Protein AF-0000000080429665 (afdb_homodimer)

Solvent-accessible surface area (backbone atoms only — not comparable to full-atom values): 31927 Å² total; per-residue (Å²): 138,84,80,77,78,79,75,74,81,70,70,78,70,78,71,73,73,73,75,73,73,72,69,75,68,73,78,74,59,43,24,85,83,66,51,73,67,75,54,53,60,60,46,51,49,44,54,59,45,64,76,49,45,77,46,77,53,44,44,53,34,34,36,44,23,39,48,25,26,65,91,76,70,37,69,64,79,85,70,57,70,30,56,37,56,54,48,75,84,56,44,80,52,40,44,79,39,46,65,46,57,68,68,50,51,51,49,51,50,50,55,52,49,51,45,35,57,56,36,66,39,87,85,46,84,69,84,56,49,45,77,48,78,49,53,34,34,41,33,30,27,82,36,88,98,47,94,53,50,35,36,40,31,24,31,62,92,77,63,44,70,43,91,86,25,33,28,34,70,42,83,72,48,73,45,44,35,45,29,67,85,40,66,31,20,38,34,43,38,35,31,27,51,41,79,54,74,85,77,87,71,71,67,78,46,53,35,40,34,46,33,43,36,37,37,46,87,61,32,29,38,38,43,33,40,36,36,38,42,73,89,80,33,70,60,73,40,30,38,45,37,37,27,56,67,47,45,64,58,49,28,51,23,42,52,31,44,74,68,73,40,92,51,56,35,68,58,52,48,47,29,55,49,28,37,52,51,50,52,25,65,69,43,68,79,77,133,139,87,79,76,78,79,75,77,81,76,68,78,70,78,71,74,74,75,74,76,72,72,70,74,67,71,75,72,58,42,22,86,82,65,48,71,67,74,54,53,61,60,47,50,51,44,53,57,47,64,75,49,46,74,47,78,53,46,43,53,35,34,36,43,22,41,47,26,26,64,90,74,70,37,70,64,79,86,71,59,71,30,56,36,56,54,48,76,85,56,44,81,51,40,44,78,38,45,65,46,56,70,69,52,52,51,50,52,49,50,56,53,48,51,45,34,56,56,35,66,39,87,83,47,84,68,82,56,49,45,77,48,78,48,52,33,33,41,32,30,27,82,37,87,99,45,95,52,49,35,36,40,31,23,31,62,92,78,63,43,69,41,90,86,24,32,28,34,71,43,84,73,49,72,46,44,34,45,30,68,86,39,66,34,23,38,34,42,37,35,31,28,51,41,79,54,76,85,76,88,72,71,66,79,45,52,34,39,36,44,34,43,36,36,35,46,85,60,32,30,39,37,42,33,40,37,34,38,44,74,88,80,33,69,61,74,39,29,39,46,36,39,29,56,65,48,43,65,58,50,29,51,23,42,54,31,44,74,68,72,40,93,51,54,37,67,58,53,47,48,28,54,49,27,39,54,52,50,54,27,66,67,43,67,78,79,133

Organism: Mucor circinelloides f. circinelloides (strain 1006PhL) (NCBI:txid1220926)

Sequence (574 aa):
MESSNNKRKADEIDAPAPKRQHTNVIAREPSIFGVKPVDDVTKYIADFIAEHCQLENVEIEAKLGVLIEKRTNQRINMGALSETIIHSDYMRQYRFESNMPLEQHRHFNKILNDMVNKTQAREYRGERIKYKHTNETDKFYEIPNSRQKLRVTTENATGKIVPNGIIEKVRVADLNIHAPNQALDFRISINRELPRSKPNSSSVFERKKDRISYQHGGIAFDLTQVKGAADRDPDVRHELELEFADSGVLASEKAKYDRKEPSQYTQMVEVFMNNIRLLSRYALKLEMESSNNKRKADEIDAPAPKRQHTNVIAREPSIFGVKPVDDVTKYIADFIAEHCQLENVEIEAKLGVLIEKRTNQRINMGALSETIIHSDYMRQYRFESNMPLEQHRHFNKILNDMVNKTQAREYRGERIKYKHTNETDKFYEIPNSRQKLRVTTENATGKIVPNGIIEKVRVADLNIHAPNQALDFRISINRELPRSKPNSSSVFERKKDRISYQHGGIAFDLTQVKGAADRDPDVRHELELEFADSGVLASEKAKYDRKEPSQYTQMVEVFMNNIRLLSRYALKLE

Nearest PDB structures (foldseek):
  4pn1-assembly3_C  TM=9.321E-01  e=1.355E-26  Schizosaccharomyces pombe
  4pn0-assembly2_D  TM=9.278E-01  e=5.076E-26  Schizosaccharomyces pombe
  4pn0-assembly2_C  TM=9.342E-01  e=2.954E-25  Schizosaccharomyces pombe
  4pn0-assembly1_A  TM=9.264E-01  e=4.110E-25  Schizosaccharomyces pombe
  4pn1-assembly3_A  TM=9.349E-01  e=3.178E-23  Schizosaccharomyces pombe

Structure (mmCIF, N/CA/C/O backbone):
data_AF-0000000080429665-model_v1
#
loop_
_entity.id
_entity.type
_entity.pdbx_description
1 polymer 'mRNA-capping enzyme subunit beta'
#
loop_
_atom_site.group_PDB
_atom_site.id
_atom_site.type_symbol
_atom_site.label_atom_id
_atom_site.label_alt_id
_atom_site.label_comp_id
_atom_site.label_asym_id
_atom_site.label_entity_id
_atom_site.label_seq_id
_atom_site.pdbx_PDB_ins_code
_atom_site.Cartn_x
_atom_site.Cartn_y
_atom_site.Cartn_z
_atom_site.occupancy
_atom_site.B_iso_or_equiv
_atom_site.auth_seq_id
_atom_site.auth_comp_id
_atom_site.auth_asym_id
_atom_site.auth_atom_id
_atom_site.pdbx_PDB_model_num
ATOM 1 N N . MET A 1 1 ? -56.094 25.875 -54.906 1 27.77 1 MET A N 1
ATOM 2 C CA . MET A 1 1 ? -54.688 25.672 -54.5 1 27.77 1 MET A CA 1
ATOM 3 C C . MET A 1 1 ? -54.625 25.125 -53.094 1 27.77 1 MET A C 1
ATOM 5 O O . MET A 1 1 ? -54.938 25.812 -52.125 1 27.77 1 MET A O 1
ATOM 9 N N . GLU A 1 2 ? -54.969 23.766 -52.906 1 27.22 2 GLU A N 1
ATOM 10 C CA . GLU A 1 2 ? -55.344 22.891 -51.812 1 27.22 2 GLU A CA 1
ATOM 11 C C . GLU A 1 2 ? -54.188 22.641 -50.844 1 27.22 2 GLU A C 1
ATOM 13 O O . GLU A 1 2 ? -53.125 22.141 -51.281 1 27.22 2 GLU A O 1
ATOM 18 N N . SER A 1 3 ? -53.938 23.625 -49.938 1 31.19 3 SER A N 1
ATOM 19 C CA . SER A 1 3 ? -52.906 23.703 -48.906 1 31.19 3 SER A CA 1
ATOM 20 C C . SER A 1 3 ? -52.938 22.484 -47.969 1 31.19 3 SER A C 1
ATOM 22 O O . SER A 1 3 ? -53.938 22.266 -47.25 1 31.19 3 SER A O 1
ATOM 24 N N . SER A 1 4 ? -52.531 21.281 -48.531 1 27.62 4 SER A N 1
ATOM 25 C CA . SER A 1 4 ? -52.5 19.984 -47.875 1 27.62 4 SER A CA 1
ATOM 26 C C . SER A 1 4 ? -51.688 20.031 -46.594 1 27.62 4 SER A C 1
ATOM 28 O O . SER A 1 4 ? -50.5 20.453 -46.594 1 27.62 4 SER A O 1
ATOM 30 N N . ASN A 1 5 ? -52.344 20.391 -45.438 1 26.14 5 ASN A N 1
ATOM 31 C CA . ASN A 1 5 ? -51.938 20.453 -44.031 1 26.14 5 ASN A CA 1
ATOM 32 C C . ASN A 1 5 ? -51.312 19.156 -43.594 1 26.14 5 ASN A C 1
ATOM 34 O O . ASN A 1 5 ? -51.938 18.109 -43.531 1 26.14 5 ASN A O 1
ATOM 38 N N . ASN A 1 6 ? -49.969 18.906 -44 1 25.31 6 ASN A N 1
ATOM 39 C CA . ASN A 1 6 ? -49.156 17.734 -43.688 1 25.31 6 ASN A CA 1
ATOM 40 C C . ASN A 1 6 ? -49.062 17.516 -42.188 1 25.31 6 ASN A C 1
ATOM 42 O O . ASN A 1 6 ? -48.469 18.312 -41.469 1 25.31 6 ASN A O 1
ATOM 46 N N . LYS A 1 7 ? -50.156 17.031 -41.531 1 24.2 7 LYS A N 1
ATOM 47 C CA . LYS A 1 7 ? -50.219 16.562 -40.156 1 24.2 7 LYS A CA 1
ATOM 48 C C . LYS A 1 7 ? -49.062 15.633 -39.844 1 24.2 7 LYS A C 1
ATOM 50 O O . LYS A 1 7 ? -48.938 14.555 -40.406 1 24.2 7 LYS A O 1
ATOM 55 N N . ARG A 1 8 ? -47.875 16.188 -39.531 1 25.41 8 ARG A N 1
ATOM 56 C CA . ARG A 1 8 ? -46.719 15.43 -39.062 1 25.41 8 ARG A CA 1
ATOM 57 C C . ARG A 1 8 ? -47.156 14.477 -37.938 1 25.41 8 ARG A C 1
ATOM 59 O O . ARG A 1 8 ? -47.875 14.859 -37.031 1 25.41 8 ARG A O 1
ATOM 66 N N . LYS A 1 9 ? -47.188 13.18 -38.25 1 28.02 9 LYS A N 1
ATOM 67 C CA . LYS A 1 9 ? -47.375 11.969 -37.469 1 28.02 9 LYS A CA 1
ATOM 68 C C . LYS A 1 9 ? -46.562 12 -36.188 1 28.02 9 LYS A C 1
ATOM 70 O O . LYS A 1 9 ? -45.312 11.977 -36.219 1 28.02 9 LYS A O 1
ATOM 75 N N . ALA A 1 10 ? -46.906 12.703 -35.125 1 23.8 10 ALA A N 1
ATOM 76 C CA . ALA A 1 10 ? -46.344 12.852 -33.812 1 23.8 10 ALA A CA 1
ATOM 77 C C . ALA A 1 10 ? -46.094 11.492 -33.156 1 23.8 10 ALA A C 1
ATOM 79 O O . ALA A 1 10 ? -45.5 11.414 -32.062 1 23.8 10 ALA A O 1
ATOM 80 N N . ASP A 1 11 ? -46.781 10.453 -33.562 1 22.88 11 ASP A N 1
ATOM 81 C CA . ASP A 1 11 ? -46.969 9.492 -32.5 1 22.88 11 ASP A CA 1
ATOM 82 C C . ASP A 1 11 ? -45.688 8.766 -32.156 1 22.88 11 ASP A C 1
ATOM 84 O O . ASP A 1 11 ? -45.688 7.637 -31.656 1 22.88 11 ASP A O 1
ATOM 88 N N . GLU A 1 12 ? -44.5 9.25 -32.625 1 24.61 12 GLU A N 1
ATOM 89 C CA . GLU A 1 12 ? -43.469 8.281 -32.312 1 24.61 12 GLU A CA 1
ATOM 90 C C . GLU A 1 12 ? -43.438 7.996 -30.812 1 24.61 12 GLU A C 1
ATOM 92 O O . GLU A 1 12 ? -43.156 8.898 -30.016 1 24.61 12 GLU A O 1
ATOM 97 N N . ILE A 1 13 ? -44.312 7.117 -30.281 1 28.47 13 ILE A N 1
ATOM 98 C CA . ILE A 1 13 ? -44.375 6.559 -28.938 1 28.47 13 ILE A CA 1
ATOM 99 C C . ILE A 1 13 ? -42.938 6.207 -28.484 1 28.47 13 ILE A C 1
ATOM 101 O O . ILE A 1 13 ? -42.156 5.641 -29.25 1 28.47 13 ILE A O 1
ATOM 105 N N . ASP A 1 14 ? -42.5 6.949 -27.469 1 28.98 14 ASP A N 1
ATOM 106 C CA . ASP A 1 14 ? -41.312 6.852 -26.625 1 28.98 14 ASP A CA 1
ATOM 107 C C . ASP A 1 14 ? -41.062 5.41 -26.188 1 28.98 14 ASP A C 1
ATOM 109 O O . ASP A 1 14 ? -41.906 4.809 -25.5 1 28.98 14 ASP A O 1
ATOM 113 N N . ALA A 1 15 ? -40.562 4.461 -27.094 1 32.47 15 ALA A N 1
ATOM 114 C CA . ALA A 1 15 ? -40.219 3.119 -26.641 1 32.47 15 ALA A CA 1
ATOM 115 C C . ALA A 1 15 ? -39.531 3.162 -25.266 1 32.47 15 ALA A C 1
ATOM 117 O O . ALA A 1 15 ? -38.688 4 -25.031 1 32.47 15 ALA A O 1
ATOM 118 N N . PRO A 1 16 ? -40.25 2.658 -24.25 1 29.28 16 PRO A N 1
ATOM 119 C CA . PRO A 1 16 ? -39.625 2.662 -22.938 1 29.28 16 PRO A CA 1
ATOM 120 C C . PRO A 1 16 ? -38.188 2.168 -22.969 1 29.28 16 PRO A C 1
ATOM 122 O O . PRO A 1 16 ? -37.812 1.382 -23.844 1 29.28 16 PRO A O 1
ATOM 125 N N . ALA A 1 17 ? -37.281 2.992 -22.484 1 34.16 17 ALA A N 1
ATOM 126 C CA . ALA A 1 17 ? -35.844 2.641 -22.359 1 34.16 17 ALA A CA 1
ATOM 127 C C . ALA A 1 17 ? -35.688 1.215 -21.844 1 34.16 17 ALA A C 1
ATOM 129 O O . ALA A 1 17 ? -36.406 0.787 -20.938 1 34.16 17 ALA A O 1
ATOM 130 N N . PRO A 1 18 ? -35.094 0.319 -22.641 1 31.25 18 PRO A N 1
ATOM 131 C CA . PRO A 1 18 ? -34.906 -1.042 -22.141 1 31.25 18 PRO A CA 1
ATOM 132 C C . PRO A 1 18 ? -34.5 -1.072 -20.672 1 31.25 18 PRO A C 1
ATOM 134 O O . PRO A 1 18 ? -33.875 -0.125 -20.188 1 31.25 18 PRO A O 1
ATOM 137 N N . LYS A 1 19 ? -35.156 -1.828 -19.828 1 32.12 19 LYS A N 1
ATOM 138 C CA . LYS A 1 19 ? -34.781 -2.168 -18.453 1 32.12 19 LYS A CA 1
ATOM 139 C C . LYS A 1 19 ? -33.281 -2.432 -18.328 1 32.12 19 LYS A C 1
ATOM 141 O O . LYS A 1 19 ? -32.75 -3.236 -19.062 1 32.12 19 LYS A O 1
ATOM 146 N N . ARG A 1 20 ? -32.531 -1.421 -17.953 1 31.09 20 ARG A N 1
ATOM 147 C CA . ARG A 1 20 ? -31.172 -1.724 -17.547 1 31.09 20 ARG A CA 1
ATOM 148 C C . ARG A 1 20 ? -31.094 -3.041 -16.781 1 31.09 20 ARG A C 1
ATOM 150 O O . ARG A 1 20 ? -31.734 -3.189 -15.742 1 31.09 20 ARG A O 1
ATOM 157 N N . GLN A 1 21 ? -31.109 -4.145 -17.469 1 31.41 21 GLN A N 1
ATOM 158 C CA . GLN A 1 21 ? -30.781 -5.352 -16.719 1 31.41 21 GLN A CA 1
ATOM 159 C C . GLN A 1 21 ? -29.75 -5.066 -15.633 1 31.41 21 GLN A C 1
ATOM 161 O O . GLN A 1 21 ? -28.688 -4.527 -15.914 1 31.41 21 GLN A O 1
ATOM 166 N N . HIS A 1 22 ? -30.156 -4.695 -14.453 1 31.77 22 HIS A N 1
ATOM 167 C CA . HIS A 1 22 ? -29.297 -4.781 -13.281 1 31.77 22 HIS A CA 1
ATOM 168 C C . HIS A 1 22 ? -28.406 -6.016 -13.344 1 31.77 22 HIS A C 1
ATOM 170 O O . HIS A 1 22 ? -28.844 -7.121 -13.016 1 31.77 22 HIS A O 1
ATOM 176 N N . THR A 1 23 ? -27.75 -6.215 -14.359 1 34.53 23 THR A N 1
ATOM 177 C CA . THR A 1 23 ? -26.781 -7.293 -14.141 1 34.53 23 THR A CA 1
ATOM 178 C C . THR A 1 23 ? -26.219 -7.238 -12.727 1 34.53 23 THR A C 1
ATOM 180 O O . THR A 1 23 ? -25.672 -6.215 -12.312 1 34.53 23 THR A O 1
ATOM 183 N N . ASN A 1 24 ? -26.859 -7.797 -11.734 1 35.97 24 ASN A N 1
ATOM 184 C CA . ASN A 1 24 ? -26.391 -8.086 -10.383 1 35.97 24 ASN A CA 1
ATOM 185 C C . ASN A 1 24 ? -24.875 -8.289 -10.352 1 35.97 24 ASN A C 1
ATOM 187 O O . ASN A 1 24 ? -24.391 -9.383 -10.648 1 35.97 24 ASN A O 1
ATOM 191 N N . VAL A 1 25 ? -24.188 -7.453 -10.883 1 41.19 25 VAL A N 1
ATOM 192 C CA . VAL A 1 25 ? -22.75 -7.582 -10.641 1 41.19 25 VAL A CA 1
ATOM 193 C C . VAL A 1 25 ? -22.516 -7.957 -9.18 1 41.19 25 VAL A C 1
ATOM 195 O O . VAL A 1 25 ? -22.781 -7.168 -8.273 1 41.19 25 VAL A O 1
ATOM 198 N N . ILE A 1 26 ? -22.844 -9.125 -8.688 1 47 26 ILE A N 1
ATOM 199 C CA . ILE A 1 26 ? -22.438 -9.594 -7.367 1 47 26 ILE A CA 1
ATOM 200 C C . ILE A 1 26 ? -21.109 -8.969 -6.98 1 47 26 ILE A C 1
ATOM 202 O O . ILE A 1 26 ? -20.109 -9.156 -7.676 1 47 26 ILE A O 1
ATOM 206 N N . ALA A 1 27 ? -21.219 -7.965 -6.266 1 58.25 27 ALA A N 1
ATOM 207 C CA . ALA A 1 27 ? -20.047 -7.273 -5.738 1 58.25 27 ALA A CA 1
ATOM 208 C C . ALA A 1 27 ? -19.016 -8.273 -5.188 1 58.25 27 ALA A C 1
ATOM 210 O O . ALA A 1 27 ? -19.344 -9.07 -4.309 1 58.25 27 ALA A O 1
ATOM 211 N N . ARG A 1 28 ? -17.891 -8.602 -5.848 1 78.81 28 ARG A N 1
ATOM 212 C CA . ARG A 1 28 ? -16.844 -9.531 -5.449 1 78.81 28 ARG A CA 1
ATOM 213 C C . ARG A 1 28 ? -16.297 -9.18 -4.066 1 78.81 28 ARG A C 1
ATOM 215 O O . ARG A 1 28 ? -16.094 -8.008 -3.752 1 78.81 28 ARG A O 1
ATOM 222 N N . GLU A 1 29 ? -16.406 -10.125 -3.109 1 92.81 29 GLU A N 1
ATOM 223 C CA . GLU A 1 29 ? -15.812 -9.992 -1.783 1 92.81 29 GLU A CA 1
ATOM 224 C C . GLU A 1 29 ? -14.336 -9.594 -1.877 1 92.81 29 GLU A C 1
ATOM 226 O O . GLU A 1 29 ? -13.641 -10 -2.809 1 92.81 29 GLU A O 1
ATOM 231 N N . PRO A 1 30 ? -13.945 -8.805 -0.996 1 95.56 30 PRO A N 1
ATOM 232 C CA . PRO A 1 30 ? -12.594 -8.258 -1.09 1 95.56 30 PRO A CA 1
ATOM 233 C C . PRO A 1 30 ? -11.516 -9.32 -0.838 1 95.56 30 PRO A C 1
ATOM 235 O O . PRO A 1 30 ? -10.344 -9.094 -1.155 1 95.56 30 PRO A O 1
ATOM 238 N N . SER A 1 31 ? -11.852 -10.406 -0.185 1 97.56 31 SER A N 1
ATOM 239 C CA . SER A 1 31 ? -10.953 -11.523 0.088 1 97.56 31 SER A CA 1
ATOM 240 C C . SER A 1 31 ? -11.727 -12.773 0.486 1 97.56 31 SER A C 1
ATOM 242 O O . SER A 1 31 ? -12.938 -12.719 0.714 1 97.56 31 SER A O 1
ATOM 244 N N . ILE A 1 32 ? -10.992 -13.844 0.585 1 97.62 32 ILE A N 1
ATOM 245 C CA . ILE A 1 32 ? -11.594 -15.109 1.013 1 97.62 32 ILE A CA 1
ATOM 246 C C . ILE A 1 32 ? -12.07 -14.984 2.457 1 97.62 32 ILE A C 1
ATOM 248 O O . ILE A 1 32 ? -12.922 -15.766 2.904 1 97.62 32 ILE A O 1
ATOM 252 N N . PHE A 1 33 ? -11.648 -13.992 3.213 1 96.81 33 PHE A N 1
ATOM 253 C CA . PHE A 1 33 ? -12.008 -13.781 4.613 1 96.81 33 PHE A CA 1
ATOM 254 C C . PHE A 1 33 ? -13.102 -12.727 4.738 1 96.81 33 PHE A C 1
ATOM 256 O O . PHE A 1 33 ? -13.555 -12.43 5.848 1 96.81 33 PHE A O 1
ATOM 263 N N . GLY A 1 34 ? -13.453 -12.07 3.613 1 94.19 34 GLY A N 1
ATOM 264 C CA . GLY A 1 34 ? -14.508 -11.07 3.617 1 94.19 34 GLY A CA 1
ATOM 265 C C . GLY A 1 34 ? -14.039 -9.711 4.094 1 94.19 34 GLY A C 1
ATOM 266 O O . GLY A 1 34 ? -14.852 -8.805 4.316 1 94.19 34 GLY A O 1
ATOM 267 N N . VAL A 1 35 ? -12.773 -9.562 4.297 1 93.75 35 VAL A N 1
ATOM 268 C CA . VAL A 1 35 ? -12.234 -8.305 4.824 1 93.75 35 VAL A CA 1
ATOM 269 C C . VAL A 1 35 ? -11.195 -7.746 3.859 1 93.75 35 VAL A C 1
ATOM 271 O O . VAL A 1 35 ? -10.516 -8.5 3.156 1 93.75 35 VAL A O 1
ATOM 274 N N . LYS A 1 36 ? -11.148 -6.457 3.799 1 94.31 36 LYS A N 1
ATOM 275 C CA . LYS A 1 36 ? -10.109 -5.75 3.061 1 94.31 36 LYS A CA 1
ATOM 276 C C . LYS A 1 36 ? -8.992 -5.293 3.992 1 94.31 36 LYS A C 1
ATOM 278 O O . LYS A 1 36 ? -9.219 -4.484 4.895 1 94.31 36 LYS A O 1
ATOM 283 N N . PRO A 1 37 ? -7.852 -5.793 3.738 1 95.69 37 PRO A N 1
ATOM 284 C CA . PRO A 1 37 ? -6.754 -5.352 4.598 1 95.69 37 PRO A CA 1
ATOM 285 C C . PRO A 1 37 ? -6.281 -3.936 4.277 1 95.69 37 PRO A C 1
ATOM 287 O O . PRO A 1 37 ? -6.363 -3.502 3.125 1 95.69 37 PRO A O 1
ATOM 290 N N . VAL A 1 38 ? -5.82 -3.236 5.289 1 94.62 38 VAL A N 1
ATOM 291 C CA . VAL A 1 38 ? -5.129 -1.966 5.086 1 94.62 38 VAL A CA 1
ATOM 292 C C . VAL A 1 38 ? -3.756 -2.217 4.473 1 94.62 38 VAL A C 1
ATOM 294 O O . VAL A 1 38 ? -3.049 -3.145 4.871 1 94.62 38 VAL A O 1
ATOM 297 N N . ASP A 1 39 ? -3.451 -1.441 3.459 1 94.5 39 ASP A N 1
ATOM 298 C CA . ASP A 1 39 ? -2.127 -1.633 2.875 1 94.5 39 ASP A CA 1
ATOM 299 C C . ASP A 1 39 ? -1.028 -1.308 3.885 1 94.5 39 ASP A C 1
ATOM 301 O O . ASP A 1 39 ? -1.257 -0.56 4.84 1 94.5 39 ASP A O 1
ATOM 305 N N . ASP A 1 40 ? 0.103 -1.8 3.658 1 95.44 40 ASP A N 1
ATOM 306 C CA . ASP A 1 40 ? 1.171 -1.85 4.652 1 95.44 40 ASP A CA 1
ATOM 307 C C . ASP A 1 40 ? 1.683 -0.449 4.98 1 95.44 40 ASP A C 1
ATOM 309 O O . ASP A 1 40 ? 1.967 -0.141 6.141 1 95.44 40 ASP A O 1
ATOM 313 N N . VAL A 1 41 ? 1.846 0.381 3.986 1 96.81 41 VAL A N 1
ATOM 314 C CA . VAL A 1 41 ? 2.316 1.744 4.211 1 96.81 41 VAL A CA 1
ATOM 315 C C . VAL A 1 41 ? 1.315 2.5 5.082 1 96.81 41 VAL A C 1
ATOM 317 O O . VAL A 1 41 ? 1.697 3.141 6.066 1 96.81 41 VAL A O 1
ATOM 320 N N . THR A 1 42 ? 0.082 2.408 4.738 1 97.69 42 THR A N 1
ATOM 321 C CA . THR A 1 42 ? -0.973 3.057 5.508 1 97.69 42 THR A CA 1
ATOM 322 C C . THR A 1 42 ? -1.009 2.52 6.938 1 97.69 42 THR A C 1
ATOM 324 O O . THR A 1 42 ? -1.18 3.285 7.891 1 97.69 42 THR A O 1
ATOM 327 N N . LYS A 1 43 ? -0.88 1.25 7.039 1 96.81 43 LYS A N 1
ATOM 328 C CA . LYS A 1 43 ? -0.872 0.649 8.367 1 96.81 43 LYS A CA 1
ATOM 329 C C . LYS A 1 43 ? 0.284 1.187 9.211 1 96.81 43 LYS A C 1
ATOM 331 O O . LYS A 1 43 ? 0.107 1.505 10.383 1 96.81 43 LYS A O 1
ATOM 336 N N . TYR A 1 44 ? 1.448 1.254 8.625 1 97.06 44 TYR A N 1
ATOM 337 C CA . TYR A 1 44 ? 2.613 1.782 9.328 1 97.06 44 TYR A CA 1
ATOM 338 C C . TYR A 1 44 ? 2.371 3.219 9.781 1 97.06 44 TYR A C 1
ATOM 340 O O . TYR A 1 44 ? 2.676 3.578 10.922 1 97.06 44 TYR A O 1
ATOM 348 N N . ILE A 1 45 ? 1.799 3.961 8.945 1 97.94 45 ILE A N 1
ATOM 349 C CA . ILE A 1 45 ? 1.52 5.363 9.242 1 97.94 45 ILE A CA 1
ATOM 350 C C . ILE A 1 45 ? 0.456 5.461 10.328 1 97.94 45 ILE A C 1
ATOM 352 O O . ILE A 1 45 ? 0.552 6.305 11.227 1 97.94 45 ILE A O 1
ATOM 356 N N . ALA A 1 46 ? -0.527 4.621 10.227 1 98.25 46 ALA A N 1
ATOM 357 C CA . ALA A 1 46 ? -1.55 4.582 11.273 1 98.25 46 ALA A CA 1
ATOM 358 C C . ALA A 1 46 ? -0.931 4.293 12.633 1 98.25 46 ALA A C 1
ATOM 360 O O . ALA A 1 46 ? -1.284 4.93 13.633 1 98.25 46 ALA A O 1
ATOM 361 N N . ASP A 1 47 ? -0.075 3.359 12.688 1 97.44 47 ASP A N 1
ATOM 362 C CA . ASP A 1 47 ? 0.601 3.014 13.938 1 97.44 47 ASP A CA 1
ATOM 363 C C . ASP A 1 47 ? 1.455 4.176 14.438 1 97.44 47 ASP A C 1
ATOM 365 O O . ASP A 1 47 ? 1.492 4.457 15.633 1 97.44 47 ASP A O 1
ATOM 369 N N . PHE A 1 48 ? 2.131 4.805 13.531 1 97.81 48 PHE A N 1
ATOM 370 C CA . PHE A 1 48 ? 2.947 5.973 13.844 1 97.81 48 PHE A CA 1
ATOM 371 C C . PHE A 1 48 ? 2.1 7.078 14.461 1 97.81 48 PHE A C 1
ATOM 373 O O . PHE A 1 48 ? 2.465 7.637 15.5 1 97.81 48 PHE A O 1
ATOM 380 N N . ILE A 1 49 ? 0.989 7.344 13.852 1 98.38 49 ILE A N 1
ATOM 381 C CA . ILE A 1 49 ? 0.072 8.367 14.328 1 98.38 49 ILE A CA 1
ATOM 382 C C . ILE A 1 49 ? -0.481 7.969 15.695 1 98.38 49 ILE A C 1
ATOM 384 O O . ILE A 1 49 ? -0.583 8.805 16.594 1 98.38 49 ILE A O 1
ATOM 388 N N . ALA A 1 50 ? -0.811 6.746 15.852 1 97.94 50 ALA A N 1
ATOM 389 C CA . ALA A 1 50 ? -1.41 6.211 17.078 1 97.94 50 ALA A CA 1
ATOM 390 C C . ALA A 1 50 ? -0.521 6.48 18.281 1 97.94 50 ALA A C 1
ATOM 392 O O . ALA A 1 50 ? -1.018 6.695 19.391 1 97.94 50 ALA A O 1
ATOM 393 N N . GLU A 1 51 ? 0.696 6.512 18.094 1 97.31 51 GLU A N 1
ATOM 394 C CA . GLU A 1 51 ? 1.653 6.695 19.188 1 97.31 51 GLU A CA 1
ATOM 395 C C . GLU A 1 51 ? 1.583 8.109 19.75 1 97.31 51 GLU A C 1
ATOM 397 O O . GLU A 1 51 ? 2.004 8.352 20.875 1 97.31 51 GLU A O 1
ATOM 402 N N . HIS A 1 52 ? 1.022 9.031 18.938 1 97.12 52 HIS A N 1
ATOM 403 C CA . HIS A 1 52 ? 1.192 10.43 19.328 1 97.12 52 HIS A CA 1
ATOM 404 C C . HIS A 1 52 ? -0.14 11.172 19.312 1 97.12 52 HIS A C 1
ATOM 406 O O . HIS A 1 52 ? -0.232 12.297 19.812 1 97.12 52 HIS A O 1
ATOM 412 N N . CYS A 1 53 ? -1.206 10.57 18.812 1 96.38 53 CYS A N 1
ATOM 413 C CA . CYS A 1 53 ? -2.426 11.32 18.516 1 96.38 53 CYS A CA 1
ATOM 414 C C . CYS A 1 53 ? -3.148 11.688 19.812 1 96.38 53 CYS A C 1
ATOM 416 O O . CYS A 1 53 ? -4.059 12.523 19.797 1 96.38 53 CYS A O 1
ATOM 418 N N . GLN A 1 54 ? -2.74 11.203 20.938 1 95.25 54 GLN A N 1
ATOM 419 C CA . GLN A 1 54 ? -3.395 11.5 22.203 1 95.25 54 GLN A CA 1
ATOM 420 C C . GLN A 1 54 ? -2.725 12.68 22.906 1 95.25 54 GLN A C 1
ATOM 422 O O . GLN A 1 54 ? -3.203 13.141 23.938 1 95.25 54 GLN A O 1
ATOM 427 N N . LEU A 1 55 ? -1.665 13.164 22.359 1 96.25 55 LEU A N 1
ATOM 428 C CA . LEU A 1 55 ? -0.999 14.328 22.938 1 96.25 55 LEU A CA 1
ATOM 429 C C . LEU A 1 55 ? -1.908 15.547 22.891 1 96.25 55 LEU A C 1
ATOM 431 O O . LEU A 1 55 ? -2.701 15.703 21.953 1 96.25 55 LEU A O 1
ATOM 435 N N . GLU A 1 56 ? -1.748 16.359 23.859 1 95.12 56 GLU A N 1
ATOM 436 C CA . GLU A 1 56 ? -2.512 17.594 23.875 1 95.12 56 GLU A CA 1
ATOM 437 C C . GLU A 1 56 ? -2.025 18.562 22.797 1 95.12 56 GLU A C 1
ATOM 439 O O . GLU A 1 56 ? -0.822 18.672 22.547 1 95.12 56 GLU A O 1
ATOM 444 N N . ASN A 1 57 ? -2.971 19.266 22.172 1 96 57 ASN A N 1
ATOM 445 C CA . ASN A 1 57 ? -2.676 20.297 21.188 1 96 57 ASN A CA 1
ATOM 446 C C . ASN A 1 57 ? -1.865 19.734 20.016 1 96 57 ASN A C 1
ATOM 448 O O . ASN A 1 57 ? -0.921 20.359 19.547 1 96 57 ASN A O 1
ATOM 452 N N . VAL A 1 58 ? -2.176 18.484 19.641 1 97.62 58 VAL A N 1
ATOM 453 C CA . VAL A 1 58 ? -1.409 17.797 18.594 1 97.62 58 VAL A CA 1
ATOM 454 C C . VAL A 1 58 ? -1.936 18.188 17.219 1 97.62 58 VAL A C 1
ATOM 456 O O . VAL A 1 58 ? -3.139 18.391 17.047 1 97.62 58 VAL A O 1
ATOM 459 N N . GLU A 1 59 ? -1.063 18.375 16.328 1 97.25 59 GLU A N 1
ATOM 460 C CA . GLU A 1 59 ? -1.341 18.578 14.914 1 97.25 59 GLU A CA 1
ATOM 461 C C . GLU A 1 59 ? -0.669 17.5 14.062 1 97.25 59 GLU A C 1
ATOM 463 O O . GLU A 1 59 ? 0.542 17.297 14.164 1 97.25 59 GLU A O 1
ATOM 468 N N . ILE A 1 60 ? -1.445 16.797 13.312 1 98.38 60 ILE A N 1
ATOM 469 C CA . ILE A 1 60 ? -0.953 15.789 12.375 1 98.38 60 ILE A CA 1
ATOM 470 C C . ILE A 1 60 ? -1.155 16.281 10.945 1 98.38 60 ILE A C 1
ATOM 472 O O . ILE A 1 60 ? -2.289 16.484 10.5 1 98.38 60 ILE A O 1
ATOM 476 N N . GLU A 1 61 ? -0.058 16.438 10.258 1 98.56 61 GLU A N 1
ATOM 477 C CA . GLU A 1 61 ? -0.181 17.016 8.922 1 98.56 61 GLU A CA 1
ATOM 478 C C . GLU A 1 61 ? 0.735 16.312 7.926 1 98.56 61 GLU A C 1
ATOM 480 O O . GLU A 1 61 ? 1.691 15.648 8.32 1 98.56 61 GLU A O 1
ATOM 485 N N . ALA A 1 62 ? 0.331 16.375 6.703 1 98.88 62 ALA A N 1
ATOM 486 C CA . ALA A 1 62 ? 1.137 15.898 5.578 1 98.88 62 ALA A CA 1
ATOM 487 C C . ALA A 1 62 ? 1.518 17.047 4.656 1 98.88 62 ALA A C 1
ATOM 489 O O . ALA A 1 62 ? 0.705 17.953 4.398 1 98.88 62 ALA A O 1
ATOM 490 N N . LYS A 1 63 ? 2.734 17.047 4.258 1 98.69 63 LYS A N 1
ATOM 491 C CA . LYS A 1 63 ? 3.205 17.984 3.244 1 98.69 63 LYS A CA 1
ATOM 492 C C . LYS A 1 63 ? 3.635 17.25 1.975 1 98.69 63 LYS A C 1
ATOM 494 O O . LYS A 1 63 ? 4.285 16.203 2.041 1 98.69 63 LYS A O 1
ATOM 499 N N . LEU A 1 64 ? 3.16 17.766 0.901 1 98.62 64 LEU A N 1
ATOM 500 C CA . LEU A 1 64 ? 3.635 17.25 -0.378 1 98.62 64 LEU A CA 1
ATOM 501 C C . LEU A 1 64 ? 4.863 18.031 -0.851 1 98.62 64 LEU A C 1
ATOM 503 O O . LEU A 1 64 ? 4.926 19.25 -0.718 1 98.62 64 LEU A O 1
ATOM 507 N N . GLY A 1 65 ? 5.844 17.297 -1.282 1 98.19 65 GLY A N 1
ATOM 508 C CA . GLY A 1 65 ? 7.113 17.844 -1.738 1 98.19 65 GLY A CA 1
ATOM 509 C C . GLY A 1 65 ? 8.023 16.797 -2.355 1 98.19 65 GLY A C 1
ATOM 510 O O . GLY A 1 65 ? 7.551 15.836 -2.973 1 98.19 65 GLY A O 1
ATOM 511 N N . VAL A 1 66 ? 9.305 17.125 -2.307 1 97.69 66 VAL A N 1
ATOM 512 C CA . VAL A 1 66 ? 10.273 16.203 -2.9 1 97.69 66 VAL A CA 1
ATOM 513 C C . VAL A 1 66 ? 11.406 15.945 -1.915 1 97.69 66 VAL A C 1
ATOM 515 O O . VAL A 1 66 ? 11.852 16.859 -1.21 1 97.69 66 VAL A O 1
ATOM 518 N N . LEU A 1 67 ? 11.797 14.695 -1.879 1 97.62 67 LEU A N 1
ATOM 519 C CA . LEU A 1 67 ? 12.984 14.336 -1.107 1 97.62 67 LEU A CA 1
ATOM 520 C C . LEU A 1 67 ? 14.25 14.516 -1.942 1 97.62 67 LEU A C 1
ATOM 522 O O . LEU A 1 67 ? 14.375 13.922 -3.018 1 97.62 67 LEU A O 1
ATOM 526 N N . ILE A 1 68 ? 15.188 15.281 -1.372 1 97.75 68 ILE A N 1
ATOM 527 C CA . ILE A 1 68 ? 16.391 15.648 -2.102 1 97.75 68 ILE A CA 1
ATOM 528 C C . ILE A 1 68 ? 17.609 15.07 -1.402 1 97.75 68 ILE A C 1
ATOM 530 O O . ILE A 1 68 ? 17.734 15.156 -0.179 1 97.75 68 ILE A O 1
ATOM 534 N N . GLU A 1 69 ? 18.469 14.516 -2.174 1 96.88 69 GLU A N 1
ATOM 535 C CA . GLU A 1 69 ? 19.766 14.102 -1.651 1 96.88 69 GLU A CA 1
ATOM 536 C C . GLU A 1 69 ? 20.688 15.305 -1.482 1 96.88 69 GLU A C 1
ATOM 538 O O . GLU A 1 69 ? 20.969 16.031 -2.443 1 96.88 69 GLU A O 1
ATOM 543 N N . LYS A 1 70 ? 21.25 15.43 -0.33 1 96.38 70 LYS A N 1
ATOM 544 C CA . LYS A 1 70 ? 22.031 16.625 -0 1 96.38 70 LYS A CA 1
ATOM 545 C C . LYS A 1 70 ? 23.297 16.703 -0.854 1 96.38 70 LYS A C 1
ATOM 547 O O . LYS A 1 70 ? 23.703 17.781 -1.285 1 96.38 70 LYS A O 1
ATOM 552 N N . ARG A 1 71 ? 23.922 15.594 -1.123 1 95.5 71 ARG A N 1
ATOM 553 C CA . ARG A 1 71 ? 25.188 15.555 -1.866 1 95.5 71 ARG A CA 1
ATOM 554 C C . ARG A 1 71 ? 24.984 15.977 -3.316 1 95.5 71 ARG A C 1
ATOM 556 O O . ARG A 1 71 ? 25.781 16.734 -3.867 1 95.5 71 ARG A O 1
ATOM 563 N N . THR A 1 72 ? 23.891 15.617 -3.92 1 95.56 72 THR A N 1
ATOM 564 C CA . THR A 1 72 ? 23.688 15.844 -5.348 1 95.56 72 THR A CA 1
ATOM 565 C C . THR A 1 72 ? 22.672 16.969 -5.578 1 95.56 72 THR A C 1
ATOM 567 O O . THR A 1 72 ? 22.562 17.484 -6.691 1 95.56 72 THR A O 1
ATOM 570 N N . ASN A 1 73 ? 21.875 17.25 -4.609 1 96 73 ASN A N 1
ATOM 571 C CA . ASN A 1 73 ? 20.797 18.234 -4.691 1 96 73 ASN A CA 1
ATOM 572 C C . ASN A 1 73 ? 19.75 17.812 -5.719 1 96 73 ASN A C 1
ATOM 574 O O . ASN A 1 73 ? 19.156 18.672 -6.387 1 96 73 ASN A O 1
ATOM 578 N N . GLN A 1 74 ? 19.656 16.516 -5.895 1 95.62 74 GLN A N 1
ATOM 579 C CA . GLN A 1 74 ? 18.656 15.93 -6.777 1 95.62 74 GLN A CA 1
ATOM 580 C C . GLN A 1 74 ? 17.672 15.07 -5.992 1 95.62 74 GLN A C 1
ATOM 582 O O . GLN A 1 74 ? 17.969 14.617 -4.887 1 95.62 74 GLN A O 1
ATOM 587 N N . ARG A 1 75 ? 16.5 14.992 -6.617 1 95.81 75 ARG A N 1
ATOM 588 C CA . ARG A 1 75 ? 15.539 14.094 -5.996 1 95.81 75 ARG A CA 1
ATOM 589 C C . ARG A 1 75 ? 16.141 12.703 -5.773 1 95.81 75 ARG A C 1
ATOM 591 O O . ARG A 1 75 ? 16.859 12.195 -6.633 1 95.81 75 ARG A O 1
ATOM 598 N N . ILE A 1 76 ? 15.828 12.125 -4.738 1 95 76 ILE A N 1
ATOM 599 C CA . ILE A 1 76 ? 16.438 10.859 -4.336 1 95 76 ILE A CA 1
ATOM 600 C C . ILE A 1 76 ? 16.062 9.766 -5.332 1 95 76 ILE A C 1
ATOM 602 O O . ILE A 1 76 ? 14.969 9.805 -5.914 1 95 76 ILE A O 1
ATOM 606 N N . ASN A 1 77 ? 17 8.875 -5.531 1 89.5 77 ASN A N 1
ATOM 607 C CA . ASN A 1 77 ? 16.797 7.617 -6.238 1 89.5 77 ASN A CA 1
ATOM 608 C C . ASN A 1 77 ? 17.453 6.449 -5.496 1 89.5 77 ASN A C 1
ATOM 610 O O . ASN A 1 77 ? 18.641 6.172 -5.688 1 89.5 77 ASN A O 1
ATOM 614 N N . MET A 1 78 ? 16.703 5.805 -4.773 1 85.62 78 MET A N 1
ATOM 615 C CA . MET A 1 78 ? 17.266 4.738 -3.941 1 85.62 78 MET A CA 1
ATOM 616 C C . MET A 1 78 ? 16.938 3.369 -4.527 1 85.62 78 MET A C 1
ATOM 618 O O . MET A 1 78 ? 17.062 2.352 -3.844 1 85.62 78 MET A O 1
ATOM 622 N N . GLY A 1 79 ? 16.438 3.35 -5.773 1 85.44 79 GLY A N 1
ATOM 623 C CA . GLY A 1 79 ? 16.109 2.092 -6.422 1 85.44 79 GLY A CA 1
ATOM 624 C C . GLY A 1 79 ? 14.781 1.514 -5.969 1 85.44 79 GLY A C 1
ATOM 625 O O . GLY A 1 79 ? 14.508 0.326 -6.172 1 85.44 79 GLY A O 1
ATOM 626 N N . ALA A 1 80 ? 14.078 2.361 -5.293 1 87.06 80 ALA A N 1
ATOM 627 C CA . ALA A 1 80 ? 12.75 1.931 -4.848 1 87.06 80 ALA A CA 1
ATOM 628 C C . ALA A 1 80 ? 11.781 1.833 -6.023 1 87.06 80 ALA A C 1
ATOM 630 O O . ALA A 1 80 ? 11.82 2.66 -6.938 1 87.06 80 ALA A O 1
ATOM 631 N N . LEU A 1 81 ? 10.906 0.843 -5.926 1 92.62 81 LEU A N 1
ATOM 632 C CA . LEU A 1 81 ? 9.977 0.622 -7.027 1 92.62 81 LEU A CA 1
ATOM 633 C C . LEU A 1 81 ? 8.562 1.012 -6.629 1 92.62 81 LEU A C 1
ATOM 635 O O . LEU A 1 81 ? 7.676 1.113 -7.484 1 92.62 81 LEU A O 1
ATOM 639 N N . SER A 1 82 ? 8.375 1.254 -5.375 1 94.06 82 SER A N 1
ATOM 640 C CA . SER A 1 82 ? 7.082 1.67 -4.836 1 94.06 82 SER A CA 1
ATOM 641 C C . SER A 1 82 ? 7.258 2.576 -3.621 1 94.06 82 SER A C 1
ATOM 643 O O . SER A 1 82 ? 8.383 2.83 -3.186 1 94.06 82 SER A O 1
ATOM 645 N N . GLU A 1 83 ? 6.152 3.133 -3.139 1 96.19 83 GLU A N 1
ATOM 646 C CA . GLU A 1 83 ? 6.168 3.955 -1.934 1 96.19 83 GLU A CA 1
ATOM 647 C C . GLU A 1 83 ? 7.047 3.334 -0.852 1 96.19 83 GLU A C 1
ATOM 649 O O . GLU A 1 83 ? 6.852 2.176 -0.476 1 96.19 83 GLU A O 1
ATOM 654 N N . THR A 1 84 ? 7.945 4.164 -0.358 1 95.56 84 THR A N 1
ATOM 655 C CA . THR A 1 84 ? 8.93 3.652 0.588 1 95.56 84 THR A CA 1
ATOM 656 C C . THR A 1 84 ? 9.117 4.621 1.751 1 95.56 84 THR A C 1
ATOM 658 O O . THR A 1 84 ? 9.438 5.797 1.543 1 95.56 84 THR A O 1
ATOM 661 N N . ILE A 1 85 ? 8.906 4.098 2.932 1 96.81 85 ILE A N 1
ATOM 662 C CA . ILE A 1 85 ? 9.164 4.887 4.133 1 96.81 85 ILE A CA 1
ATOM 663 C C . ILE A 1 85 ? 10.664 4.945 4.402 1 96.81 85 ILE A C 1
ATOM 665 O O . ILE A 1 85 ? 11.328 3.91 4.504 1 96.81 85 ILE A O 1
ATOM 669 N N . ILE A 1 86 ? 11.133 6.129 4.531 1 94.75 86 ILE A N 1
ATOM 670 C CA . ILE A 1 86 ? 12.57 6.301 4.734 1 94.75 86 ILE A CA 1
ATOM 671 C C . ILE A 1 86 ? 12.891 6.219 6.227 1 94.75 86 ILE A C 1
ATOM 673 O O . ILE A 1 86 ? 12.312 6.938 7.035 1 94.75 86 ILE A O 1
ATOM 677 N N . HIS A 1 87 ? 13.773 5.359 6.512 1 91.06 87 HIS A N 1
ATOM 678 C CA . HIS A 1 87 ? 14.227 5.242 7.895 1 91.06 87 HIS A CA 1
ATOM 679 C C . HIS A 1 87 ? 14.914 6.523 8.359 1 91.06 87 HIS A C 1
ATOM 681 O O . HIS A 1 87 ? 15.656 7.145 7.602 1 91.06 87 HIS A O 1
ATOM 687 N N . SER A 1 88 ? 14.758 6.773 9.617 1 89.56 88 SER A N 1
ATOM 688 C CA . SER A 1 88 ? 15.266 8.016 10.195 1 89.56 88 SER A CA 1
ATOM 689 C C . SER A 1 88 ? 16.781 8.102 10.062 1 89.56 88 SER A C 1
ATOM 691 O O . SER A 1 88 ? 17.344 9.188 9.883 1 89.56 88 SER A O 1
ATOM 693 N N . ASP A 1 89 ? 17.438 6.969 10.023 1 88 89 ASP A N 1
ATOM 694 C CA . ASP A 1 89 ? 18.906 6.914 9.953 1 88 89 ASP A CA 1
ATOM 695 C C . ASP A 1 89 ? 19.406 7.422 8.609 1 88 89 ASP A C 1
ATOM 697 O O . ASP A 1 89 ? 20.531 7.898 8.5 1 88 89 ASP A O 1
ATOM 701 N N . TYR A 1 90 ? 18.562 7.387 7.656 1 88.5 90 TYR A N 1
ATOM 702 C CA . TYR A 1 90 ? 18.984 7.793 6.32 1 88.5 90 TYR A CA 1
ATOM 703 C C . TYR A 1 90 ? 18.688 9.266 6.078 1 88.5 90 TYR A C 1
ATOM 705 O O . TYR A 1 90 ? 19.172 9.859 5.113 1 88.5 90 TYR A O 1
ATOM 713 N N . MET A 1 91 ? 17.984 9.875 6.98 1 91.25 91 MET A N 1
ATOM 714 C CA . MET A 1 91 ? 17.516 11.242 6.734 1 91.25 91 MET A CA 1
ATOM 715 C C . MET A 1 91 ? 18.656 12.242 6.906 1 91.25 91 MET A C 1
ATOM 717 O O . MET A 1 91 ? 18.531 13.398 6.512 1 91.25 91 MET A O 1
ATOM 721 N N . ARG A 1 92 ? 19.734 11.781 7.398 1 92.19 92 ARG A N 1
ATOM 722 C CA . ARG A 1 92 ? 20.891 12.664 7.492 1 92.19 92 ARG A CA 1
ATOM 723 C C . ARG A 1 92 ? 21.406 13.039 6.105 1 92.19 92 ARG A C 1
ATOM 725 O O . ARG A 1 92 ? 21.984 14.109 5.926 1 92.19 92 ARG A O 1
ATOM 732 N N . GLN A 1 93 ? 21.125 12.156 5.18 1 94.31 93 GLN A N 1
ATOM 733 C CA . GLN A 1 93 ? 21.625 12.359 3.826 1 94.31 93 GLN A CA 1
ATOM 734 C C . GLN A 1 93 ? 20.594 13.055 2.955 1 94.31 93 GLN A C 1
ATOM 736 O O . GLN A 1 93 ? 20.891 13.492 1.845 1 94.31 93 GLN A O 1
ATOM 741 N N . TYR A 1 94 ? 19.359 13.172 3.504 1 96.19 94 TYR A N 1
ATOM 742 C CA . TYR A 1 94 ? 18.266 13.688 2.689 1 96.19 94 TYR A CA 1
ATOM 743 C C . TYR A 1 94 ? 17.625 14.906 3.344 1 96.19 94 TYR A C 1
ATOM 745 O O . TYR A 1 94 ? 17.797 15.133 4.543 1 96.19 94 TYR A O 1
ATOM 753 N N . ARG A 1 95 ? 17.047 15.688 2.512 1 96.75 95 ARG A N 1
ATOM 754 C CA . ARG A 1 95 ? 16.203 16.781 2.992 1 96.75 95 ARG A CA 1
ATOM 755 C C . ARG A 1 95 ? 14.867 16.797 2.262 1 96.75 95 ARG A C 1
ATOM 757 O O . ARG A 1 95 ? 14.789 16.438 1.085 1 96.75 95 ARG A O 1
ATOM 764 N N . PHE A 1 96 ? 13.93 17.203 2.975 1 97.69 96 PHE A N 1
ATOM 765 C CA . PHE A 1 96 ? 12.609 17.328 2.387 1 97.69 96 PHE A CA 1
ATOM 766 C C . PHE A 1 96 ? 12.352 18.766 1.953 1 97.69 96 PHE A C 1
ATOM 768 O O . PHE A 1 96 ? 12.547 19.703 2.732 1 97.69 96 PHE A O 1
ATOM 775 N N . GLU A 1 97 ? 11.938 18.906 0.733 1 97.31 97 GLU A N 1
ATOM 776 C CA . GLU A 1 97 ? 11.578 20.219 0.198 1 97.31 97 GLU A CA 1
ATOM 777 C C . GLU A 1 97 ? 10.086 20.312 -0.083 1 97.31 97 GLU A C 1
ATOM 779 O O . GLU A 1 97 ? 9.594 19.719 -1.053 1 97.31 97 GLU A O 1
ATOM 784 N N . SER A 1 98 ? 9.477 21.141 0.714 1 97 98 SER A N 1
ATOM 785 C CA . SER A 1 98 ? 8.023 21.25 0.606 1 97 98 SER A CA 1
ATOM 786 C C . SER A 1 98 ? 7.633 22.328 -0.404 1 97 98 SER A C 1
ATOM 788 O O . SER A 1 98 ? 6.48 22.391 -0.837 1 97 98 SER A O 1
ATOM 790 N N . ASN A 1 99 ? 8.562 23.219 -0.735 1 94.75 99 ASN A N 1
ATOM 791 C CA . ASN A 1 99 ? 8.273 24.266 -1.707 1 94.75 99 ASN A CA 1
ATOM 792 C C . ASN A 1 99 ? 7.984 23.672 -3.088 1 94.75 99 ASN A C 1
ATOM 794 O O . ASN A 1 99 ? 8.672 22.75 -3.533 1 94.75 99 ASN A O 1
ATOM 798 N N . MET A 1 100 ? 6.93 24.203 -3.672 1 96.31 100 MET A N 1
ATOM 799 C CA . MET A 1 100 ? 6.605 23.75 -5.023 1 96.31 100 MET A CA 1
ATOM 800 C C . MET A 1 100 ? 6.547 24.938 -5.984 1 96.31 100 MET A C 1
ATOM 802 O O . MET A 1 100 ? 6.277 26.062 -5.57 1 96.31 100 MET A O 1
ATOM 806 N N . PRO A 1 101 ? 6.844 24.703 -7.27 1 95.38 101 PRO A N 1
ATOM 807 C CA . PRO A 1 101 ? 6.723 25.781 -8.25 1 95.38 101 PRO A CA 1
ATOM 808 C C . PRO A 1 101 ? 5.312 26.359 -8.32 1 95.38 101 PRO A C 1
ATOM 810 O O . PRO A 1 101 ? 4.336 25.641 -8.086 1 95.38 101 PRO A O 1
ATOM 813 N N . LEU A 1 102 ? 5.297 27.609 -8.695 1 96.12 102 LEU A N 1
ATOM 814 C CA . LEU A 1 102 ? 4.027 28.328 -8.797 1 96.12 102 LEU A CA 1
ATOM 815 C C . LEU A 1 102 ? 3.057 27.578 -9.711 1 96.12 102 LEU A C 1
ATOM 817 O O . LEU A 1 102 ? 1.857 27.516 -9.43 1 96.12 102 LEU A O 1
ATOM 821 N N . GLU A 1 103 ? 3.555 27 -10.758 1 97 103 GLU A N 1
ATOM 822 C CA . GLU A 1 103 ? 2.719 26.281 -11.711 1 97 103 GLU A CA 1
ATOM 823 C C . GLU A 1 103 ? 2.023 25.094 -11.047 1 97 103 GLU A C 1
ATOM 825 O O . GLU A 1 103 ? 0.839 24.844 -11.289 1 97 103 GLU A O 1
ATOM 830 N N . GLN A 1 104 ? 2.727 24.391 -10.25 1 97.81 104 GLN A N 1
ATOM 831 C CA . GLN A 1 104 ? 2.172 23.25 -9.516 1 97.81 104 GLN A CA 1
ATOM 832 C C . GLN A 1 104 ? 1.12 23.703 -8.508 1 97.81 104 GLN A C 1
ATOM 834 O O . GLN A 1 104 ? 0.066 23.078 -8.383 1 97.81 104 GLN A O 1
ATOM 839 N N . HIS A 1 105 ? 1.434 24.75 -7.859 1 98.12 105 HIS A N 1
ATOM 840 C CA . HIS A 1 105 ? 0.524 25.328 -6.875 1 98.12 105 HIS A CA 1
ATOM 841 C C . HIS A 1 105 ? -0.788 25.75 -7.52 1 98.12 105 HIS A C 1
ATOM 843 O O . HIS A 1 105 ? -1.867 25.453 -7.004 1 98.12 105 HIS A O 1
ATOM 849 N N . ARG A 1 106 ? -0.695 26.391 -8.617 1 98 106 ARG A N 1
ATOM 850 C CA . ARG A 1 106 ? -1.858 26.828 -9.383 1 98 106 ARG A CA 1
ATOM 851 C C . ARG A 1 106 ? -2.68 25.641 -9.859 1 98 106 ARG A C 1
ATOM 853 O O . ARG A 1 106 ? -3.912 25.688 -9.867 1 98 106 ARG A O 1
ATOM 860 N N . HIS A 1 107 ? -1.968 24.656 -10.266 1 98.44 107 HIS A N 1
ATOM 861 C CA . HIS A 1 107 ? -2.631 23.453 -10.727 1 98.44 107 HIS A CA 1
ATOM 862 C C . HIS A 1 107 ? -3.477 22.828 -9.625 1 98.44 107 HIS A C 1
ATOM 864 O O . HIS A 1 107 ? -4.641 22.484 -9.844 1 98.44 107 HIS A O 1
ATOM 870 N N . PHE A 1 108 ? -2.896 22.703 -8.445 1 98.62 108 PHE A N 1
ATOM 871 C CA . PHE A 1 108 ? -3.643 22.141 -7.316 1 98.62 108 PHE A CA 1
ATOM 872 C C . PHE A 1 108 ? -4.828 23.031 -6.969 1 98.62 108 PHE A C 1
ATOM 874 O O . PHE A 1 108 ? -5.914 22.547 -6.66 1 98.62 108 PHE A O 1
ATOM 881 N N . ASN A 1 109 ? -4.625 24.312 -7 1 98.56 109 ASN A N 1
ATOM 882 C CA . ASN A 1 109 ? -5.707 25.25 -6.746 1 98.56 109 ASN A CA 1
ATOM 883 C C . ASN A 1 109 ? -6.867 25.047 -7.719 1 98.56 109 ASN A C 1
ATOM 885 O O . ASN A 1 109 ? -8.031 25.031 -7.309 1 98.56 109 ASN A O 1
ATOM 889 N N . LYS A 1 110 ? -6.523 24.906 -8.922 1 98.56 110 LYS A N 1
ATOM 890 C CA . LYS A 1 110 ? -7.539 24.703 -9.945 1 98.56 110 LYS A CA 1
ATOM 891 C C . LYS A 1 110 ? -8.328 23.422 -9.688 1 98.56 110 LYS A C 1
ATOM 893 O O . LYS A 1 110 ? -9.562 23.422 -9.711 1 98.56 110 LYS A O 1
ATOM 898 N N . ILE A 1 111 ? -7.629 22.328 -9.422 1 98 111 ILE A N 1
ATOM 899 C CA . ILE A 1 111 ? -8.297 21.031 -9.273 1 98 111 ILE A CA 1
ATOM 900 C C . ILE A 1 111 ? -9.164 21.047 -8.023 1 98 111 ILE A C 1
ATOM 902 O O . ILE A 1 111 ? -10.281 20.516 -8.023 1 98 111 ILE A O 1
ATOM 906 N N . LEU A 1 112 ? -8.719 21.625 -6.992 1 98.56 112 LEU A N 1
ATOM 907 C CA . LEU A 1 112 ? -9.492 21.656 -5.754 1 98.56 112 LEU A CA 1
ATOM 908 C C . LEU A 1 112 ? -10.68 22.609 -5.883 1 98.56 112 LEU A C 1
ATOM 910 O O . LEU A 1 112 ? -11.766 22.312 -5.379 1 98.56 112 LEU A O 1
ATOM 914 N N . ASN A 1 113 ? -10.5 23.719 -6.555 1 98.38 113 ASN A N 1
ATOM 915 C CA . ASN A 1 113 ? -11.617 24.625 -6.816 1 98.38 113 ASN A CA 1
ATOM 916 C C . ASN A 1 113 ? -12.688 23.953 -7.68 1 98.38 113 ASN A C 1
ATOM 918 O O . ASN A 1 113 ? -13.883 24.188 -7.48 1 98.38 113 ASN A O 1
ATOM 922 N N . ASP A 1 114 ? -12.242 23.219 -8.633 1 97.94 114 ASP A N 1
ATOM 923 C CA . ASP A 1 114 ? -13.188 22.469 -9.453 1 97.94 114 ASP A CA 1
ATOM 924 C C . ASP A 1 114 ? -14.039 21.531 -8.586 1 97.94 114 ASP A C 1
ATOM 926 O O . ASP A 1 114 ? -15.234 21.375 -8.828 1 97.94 114 ASP A O 1
ATOM 930 N N . MET A 1 115 ? -13.398 20.922 -7.625 1 97.56 115 MET A N 1
ATOM 931 C CA . MET A 1 115 ? -14.133 20.047 -6.719 1 97.56 115 MET A CA 1
ATOM 932 C C . MET A 1 115 ? -15.109 20.844 -5.863 1 97.56 115 MET A C 1
ATOM 934 O O . MET A 1 115 ? -16.219 20.375 -5.586 1 97.56 115 MET A O 1
ATOM 938 N N . VAL A 1 116 ? -14.711 22.031 -5.422 1 98.06 116 VAL A N 1
ATOM 939 C CA . VAL A 1 116 ? -15.609 22.906 -4.676 1 98.06 116 VAL A CA 1
ATOM 940 C C . VAL A 1 116 ? -16.859 23.188 -5.508 1 98.06 116 VAL A C 1
ATOM 942 O O . VAL A 1 116 ? -17.984 23.031 -5.027 1 98.06 116 VAL A O 1
ATOM 945 N N . ASN A 1 117 ? -16.672 23.562 -6.691 1 97.38 117 ASN A N 1
ATOM 946 C CA . ASN A 1 117 ? -17.781 23.891 -7.582 1 97.38 117 ASN A CA 1
ATOM 947 C C . ASN A 1 117 ? -18.688 22.688 -7.793 1 97.38 117 ASN A C 1
ATOM 949 O O . ASN A 1 117 ? -19.922 22.812 -7.73 1 97.38 117 ASN A O 1
ATOM 953 N N . LYS A 1 118 ? -18.109 21.547 -7.984 1 96.19 118 LYS A N 1
ATOM 954 C CA . LYS A 1 118 ? -18.859 20.312 -8.211 1 96.19 118 LYS A CA 1
ATOM 955 C C . LYS A 1 118 ? -19.734 19.969 -7.004 1 96.19 118 LYS A C 1
ATOM 957 O O . LYS A 1 118 ? -20.906 19.609 -7.156 1 96.19 118 LYS A O 1
ATOM 962 N N . THR A 1 119 ? -19.141 20.094 -5.879 1 96 119 THR A N 1
ATOM 963 C CA . THR A 1 119 ? -19.844 19.641 -4.676 1 96 119 THR A CA 1
ATOM 964 C C . THR A 1 119 ? -20.891 20.672 -4.242 1 96 119 THR A C 1
ATOM 966 O O . THR A 1 119 ? -21.75 20.375 -3.424 1 96 119 THR A O 1
ATOM 969 N N . GLN A 1 120 ? -20.844 21.906 -4.793 1 95.44 120 GLN A N 1
ATOM 970 C CA . GLN A 1 120 ? -21.797 22.953 -4.438 1 95.44 120 GLN A CA 1
ATOM 971 C C . GLN A 1 120 ? -23.062 22.875 -5.285 1 95.44 120 GLN A C 1
ATOM 973 O O . GLN A 1 120 ? -24.062 23.531 -4.992 1 95.44 120 GLN A O 1
ATOM 978 N N . ALA A 1 121 ? -23.062 22.031 -6.215 1 93.81 121 ALA A N 1
ATOM 979 C CA . ALA A 1 121 ? -24.234 21.844 -7.055 1 93.81 121 ALA A CA 1
ATOM 980 C C . ALA A 1 121 ? -25.422 21.328 -6.238 1 93.81 121 ALA A C 1
ATOM 982 O O . ALA A 1 121 ? -25.234 20.547 -5.301 1 93.81 121 ALA A O 1
ATOM 983 N N . ARG A 1 122 ? -26.609 21.625 -6.633 1 92 122 ARG A N 1
ATOM 984 C CA . ARG A 1 122 ? -27.828 21.312 -5.895 1 92 122 ARG A CA 1
ATOM 985 C C . ARG A 1 122 ? -28.062 19.797 -5.855 1 92 122 ARG A C 1
ATOM 987 O O . ARG A 1 122 ? -28.5 19.266 -4.832 1 92 122 ARG A O 1
ATOM 994 N N . GLU A 1 123 ? -27.719 19.156 -6.863 1 92.12 123 GLU A N 1
ATOM 995 C CA . GLU A 1 123 ? -28.031 17.734 -6.992 1 92.12 123 GLU A CA 1
ATOM 996 C C . GLU A 1 123 ? -26.938 16.875 -6.352 1 92.12 123 GLU A C 1
ATOM 998 O O . GLU A 1 123 ? -27.062 15.656 -6.289 1 92.12 123 GLU A O 1
ATOM 1003 N N . TYR A 1 124 ? -25.953 17.594 -5.797 1 91.44 124 TYR A N 1
ATOM 1004 C CA . TYR A 1 124 ? -24.844 16.828 -5.246 1 91.44 124 TYR A CA 1
ATOM 1005 C C . TYR A 1 124 ? -25.266 16.109 -3.967 1 91.44 124 TYR A C 1
ATOM 1007 O O . TYR A 1 124 ? -25.859 16.719 -3.078 1 91.44 124 TYR A O 1
ATOM 1015 N N . ARG A 1 125 ? -24.984 14.805 -3.812 1 88.81 125 ARG A N 1
ATOM 1016 C CA . ARG A 1 125 ? -25.453 13.992 -2.695 1 88.81 125 ARG A CA 1
ATOM 1017 C C . ARG A 1 125 ? -24.328 13.703 -1.708 1 88.81 125 ARG A C 1
ATOM 1019 O O . ARG A 1 125 ? -24.578 13.211 -0.606 1 88.81 125 ARG A O 1
ATOM 1026 N N . GLY A 1 126 ? -23.156 14.164 -1.921 1 92 126 GLY A N 1
ATOM 1027 C CA . GLY A 1 126 ? -22.047 13.938 -1 1 92 126 GLY A CA 1
ATOM 1028 C C . GLY A 1 126 ? -21.766 15.125 -0.101 1 92 126 GLY A C 1
ATOM 1029 O O . GLY A 1 126 ? -22.609 16.031 0.03 1 92 126 GLY A O 1
ATOM 1030 N N . GLU A 1 127 ? -20.719 15.008 0.712 1 94.88 127 GLU A N 1
ATOM 1031 C CA . GLU A 1 127 ? -20.312 16.109 1.579 1 94.88 127 GLU A CA 1
ATOM 1032 C C . GLU A 1 127 ? -19.797 17.297 0.764 1 94.88 127 GLU A C 1
ATOM 1034 O O . GLU A 1 127 ? -18.938 17.141 -0.101 1 94.88 127 GLU A O 1
ATOM 1039 N N . ARG A 1 128 ? -20.359 18.422 1.066 1 96.5 128 ARG A N 1
ATOM 1040 C CA . ARG A 1 128 ? -19.906 19.625 0.383 1 96.5 128 ARG A CA 1
ATOM 1041 C C . ARG A 1 128 ? -18.562 20.094 0.922 1 96.5 128 ARG A C 1
ATOM 1043 O O . ARG A 1 128 ? -18.312 20.031 2.129 1 96.5 128 ARG A O 1
ATOM 1050 N N . ILE A 1 129 ? -17.734 20.516 0.005 1 97.88 129 ILE A N 1
ATOM 1051 C CA . ILE A 1 129 ? -16.406 20.984 0.378 1 97.88 129 ILE A CA 1
ATOM 1052 C C . ILE A 1 129 ? -16.516 22.422 0.886 1 97.88 129 ILE A C 1
ATOM 1054 O O . ILE A 1 129 ? -17.094 23.281 0.223 1 97.88 129 ILE A O 1
ATOM 1058 N N . LYS A 1 130 ? -15.992 22.656 2.055 1 97.94 130 LYS A N 1
ATOM 1059 C CA . LYS A 1 130 ? -15.875 24.016 2.584 1 97.94 130 LYS A CA 1
ATOM 1060 C C . LYS A 1 130 ? -14.648 24.734 2.021 1 97.94 130 LYS A C 1
ATOM 1062 O O . LYS A 1 130 ? -13.586 24.109 1.867 1 97.94 130 LYS A O 1
ATOM 1067 N N . TYR A 1 131 ? -14.859 25.969 1.721 1 97.94 131 TYR A N 1
ATOM 1068 C CA . TYR A 1 131 ? -13.812 26.797 1.145 1 97.94 131 TYR A CA 1
ATOM 1069 C C . TYR A 1 131 ? -13.586 28.047 1.992 1 97.94 131 TYR A C 1
ATOM 1071 O O . TYR A 1 131 ? -14.539 28.656 2.494 1 97.94 131 TYR A O 1
ATOM 1079 N N . LYS A 1 132 ? -12.297 28.406 2.209 1 97.69 132 LYS A N 1
ATOM 1080 C CA . LYS A 1 132 ? -11.945 29.625 2.928 1 97.69 132 LYS A CA 1
ATOM 1081 C C . LYS A 1 132 ? -10.648 30.234 2.396 1 97.69 132 LYS A C 1
ATOM 1083 O O . LYS A 1 132 ? -9.695 29.5 2.109 1 97.69 132 LYS A O 1
ATOM 1088 N N . HIS A 1 133 ? -10.609 31.531 2.186 1 97.94 133 HIS A N 1
ATOM 1089 C CA . HIS A 1 133 ? -9.414 32.25 1.781 1 97.94 133 HIS A CA 1
ATOM 1090 C C . HIS A 1 133 ? -8.977 33.25 2.863 1 97.94 133 HIS A C 1
ATOM 1092 O O . HIS A 1 133 ? -9.742 34.125 3.248 1 97.94 133 HIS A O 1
ATOM 1098 N N . THR A 1 134 ? -7.738 33.094 3.324 1 97.56 134 THR A N 1
ATOM 1099 C CA . THR A 1 134 ? -7.262 33.938 4.414 1 97.56 134 THR A CA 1
ATOM 1100 C C . THR A 1 134 ? -5.93 34.594 4.055 1 97.56 134 THR A C 1
ATOM 1102 O O . THR A 1 134 ? -5.109 34 3.359 1 97.56 134 THR A O 1
ATOM 1105 N N . ASN A 1 135 ? -5.727 35.812 4.473 1 97.94 135 ASN A N 1
ATOM 1106 C CA . ASN A 1 135 ? -4.469 36.562 4.438 1 97.94 135 ASN A CA 1
ATOM 1107 C C . ASN A 1 135 ? -3.994 36.938 5.844 1 97.94 135 ASN A C 1
ATOM 1109 O O . ASN A 1 135 ? -4.641 37.719 6.535 1 97.94 135 ASN A O 1
ATOM 1113 N N . GLU A 1 136 ? -2.844 36.281 6.152 1 97.81 136 GLU A N 1
ATOM 1114 C CA . GLU A 1 136 ? -2.375 36.406 7.527 1 97.81 136 GLU A CA 1
ATOM 1115 C C . GLU A 1 136 ? -0.88 36.719 7.574 1 97.81 136 GLU A C 1
ATOM 1117 O O . GLU A 1 136 ? -0.168 36.5 6.59 1 97.81 136 GLU A O 1
ATOM 1122 N N . THR A 1 137 ? -0.495 37.25 8.68 1 97.12 137 THR A N 1
ATOM 1123 C CA . THR A 1 137 ? 0.917 37.5 8.953 1 97.12 137 THR A CA 1
ATOM 1124 C C . THR A 1 137 ? 1.369 36.75 10.203 1 97.12 137 THR A C 1
ATOM 1126 O O . THR A 1 137 ? 0.726 36.844 11.25 1 97.12 137 THR A O 1
ATOM 1129 N N . ASP A 1 138 ? 2.434 36.031 10.047 1 96.44 138 ASP A N 1
ATOM 1130 C CA . ASP A 1 138 ? 3.094 35.406 11.188 1 96.44 138 ASP A CA 1
ATOM 1131 C C . ASP A 1 138 ? 4.273 36.25 11.672 1 96.44 138 ASP A C 1
ATOM 1133 O O . ASP A 1 138 ? 5.168 36.562 10.891 1 96.44 138 ASP A O 1
ATOM 1137 N N . LYS A 1 139 ? 4.258 36.531 12.922 1 95.88 139 LYS A N 1
ATOM 1138 C CA . LYS A 1 139 ? 5.391 37.156 13.578 1 95.88 139 LYS A CA 1
ATOM 1139 C C . LYS A 1 139 ? 6.039 36.25 14.602 1 95.88 139 LYS A C 1
ATOM 1141 O O . LYS A 1 139 ? 5.344 35.562 15.375 1 95.88 139 LYS A O 1
ATOM 1146 N N . PHE A 1 140 ? 7.328 36.188 14.57 1 95.56 140 PHE A N 1
ATOM 1147 C CA . PHE A 1 140 ? 8.055 35.281 15.43 1 95.56 140 PHE A CA 1
ATOM 1148 C C . PHE A 1 140 ? 8.844 36.031 16.5 1 95.56 140 PHE A C 1
ATOM 1150 O O . PHE A 1 140 ? 9.438 37.062 16.219 1 95.56 140 PHE A O 1
ATOM 1157 N N . TYR A 1 141 ? 8.773 35.5 17.703 1 95.5 141 TYR A N 1
ATOM 1158 C CA . TYR A 1 141 ? 9.422 36.094 18.875 1 95.5 141 TYR A CA 1
ATOM 1159 C C . TYR A 1 141 ? 10.336 35.094 19.547 1 95.5 141 TYR A C 1
ATOM 1161 O O . TYR A 1 141 ? 10.008 33.906 19.656 1 95.5 141 TYR A O 1
ATOM 1169 N N . GLU A 1 142 ? 11.398 35.531 20.031 1 93.06 142 GLU A N 1
ATOM 1170 C CA . GLU A 1 142 ? 12.305 34.656 20.766 1 93.06 142 GLU A CA 1
ATOM 1171 C C . GLU A 1 142 ? 11.766 34.344 22.172 1 93.06 142 GLU A C 1
ATOM 1173 O O . GLU A 1 142 ? 11.164 35.219 22.812 1 93.06 142 GLU A O 1
ATOM 1178 N N . ILE A 1 143 ? 11.961 33.125 22.531 1 88.5 143 ILE A N 1
ATOM 1179 C CA . ILE A 1 143 ? 11.68 32.719 23.906 1 88.5 143 ILE A CA 1
ATOM 1180 C C . ILE A 1 143 ? 12.977 32.688 24.719 1 88.5 143 ILE A C 1
ATOM 1182 O O . ILE A 1 143 ? 13.93 31.984 24.328 1 88.5 143 ILE A O 1
ATOM 1186 N N . PRO A 1 144 ? 12.961 33.375 25.812 1 85.38 144 PRO A N 1
ATOM 1187 C CA . PRO A 1 144 ? 14.203 33.375 26.594 1 85.38 144 PRO A CA 1
ATOM 1188 C C . PRO A 1 144 ? 14.68 31.969 26.953 1 85.38 144 PRO A C 1
ATOM 1190 O O . PRO A 1 144 ? 13.898 31.156 27.453 1 85.38 144 PRO A O 1
ATOM 1193 N N . ASN A 1 145 ? 15.906 31.656 26.719 1 88 145 ASN A N 1
ATOM 1194 C CA . ASN A 1 145 ? 16.578 30.406 27.078 1 88 145 ASN A CA 1
ATOM 1195 C C . ASN A 1 145 ? 15.977 29.219 26.344 1 88 145 ASN A C 1
ATOM 1197 O O . ASN A 1 145 ? 15.867 28.125 26.891 1 88 145 ASN A O 1
ATOM 1201 N N . SER A 1 146 ? 15.336 29.547 25.328 1 87.5 146 SER A N 1
ATOM 1202 C CA . SER A 1 146 ? 14.773 28.484 24.5 1 87.5 146 SER A CA 1
ATOM 1203 C C . SER A 1 146 ? 15.203 28.641 23.047 1 87.5 146 SER A C 1
ATOM 1205 O O . SER A 1 146 ? 15.406 29.75 22.562 1 87.5 146 SER A O 1
ATOM 1207 N N . ARG A 1 147 ? 15.391 27.484 22.391 1 87.75 147 ARG A N 1
ATOM 1208 C CA . ARG A 1 147 ? 15.664 27.5 20.953 1 87.75 147 ARG A CA 1
ATOM 1209 C C . ARG A 1 147 ? 14.375 27.641 20.156 1 87.75 147 ARG A C 1
ATOM 1211 O O . ARG A 1 147 ? 14.414 27.969 18.969 1 87.75 147 ARG A O 1
ATOM 1218 N N . GLN A 1 148 ? 13.328 27.531 20.797 1 89.75 148 GLN A N 1
ATOM 1219 C CA . GLN A 1 148 ? 12.031 27.625 20.141 1 89.75 148 GLN A CA 1
ATOM 1220 C C . GLN A 1 148 ? 11.555 29.078 20.047 1 89.75 148 GLN A C 1
ATOM 1222 O O . GLN A 1 148 ? 12.086 29.953 20.734 1 89.75 148 GLN A O 1
ATOM 1227 N N . LYS A 1 149 ? 10.656 29.25 19.078 1 93.38 149 LYS A N 1
ATOM 1228 C CA . LYS A 1 149 ? 10.102 30.594 18.891 1 93.38 149 LYS A CA 1
ATOM 1229 C C . LYS A 1 149 ? 8.594 30.594 19.109 1 93.38 149 LYS A C 1
ATOM 1231 O O . LYS A 1 149 ? 7.934 29.562 18.969 1 93.38 149 LYS A O 1
ATOM 1236 N N . LEU A 1 150 ? 8.219 31.797 19.516 1 95.94 150 LEU A N 1
ATOM 1237 C CA . LEU A 1 150 ? 6.793 32.062 19.625 1 95.94 150 LEU A CA 1
ATOM 1238 C C . LEU A 1 150 ? 6.238 32.656 18.344 1 95.94 150 LEU A C 1
ATOM 1240 O O . LEU A 1 150 ? 6.863 33.562 17.75 1 95.94 150 LEU A O 1
ATOM 1244 N N . ARG A 1 151 ? 5.105 32.156 17.906 1 97.25 151 ARG A N 1
ATOM 1245 C CA . ARG A 1 151 ? 4.48 32.688 16.703 1 97.25 151 ARG A CA 1
ATOM 1246 C C . ARG A 1 151 ? 3.168 33.375 17.031 1 97.25 151 ARG A C 1
ATOM 1248 O O . ARG A 1 151 ? 2.311 32.812 17.719 1 97.25 151 ARG A O 1
ATOM 1255 N N . VAL A 1 152 ? 3.053 34.562 16.594 1 98 152 VAL A N 1
ATOM 1256 C CA . VAL A 1 152 ? 1.811 35.344 16.688 1 98 152 VAL A CA 1
ATOM 1257 C C . VAL A 1 152 ? 1.245 35.562 15.281 1 98 152 VAL A C 1
ATOM 1259 O O . VAL A 1 152 ? 1.901 36.188 14.438 1 98 152 VAL A O 1
ATOM 1262 N N . THR A 1 153 ? 0.043 35.094 15.062 1 98 153 THR A N 1
ATOM 1263 C CA . THR A 1 153 ? -0.596 35.219 13.758 1 98 153 THR A CA 1
ATOM 1264 C C . THR A 1 153 ? -1.695 36.281 13.797 1 98 153 THR A C 1
ATOM 1266 O O . THR A 1 153 ? -2.572 36.25 14.664 1 98 153 THR A O 1
ATOM 1269 N N . THR A 1 154 ? -1.645 37.219 12.859 1 97.94 154 THR A N 1
ATOM 1270 C CA . THR A 1 154 ? -2.654 38.281 12.773 1 97.94 154 THR A CA 1
ATOM 1271 C C . THR A 1 154 ? -3.332 38.25 11.406 1 97.94 154 THR A C 1
ATOM 1273 O O . THR A 1 154 ? -2.73 37.812 10.414 1 97.94 154 THR A O 1
ATOM 1276 N N . GLU A 1 155 ? -4.562 38.719 11.391 1 97.62 155 GLU A N 1
ATOM 1277 C CA . GLU A 1 155 ? -5.266 38.938 10.133 1 97.62 155 GLU A CA 1
ATOM 1278 C C . GLU A 1 155 ? -4.812 40.25 9.477 1 97.62 155 GLU A C 1
ATOM 1280 O O . GLU A 1 155 ? -4.82 41.312 10.117 1 97.62 155 GLU A O 1
ATOM 1285 N N . ASN A 1 156 ? -4.508 40.188 8.242 1 96.06 156 ASN A N 1
ATOM 1286 C CA . ASN A 1 156 ? -3.934 41.344 7.586 1 96.06 156 ASN A CA 1
ATOM 1287 C C . ASN A 1 156 ? -4.953 42.469 7.457 1 96.06 156 ASN A C 1
ATOM 1289 O O . ASN A 1 156 ? -4.609 43.656 7.602 1 96.06 156 ASN A O 1
ATOM 1293 N N . ALA A 1 157 ? -6.145 42.125 7.199 1 95.56 157 ALA A N 1
ATOM 1294 C CA . ALA A 1 157 ? -7.18 43.125 6.953 1 95.56 157 ALA A CA 1
ATOM 1295 C C . ALA A 1 157 ? -7.48 43.938 8.219 1 95.56 157 ALA A C 1
ATOM 1297 O O . ALA A 1 157 ? -7.703 45.156 8.164 1 95.56 157 ALA A O 1
ATOM 1298 N N . THR A 1 158 ? -7.445 43.312 9.391 1 96.44 158 THR A N 1
ATOM 1299 C CA . THR A 1 158 ? -7.898 43.938 10.617 1 96.44 158 THR A CA 1
ATOM 1300 C C . THR A 1 158 ? -6.727 44.219 11.555 1 96.44 158 THR A C 1
ATOM 1302 O O . THR A 1 158 ? -6.832 45.031 12.477 1 96.44 158 THR A O 1
ATOM 1305 N N . GLY A 1 159 ? -5.676 43.406 11.375 1 95.06 159 GLY A N 1
ATOM 1306 C CA . GLY A 1 159 ? -4.531 43.5 12.273 1 95.06 159 GLY A CA 1
ATOM 1307 C C . GLY A 1 159 ? -4.742 42.781 13.594 1 95.06 159 GLY A C 1
ATOM 1308 O O . GLY A 1 159 ? -3.873 42.812 14.461 1 95.06 159 GLY A O 1
ATOM 1309 N N . LYS A 1 160 ? -5.844 42.156 13.711 1 97.06 160 LYS A N 1
ATOM 1310 C CA . LYS A 1 160 ? -6.172 41.469 14.961 1 97.06 160 LYS A CA 1
ATOM 1311 C C . LYS A 1 160 ? -5.555 40.062 14.992 1 97.06 160 LYS A C 1
ATOM 1313 O O . LYS A 1 160 ? -5.43 39.406 13.953 1 97.06 160 LYS A O 1
ATOM 1318 N N . ILE A 1 161 ? -5.219 39.656 16.219 1 97.56 161 ILE A N 1
ATOM 1319 C CA . ILE A 1 161 ? -4.715 38.312 16.406 1 97.56 161 ILE A CA 1
ATOM 1320 C C . ILE A 1 161 ? -5.828 37.312 16.141 1 97.56 161 ILE A C 1
ATOM 1322 O O . ILE A 1 161 ? -6.938 37.438 16.656 1 97.56 161 ILE A O 1
ATOM 1326 N N . VAL A 1 162 ? -5.527 36.344 15.273 1 96.94 162 VAL A N 1
ATOM 1327 C CA . VAL A 1 162 ? -6.531 35.312 14.953 1 96.94 162 VAL A CA 1
ATOM 1328 C C . VAL A 1 162 ? -6.809 34.469 16.188 1 96.94 162 VAL A C 1
ATOM 1330 O O . VAL A 1 162 ? -5.977 34.375 17.094 1 96.94 162 VAL A O 1
ATOM 1333 N N . PRO A 1 163 ? -8.031 33.781 16.266 1 92.88 163 PRO A N 1
ATOM 1334 C CA . PRO A 1 163 ? -8.305 32.875 17.391 1 92.88 163 PRO A CA 1
ATOM 1335 C C . PRO A 1 163 ? -7.227 31.812 17.562 1 92.88 163 PRO A C 1
ATOM 1337 O O . PRO A 1 163 ? -6.891 31.109 16.609 1 92.88 163 PRO A O 1
ATOM 1340 N N . ASN A 1 164 ? -6.66 31.688 18.719 1 91.81 164 ASN A N 1
ATOM 1341 C CA . ASN A 1 164 ? -5.594 30.734 19.016 1 91.81 164 ASN A CA 1
ATOM 1342 C C . ASN A 1 164 ? -4.34 31.031 18.203 1 91.81 164 ASN A C 1
ATOM 1344 O O . ASN A 1 164 ? -3.643 30.109 17.766 1 91.81 164 ASN A O 1
ATOM 1348 N N . GLY A 1 165 ? -4.125 32.281 17.969 1 97.19 165 GLY A N 1
ATOM 1349 C CA . GLY A 1 165 ? -3.074 32.688 17.062 1 97.19 165 GLY A CA 1
ATOM 1350 C C . GLY A 1 165 ? -1.732 32.875 17.734 1 97.19 165 GLY A C 1
ATOM 1351 O O . GLY A 1 165 ? -0.765 33.312 17.109 1 97.19 165 GLY A O 1
ATOM 1352 N N . ILE A 1 166 ? -1.626 32.688 19.031 1 97.75 166 ILE A N 1
ATOM 1353 C CA . ILE A 1 166 ? -0.355 32.75 19.75 1 97.75 166 ILE A CA 1
ATOM 1354 C C . ILE A 1 166 ? 0.055 31.344 20.203 1 97.75 166 ILE A C 1
ATOM 1356 O O . ILE A 1 166 ? -0.538 30.781 21.141 1 97.75 166 ILE A O 1
ATOM 1360 N N . ILE A 1 167 ? 1.111 30.906 19.516 1 97.19 167 ILE A N 1
ATOM 1361 C CA . ILE A 1 167 ? 1.426 29.5 19.812 1 97.19 167 ILE A CA 1
ATOM 1362 C C . ILE A 1 167 ? 2.939 29.297 19.781 1 97.19 167 ILE A C 1
ATOM 1364 O O . ILE A 1 167 ? 3.664 30.094 19.156 1 97.19 167 ILE A O 1
ATOM 1368 N N . GLU A 1 168 ? 3.354 28.344 20.531 1 96.38 168 GLU A N 1
ATOM 1369 C CA . GLU A 1 168 ? 4.664 27.719 20.406 1 96.38 168 GLU A CA 1
ATOM 1370 C C . GLU A 1 168 ? 4.551 26.344 19.734 1 96.38 168 GLU A C 1
ATOM 1372 O O . GLU A 1 168 ? 3.891 25.438 20.266 1 96.38 168 GLU A O 1
ATOM 1377 N N . LYS A 1 169 ? 5.141 26.234 18.609 1 95.94 169 LYS A N 1
ATOM 1378 C CA . LYS A 1 169 ? 5.078 24.969 17.891 1 95.94 169 LYS A CA 1
ATOM 1379 C C . LYS A 1 169 ? 6.266 24.078 18.234 1 95.94 169 LYS A C 1
ATOM 1381 O O . LYS A 1 169 ? 7.418 24.469 18.094 1 95.94 169 LYS A O 1
ATOM 1386 N N . VAL A 1 170 ? 5.941 22.859 18.688 1 95.94 170 VAL A N 1
ATOM 1387 C CA . VAL A 1 170 ? 6.965 21.891 19.062 1 95.94 170 VAL A CA 1
ATOM 1388 C C . VAL A 1 170 ? 6.887 20.672 18.156 1 95.94 170 VAL A C 1
ATOM 1390 O O . VAL A 1 170 ? 5.844 20.016 18.078 1 95.94 170 VAL A O 1
ATOM 1393 N N . ARG A 1 171 ? 8.023 20.422 17.5 1 96.31 171 ARG A N 1
ATOM 1394 C CA . ARG A 1 171 ? 8.07 19.234 16.656 1 96.31 171 ARG A CA 1
ATOM 1395 C C . ARG A 1 171 ? 8.18 17.969 17.484 1 96.31 171 ARG A C 1
ATOM 1397 O O . ARG A 1 171 ? 9 17.891 18.406 1 96.31 171 ARG A O 1
ATOM 1404 N N . VAL A 1 172 ? 7.379 16.984 17.156 1 97.56 172 VAL A N 1
ATOM 1405 C CA . VAL A 1 172 ? 7.371 15.734 17.906 1 97.56 172 VAL A CA 1
ATOM 1406 C C . VAL A 1 172 ? 8.047 14.641 17.078 1 97.56 172 VAL A C 1
ATOM 1408 O O . VAL A 1 172 ? 8.977 13.984 17.547 1 97.56 172 VAL A O 1
ATOM 1411 N N . ALA A 1 173 ? 7.523 14.383 15.859 1 97.38 173 ALA A N 1
ATOM 1412 C CA . ALA A 1 173 ? 8.047 13.32 15.008 1 97.38 173 ALA A CA 1
ATOM 1413 C C . ALA A 1 173 ? 7.672 13.547 13.547 1 97.38 173 ALA A C 1
ATOM 1415 O O . ALA A 1 173 ? 6.727 14.281 13.25 1 97.38 173 ALA A O 1
ATOM 1416 N N . ASP A 1 174 ? 8.453 12.945 12.672 1 97.25 174 ASP A N 1
ATOM 1417 C CA . ASP A 1 174 ? 8.125 12.992 11.25 1 97.25 174 ASP A CA 1
ATOM 1418 C C . ASP A 1 174 ? 8.43 11.656 10.578 1 97.25 174 ASP A C 1
ATOM 1420 O O . ASP A 1 174 ? 9.242 10.875 11.07 1 97.25 174 ASP A O 1
ATOM 1424 N N . LEU A 1 175 ? 7.715 11.398 9.57 1 97.38 175 LEU A N 1
ATOM 1425 C CA . LEU A 1 175 ? 7.945 10.281 8.656 1 97.38 175 LEU A CA 1
ATOM 1426 C C . LEU A 1 175 ? 8.062 10.781 7.215 1 97.38 175 LEU A C 1
ATOM 1428 O O . LEU A 1 175 ? 7.223 11.555 6.75 1 97.38 175 LEU A O 1
ATOM 1432 N N . ASN A 1 176 ? 9.117 10.367 6.547 1 98 176 ASN A N 1
ATOM 1433 C CA . ASN A 1 176 ? 9.312 10.719 5.148 1 98 176 ASN A CA 1
ATOM 1434 C C . ASN A 1 176 ? 9.055 9.531 4.223 1 98 176 ASN A C 1
ATOM 1436 O O . ASN A 1 176 ? 9.578 8.438 4.449 1 98 176 ASN A O 1
ATOM 1440 N N . ILE A 1 177 ? 8.234 9.727 3.238 1 97.94 177 ILE A N 1
ATOM 1441 C CA . ILE A 1 177 ? 7.879 8.664 2.303 1 97.94 177 ILE A CA 1
ATOM 1442 C C . ILE A 1 177 ? 8.297 9.07 0.888 1 97.94 177 ILE A C 1
ATOM 1444 O O . ILE A 1 177 ? 7.91 10.133 0.398 1 97.94 177 ILE A O 1
ATOM 1448 N N . HIS A 1 178 ? 9.094 8.258 0.268 1 97.25 178 HIS A N 1
ATOM 1449 C CA . HIS A 1 178 ? 9.469 8.43 -1.131 1 97.25 178 HIS A CA 1
ATOM 1450 C C . HIS A 1 178 ? 8.508 7.688 -2.055 1 97.25 178 HIS A C 1
ATOM 1452 O O . HIS A 1 178 ? 8.258 6.492 -1.873 1 97.25 178 HIS A O 1
ATOM 1458 N N . ALA A 1 179 ? 7.906 8.391 -2.926 1 96.38 179 ALA A N 1
ATOM 1459 C CA . ALA A 1 179 ? 7.031 7.82 -3.945 1 96.38 179 ALA A CA 1
ATOM 1460 C C . ALA A 1 179 ? 7.676 7.895 -5.328 1 96.38 179 ALA A C 1
ATOM 1462 O O . ALA A 1 179 ? 7.395 8.812 -6.102 1 96.38 179 ALA A O 1
ATOM 1463 N N . PRO A 1 180 ? 8.375 6.852 -5.734 1 94.94 180 PRO A N 1
ATOM 1464 C CA . PRO A 1 180 ? 9.211 6.945 -6.938 1 94.94 180 PRO A CA 1
ATOM 1465 C C . PRO A 1 180 ? 8.391 7.047 -8.219 1 94.94 180 PRO A C 1
ATOM 1467 O O . PRO A 1 180 ? 8.875 7.57 -9.227 1 94.94 180 PRO A O 1
ATOM 1470 N N . ASN A 1 181 ? 7.168 6.59 -8.172 1 93.38 181 ASN A N 1
ATOM 1471 C CA . ASN A 1 181 ? 6.352 6.559 -9.383 1 93.38 181 ASN A CA 1
ATOM 1472 C C . ASN A 1 181 ? 5.48 7.805 -9.508 1 93.38 181 ASN A C 1
ATOM 1474 O O . ASN A 1 181 ? 4.656 7.902 -10.422 1 93.38 181 ASN A O 1
ATOM 1478 N N . GLN A 1 182 ? 5.602 8.719 -8.609 1 94.81 182 GLN A N 1
ATOM 1479 C CA . GLN A 1 182 ? 4.84 9.969 -8.609 1 94.81 182 GLN A CA 1
ATOM 1480 C C . GLN A 1 182 ? 5.766 11.18 -8.664 1 94.81 182 GLN A C 1
ATOM 1482 O O . GLN A 1 182 ? 6.969 11.055 -8.422 1 94.81 182 GLN A O 1
ATOM 1487 N N . ALA A 1 183 ? 5.16 12.289 -9.008 1 94.56 183 ALA A N 1
ATOM 1488 C CA . ALA A 1 183 ? 5.945 13.516 -9.117 1 94.56 183 ALA A CA 1
ATOM 1489 C C . ALA A 1 183 ? 6.336 14.039 -7.738 1 94.56 183 ALA A C 1
ATOM 1491 O O . ALA A 1 183 ? 7.352 14.727 -7.594 1 94.56 183 ALA A O 1
ATOM 1492 N N . LEU A 1 184 ? 5.535 13.68 -6.754 1 97.56 184 LEU A N 1
ATOM 1493 C CA . LEU A 1 184 ? 5.793 14.242 -5.43 1 97.56 184 LEU A CA 1
ATOM 1494 C C . LEU A 1 184 ? 5.918 13.141 -4.387 1 97.56 184 LEU A C 1
ATOM 1496 O O . LEU A 1 184 ? 5.199 12.141 -4.441 1 97.56 184 LEU A O 1
ATOM 1500 N N . ASP A 1 185 ? 6.809 13.344 -3.486 1 97.94 185 ASP A N 1
ATOM 1501 C CA . ASP A 1 185 ? 6.891 12.633 -2.217 1 97.94 185 ASP A CA 1
ATOM 1502 C C . ASP A 1 185 ? 6.055 13.32 -1.142 1 97.94 185 ASP A C 1
ATOM 1504 O O . ASP A 1 185 ? 5.359 14.297 -1.421 1 97.94 185 ASP A O 1
ATOM 1508 N N . PHE A 1 186 ? 6.07 12.719 0.047 1 98.5 186 PHE A N 1
ATOM 1509 C CA . PHE A 1 186 ? 5.344 13.414 1.104 1 98.5 186 PHE A CA 1
ATOM 1510 C C . PHE A 1 186 ? 5.945 13.102 2.469 1 98.5 186 PHE A C 1
ATOM 1512 O O . PHE A 1 186 ? 6.695 12.133 2.617 1 98.5 186 PHE A O 1
ATOM 1519 N N . ARG A 1 187 ? 5.664 14.039 3.393 1 98.5 187 ARG A N 1
ATOM 1520 C CA . ARG A 1 187 ? 6.09 13.922 4.781 1 98.5 187 ARG A CA 1
ATOM 1521 C C . ARG A 1 187 ? 4.902 14.016 5.73 1 98.5 187 ARG A C 1
ATOM 1523 O O . ARG A 1 187 ? 4.035 14.875 5.57 1 98.5 187 ARG A O 1
ATOM 1530 N N . ILE A 1 188 ? 4.855 13.055 6.668 1 98.69 188 ILE A N 1
ATOM 1531 C CA . ILE A 1 188 ? 3.902 13.148 7.766 1 98.69 188 ILE A CA 1
ATOM 1532 C C . ILE A 1 188 ? 4.594 13.727 9 1 98.69 188 ILE A C 1
ATOM 1534 O O . ILE A 1 188 ? 5.594 13.172 9.477 1 98.69 188 ILE A O 1
ATOM 1538 N N . SER A 1 189 ? 4.051 14.812 9.469 1 98.31 189 SER A N 1
ATOM 1539 C CA . SER A 1 189 ? 4.637 15.469 10.625 1 98.31 189 SER A CA 1
ATOM 1540 C C . SER A 1 189 ? 3.648 15.531 11.789 1 98.31 189 SER A C 1
ATOM 1542 O O . SER A 1 189 ? 2.457 15.773 11.586 1 98.31 189 SER A O 1
ATOM 1544 N N . ILE A 1 190 ? 4.152 15.234 12.898 1 98.38 190 ILE A N 1
ATOM 1545 C CA . ILE A 1 190 ? 3.408 15.398 14.141 1 98.38 190 ILE A CA 1
ATOM 1546 C C . ILE A 1 190 ? 4.039 16.516 14.977 1 98.38 190 ILE A C 1
ATOM 1548 O O . ILE A 1 190 ? 5.227 16.438 15.312 1 98.38 190 ILE A O 1
ATOM 1552 N N . ASN A 1 191 ? 3.242 17.516 15.258 1 97.81 191 ASN A N 1
ATOM 1553 C CA . ASN A 1 191 ? 3.662 18.656 16.062 1 97.81 191 ASN A CA 1
ATOM 1554 C C . ASN A 1 191 ? 2.662 18.953 17.188 1 97.81 191 ASN A C 1
ATOM 1556 O O . ASN A 1 191 ? 1.512 18.516 17.125 1 97.81 191 ASN A O 1
ATOM 1560 N N . ARG A 1 192 ? 3.15 19.656 18.141 1 97.44 192 ARG A N 1
ATOM 1561 C CA . ARG A 1 192 ? 2.264 20.234 19.141 1 97.44 192 ARG A CA 1
ATOM 1562 C C . ARG A 1 192 ? 2.236 21.766 19.031 1 97.44 192 ARG A C 1
ATOM 1564 O O . ARG A 1 192 ? 3.273 22.391 18.812 1 97.44 192 ARG A O 1
ATOM 1571 N N . GLU A 1 193 ? 1.073 22.25 19.094 1 96.62 193 GLU A N 1
ATOM 1572 C CA . GLU A 1 193 ? 0.907 23.703 19.125 1 96.62 193 GLU A CA 1
ATOM 1573 C C . GLU A 1 193 ? 0.423 24.172 20.484 1 96.62 193 GLU A C 1
ATOM 1575 O O . GLU A 1 193 ? -0.782 24.234 20.734 1 96.62 193 GLU A O 1
ATOM 1580 N N . LEU A 1 194 ? 1.345 24.688 21.25 1 96.44 194 LEU A N 1
ATOM 1581 C CA . LEU A 1 194 ? 1.053 25.062 22.625 1 96.44 194 LEU A CA 1
ATOM 1582 C C . LEU A 1 194 ? 0.607 26.516 22.703 1 96.44 194 LEU A C 1
ATOM 1584 O O . LEU A 1 194 ? 1.33 27.422 22.266 1 96.44 194 LEU A O 1
ATOM 1588 N N . PRO A 1 195 ? -0.589 26.703 23.281 1 96.62 195 PRO A N 1
ATOM 1589 C CA . PRO A 1 195 ? -1.01 28.094 23.453 1 96.62 195 PRO A CA 1
ATOM 1590 C C . PRO A 1 195 ? -0.111 28.875 24.422 1 96.62 195 PRO A C 1
ATOM 1592 O O . PRO A 1 195 ? 0.335 28.312 25.438 1 96.62 195 PRO A O 1
ATOM 1595 N N . ARG A 1 196 ? 0.142 30.109 24.062 1 95.62 196 ARG A N 1
ATOM 1596 C CA . ARG A 1 196 ? 0.964 30.984 24.891 1 95.62 196 ARG A CA 1
ATOM 1597 C C . ARG A 1 196 ? 0.337 32.375 25.016 1 95.62 196 ARG A C 1
ATOM 1599 O O . ARG A 1 196 ? -0.684 32.656 24.391 1 95.62 196 ARG A O 1
ATOM 1606 N N . SER A 1 197 ? 0.956 33.125 25.891 1 94.56 197 SER A N 1
ATOM 1607 C CA . SER A 1 197 ? 0.525 34.5 26.031 1 94.56 197 SER A CA 1
ATOM 1608 C C . SER A 1 197 ? 1.269 35.406 25.062 1 94.56 197 SER A C 1
ATOM 1610 O O . SER A 1 197 ? 2.371 35.094 24.625 1 94.56 197 SER A O 1
ATOM 1612 N N . LYS A 1 198 ? 0.653 36.5 24.812 1 93 198 LYS A N 1
ATOM 1613 C CA . LYS A 1 198 ? 1.256 37.469 23.906 1 93 198 LYS A CA 1
ATOM 1614 C C . LYS A 1 198 ? 2.617 37.938 24.422 1 93 198 LYS A C 1
ATOM 1616 O O . LYS A 1 198 ? 2.75 38.312 25.578 1 93 198 LYS A O 1
ATOM 1621 N N . PRO A 1 199 ? 3.541 37.938 23.547 1 92.38 199 PRO A N 1
ATOM 1622 C CA . PRO A 1 199 ? 4.867 38.406 23.969 1 92.38 199 PRO A CA 1
ATOM 1623 C C . PRO A 1 199 ? 4.949 39.906 24.094 1 92.38 199 PRO A C 1
ATOM 1625 O O . PRO A 1 199 ? 4.199 40.625 23.422 1 92.38 199 PRO A O 1
ATOM 1628 N N . ASN A 1 200 ? 5.934 40.406 24.891 1 89.38 200 ASN A N 1
ATOM 1629 C CA . ASN A 1 200 ? 6.156 41.812 25.062 1 89.38 200 ASN A CA 1
ATOM 1630 C C . ASN A 1 200 ? 7.391 42.312 24.312 1 89.38 200 ASN A C 1
ATOM 1632 O O . ASN A 1 200 ? 7.625 43.5 24.188 1 89.38 200 ASN A O 1
ATOM 1636 N N . SER A 1 201 ? 8.102 41.438 23.797 1 90 201 SER A N 1
ATOM 1637 C CA . SER A 1 201 ? 9.312 41.781 23.047 1 90 201 SER A CA 1
ATOM 1638 C C . SER A 1 201 ? 9 42.094 21.594 1 90 201 SER A C 1
ATOM 1640 O O . SER A 1 201 ? 7.836 42.062 21.188 1 90 201 SER A O 1
ATOM 1642 N N . SER A 1 202 ? 10.031 42.5 20.844 1 91.25 202 SER A N 1
ATOM 1643 C CA . SER A 1 202 ? 9.891 42.75 19.422 1 91.25 202 SER A CA 1
ATOM 1644 C C . SER A 1 202 ? 10.023 41.469 18.625 1 91.25 202 SER A C 1
ATOM 1646 O O . SER A 1 202 ? 10.781 40.562 19 1 91.25 202 SER A O 1
ATOM 1648 N N . SER A 1 203 ? 9.258 41.5 17.531 1 92.56 203 SER A N 1
ATOM 1649 C CA . SER A 1 203 ? 9.359 40.312 16.656 1 92.56 203 SER A CA 1
ATOM 1650 C C . SER A 1 203 ? 10.719 40.281 15.945 1 92.56 203 SER A C 1
ATOM 1652 O O . SER A 1 203 ? 11.281 41.312 15.609 1 92.56 203 SER A O 1
ATOM 1654 N N . VAL A 1 204 ? 11.242 39.125 15.75 1 90 204 VAL A N 1
ATOM 1655 C CA . VAL A 1 204 ? 12.547 38.969 15.125 1 90 204 VAL A CA 1
ATOM 1656 C C . VAL A 1 204 ? 12.383 38.656 13.641 1 90 204 VAL A C 1
ATOM 1658 O O . VAL A 1 204 ? 13.289 38.875 12.836 1 90 204 VAL A O 1
ATOM 1661 N N . PHE A 1 205 ? 11.312 38.062 13.312 1 90.25 205 PHE A N 1
ATOM 1662 C CA . PHE A 1 205 ? 11.047 37.625 11.945 1 90.25 205 PHE A CA 1
ATOM 1663 C C . PHE A 1 205 ? 9.547 37.656 11.656 1 90.25 205 PHE A C 1
ATOM 1665 O O . PHE A 1 205 ? 8.734 37.406 12.547 1 90.25 205 PHE A O 1
ATOM 1672 N N . GLU A 1 206 ? 9.219 38.062 10.391 1 92.75 206 GLU A N 1
ATOM 1673 C CA . GLU A 1 206 ? 7.812 38.031 9.992 1 92.75 206 GLU A CA 1
ATOM 1674 C C . GLU A 1 206 ? 7.648 37.469 8.586 1 92.75 206 GLU A C 1
ATOM 1676 O O . GLU A 1 206 ? 8.539 37.594 7.746 1 92.75 206 GLU A O 1
ATOM 1681 N N . ARG A 1 207 ? 6.496 36.844 8.344 1 94.5 207 ARG A N 1
ATOM 1682 C CA . ARG A 1 207 ? 6.164 36.312 7.016 1 94.5 207 ARG A CA 1
ATOM 1683 C C . ARG A 1 207 ? 4.668 36.438 6.742 1 94.5 207 ARG A C 1
ATOM 1685 O O . ARG A 1 207 ? 3.85 36.281 7.645 1 94.5 207 ARG A O 1
ATOM 1692 N N . LYS A 1 208 ? 4.352 36.844 5.527 1 95.56 208 LYS A N 1
ATOM 1693 C CA . LYS A 1 208 ? 2.965 36.969 5.086 1 95.56 208 LYS A CA 1
ATOM 1694 C C . LYS A 1 208 ? 2.486 35.656 4.426 1 95.56 208 LYS A C 1
ATOM 1696 O O . LYS A 1 208 ? 3.229 35.031 3.666 1 95.56 208 LYS A O 1
ATOM 1701 N N . LYS A 1 209 ? 1.295 35.312 4.758 1 96.81 209 LYS A N 1
ATOM 1702 C CA . LYS A 1 209 ? 0.711 34.062 4.25 1 96.81 209 LYS A CA 1
ATOM 1703 C C . LYS A 1 209 ? -0.604 34.344 3.521 1 96.81 209 LYS A C 1
ATOM 1705 O O . LYS A 1 209 ? -1.505 34.969 4.074 1 96.81 209 LYS A O 1
ATOM 1710 N N . ASP A 1 210 ? -0.648 33.938 2.332 1 97.94 210 ASP A N 1
ATOM 1711 C CA . ASP A 1 210 ? -1.877 33.844 1.548 1 97.94 210 ASP A CA 1
ATOM 1712 C C . ASP A 1 210 ? -2.34 32.375 1.416 1 97.94 210 ASP A C 1
ATOM 1714 O O . ASP A 1 210 ? -1.744 31.609 0.675 1 97.94 210 ASP A O 1
ATOM 1718 N N . ARG A 1 211 ? -3.426 32.094 2.158 1 98.38 211 ARG A N 1
ATOM 1719 C CA . ARG A 1 211 ? -3.809 30.688 2.287 1 98.38 211 ARG A CA 1
ATOM 1720 C C . ARG A 1 211 ? -5.215 30.438 1.74 1 98.38 211 ARG A C 1
ATOM 1722 O O . ARG A 1 211 ? -6.152 31.156 2.094 1 98.38 211 ARG A O 1
ATOM 1729 N N . ILE A 1 212 ? -5.324 29.469 0.835 1 98.56 212 ILE A N 1
ATOM 1730 C CA . ILE A 1 212 ? -6.605 28.922 0.425 1 98.56 212 ILE A CA 1
ATOM 1731 C C . ILE A 1 212 ? -6.82 27.562 1.101 1 98.56 212 ILE A C 1
ATOM 1733 O O . ILE A 1 212 ? -6 26.656 0.959 1 98.56 212 ILE A O 1
ATOM 1737 N N . SER A 1 213 ? -7.98 27.484 1.81 1 98.62 213 SER A N 1
ATOM 1738 C CA . SER A 1 213 ? -8.242 26.281 2.598 1 98.62 213 SER A CA 1
ATOM 1739 C C . SER A 1 213 ? -9.508 25.578 2.121 1 98.62 213 SER A C 1
ATOM 1741 O O . SER A 1 213 ? -10.5 26.234 1.773 1 98.62 213 SER A O 1
ATOM 1743 N N . TYR A 1 214 ? -9.453 24.25 2.076 1 98.75 214 TYR A N 1
ATOM 1744 C CA . TYR A 1 214 ? -10.57 23.344 1.791 1 98.75 214 TYR A CA 1
ATOM 1745 C C . TYR A 1 214 ? -10.766 22.344 2.918 1 98.75 214 TYR A C 1
ATOM 1747 O O . TYR A 1 214 ? -9.797 21.938 3.568 1 98.75 214 TYR A O 1
ATOM 1755 N N . GLN A 1 215 ? -11.984 22 3.178 1 98.31 215 GLN A N 1
ATOM 1756 C CA . GLN A 1 215 ? -12.242 20.953 4.172 1 98.31 215 GLN A CA 1
ATOM 1757 C C . GLN A 1 215 ? -13.234 19.922 3.652 1 98.31 215 GLN A C 1
ATOM 1759 O O . GLN A 1 215 ? -14.273 20.281 3.094 1 98.31 215 GLN A O 1
ATOM 1764 N N . HIS A 1 216 ? -12.906 18.719 3.787 1 97.94 216 HIS A N 1
ATOM 1765 C CA . HIS A 1 216 ? -13.727 17.594 3.322 1 97.94 216 HIS A CA 1
ATOM 1766 C C . HIS A 1 216 ? -13.359 16.312 4.047 1 97.94 216 HIS A C 1
ATOM 1768 O O . HIS A 1 216 ? -12.18 16.016 4.246 1 97.94 216 HIS A O 1
ATOM 1774 N N . GLY A 1 217 ? -14.305 15.57 4.535 1 95.5 217 GLY A N 1
ATOM 1775 C CA . GLY A 1 217 ? -14.078 14.258 5.125 1 95.5 217 GLY A CA 1
ATOM 1776 C C . GLY A 1 217 ? -13.219 14.305 6.371 1 95.5 217 GLY A C 1
ATOM 1777 O O . GLY A 1 217 ? -12.414 13.398 6.609 1 95.5 217 GLY A O 1
ATOM 1778 N N . GLY A 1 218 ? -13.219 15.383 7.035 1 96 218 GLY A N 1
ATOM 1779 C CA . GLY A 1 218 ? -12.438 15.516 8.258 1 96 218 GLY A CA 1
ATOM 1780 C C . GLY A 1 218 ? -11 15.914 8.008 1 96 218 GLY A C 1
ATOM 1781 O O . GLY A 1 218 ? -10.172 15.875 8.922 1 96 218 GLY A O 1
ATOM 1782 N N . ILE A 1 219 ? -10.711 16.25 6.758 1 98.25 219 ILE A N 1
ATOM 1783 C CA . ILE A 1 219 ? -9.359 16.641 6.383 1 98.25 219 ILE A CA 1
ATOM 1784 C C . ILE A 1 219 ? -9.352 18.078 5.875 1 98.25 219 ILE A C 1
ATOM 1786 O O . ILE A 1 219 ? -10.234 18.484 5.117 1 98.25 219 ILE A O 1
ATOM 1790 N N . ALA A 1 220 ? -8.398 18.828 6.316 1 98.5 220 ALA A N 1
ATOM 1791 C CA . ALA A 1 220 ? -8.164 20.172 5.809 1 98.5 220 ALA A CA 1
ATOM 1792 C C . ALA A 1 220 ? -7.047 20.172 4.77 1 98.5 220 ALA A C 1
ATOM 1794 O O . ALA A 1 220 ? -6.031 19.5 4.934 1 98.5 220 ALA A O 1
ATOM 1795 N N . PHE A 1 221 ? -7.25 20.828 3.684 1 98.81 221 PHE A N 1
ATOM 1796 C CA . PHE A 1 221 ? -6.281 21.047 2.613 1 98.81 221 PHE A CA 1
ATOM 1797 C C . PHE A 1 221 ? -5.895 22.531 2.525 1 98.81 221 PHE A C 1
ATOM 1799 O O . PHE A 1 221 ? -6.754 23.375 2.301 1 98.81 221 PHE A O 1
ATOM 1806 N N . ASP A 1 222 ? -4.629 22.797 2.654 1 98.75 222 ASP A N 1
ATOM 1807 C CA . ASP A 1 222 ? -4.199 24.188 2.662 1 98.75 222 ASP A CA 1
ATOM 1808 C C . ASP A 1 222 ? -3.17 24.453 1.567 1 98.75 222 ASP A C 1
ATOM 1810 O O . ASP A 1 222 ? -2.078 23.891 1.583 1 98.75 222 ASP A O 1
ATOM 1814 N N . LEU A 1 223 ? -3.504 25.281 0.632 1 98.69 223 LEU A N 1
ATOM 1815 C CA . LEU A 1 223 ? -2.566 25.859 -0.317 1 98.69 223 LEU A CA 1
ATOM 1816 C C . LEU A 1 223 ? -2.094 27.234 0.164 1 98.69 223 LEU A C 1
ATOM 1818 O O . LEU A 1 223 ? -2.891 28.172 0.273 1 98.69 223 LEU A O 1
ATOM 1822 N N . THR A 1 224 ? -0.758 27.344 0.413 1 98.56 224 THR A N 1
ATOM 1823 C CA . THR A 1 224 ? -0.28 28.578 1.05 1 98.56 224 THR A CA 1
ATOM 1824 C C . THR A 1 224 ? 0.874 29.172 0.258 1 98.56 224 THR A C 1
ATOM 1826 O O . THR A 1 224 ? 1.801 28.469 -0.141 1 98.56 224 THR A O 1
ATOM 1829 N N . GLN A 1 225 ? 0.755 30.391 -0.057 1 97.75 225 GLN A N 1
ATOM 1830 C CA . GLN A 1 225 ? 1.875 31.203 -0.511 1 97.75 225 GLN A CA 1
ATOM 1831 C C . GLN A 1 225 ? 2.469 32 0.64 1 97.75 225 GLN A C 1
ATOM 1833 O O . GLN A 1 225 ? 1.743 32.688 1.365 1 97.75 225 GLN A O 1
ATOM 1838 N N . VAL A 1 226 ? 3.715 31.844 0.814 1 96.38 226 VAL A N 1
ATOM 1839 C CA . VAL A 1 226 ? 4.391 32.531 1.912 1 96.38 226 VAL A CA 1
ATOM 1840 C C . VAL A 1 226 ? 5.434 33.5 1.356 1 96.38 226 VAL A C 1
ATOM 1842 O O . VAL A 1 226 ? 6.246 33.125 0.509 1 96.38 226 VAL A O 1
ATOM 1845 N N . LYS A 1 227 ? 5.438 34.719 1.846 1 92.69 227 LYS A N 1
ATOM 1846 C CA . LYS A 1 227 ? 6.398 35.75 1.472 1 92.69 227 LYS A CA 1
ATOM 1847 C C . LYS A 1 227 ? 7.102 36.312 2.701 1 92.69 227 LYS A C 1
ATOM 1849 O O . LYS A 1 227 ? 6.449 36.75 3.648 1 92.69 227 LYS A O 1
ATOM 1854 N N . GLY A 1 228 ? 8.406 36.156 2.664 1 85.44 228 GLY A N 1
ATOM 1855 C CA . GLY A 1 228 ? 9.164 36.75 3.742 1 85.44 228 GLY A CA 1
ATOM 1856 C C . GLY A 1 228 ? 9.305 38.25 3.6 1 85.44 228 GLY A C 1
ATOM 1857 O O . GLY A 1 228 ? 8.789 38.844 2.646 1 85.44 228 GLY A O 1
ATOM 1858 N N . ALA A 1 229 ? 9.945 38.844 4.641 1 75.12 229 ALA A N 1
ATOM 1859 C CA . ALA A 1 229 ? 10.203 40.281 4.57 1 75.12 229 ALA A CA 1
ATOM 1860 C C . ALA A 1 229 ? 11.125 40.594 3.4 1 75.12 229 ALA A C 1
ATOM 1862 O O . ALA A 1 229 ? 12.086 39.875 3.139 1 75.12 229 ALA A O 1
ATOM 1863 N N . ALA A 1 230 ? 10.734 41.562 2.684 1 66.56 230 ALA A N 1
ATOM 1864 C CA . ALA A 1 230 ? 11.398 41.969 1.451 1 66.56 230 ALA A CA 1
ATOM 1865 C C . ALA A 1 230 ? 12.906 42.125 1.66 1 66.56 230 ALA A C 1
ATOM 1867 O O . ALA A 1 230 ? 13.695 41.781 0.779 1 66.56 230 ALA A O 1
ATOM 1868 N N . ASP A 1 231 ? 13.195 42.594 2.674 1 64.31 231 ASP A N 1
ATOM 1869 C CA . ASP A 1 231 ? 14.602 42.906 2.893 1 64.31 231 ASP A CA 1
ATOM 1870 C C . ASP A 1 231 ? 15.383 41.688 3.316 1 64.31 231 ASP A C 1
ATOM 1872 O O . ASP A 1 231 ? 16.594 41.594 3.127 1 64.31 231 ASP A O 1
ATOM 1876 N N . ARG A 1 232 ? 14.812 40.688 3.793 1 65.12 232 ARG A N 1
ATOM 1877 C CA . ARG A 1 232 ? 15.555 39.562 4.402 1 65.12 232 ARG A CA 1
ATOM 1878 C C . ARG A 1 232 ? 15.352 38.281 3.623 1 65.12 232 ARG A C 1
ATOM 1880 O O . ARG A 1 232 ? 16.297 37.5 3.471 1 65.12 232 ARG A O 1
ATOM 1887 N N . ASP A 1 233 ? 14.148 38.094 3.117 1 65.19 233 ASP A N 1
ATOM 1888 C CA . ASP A 1 233 ? 13.82 36.812 2.449 1 65.19 233 ASP A CA 1
ATOM 1889 C C . ASP A 1 233 ? 12.828 37.062 1.311 1 65.19 233 ASP A C 1
ATOM 1891 O O . ASP A 1 233 ? 11.625 36.812 1.466 1 65.19 233 ASP A O 1
ATOM 1895 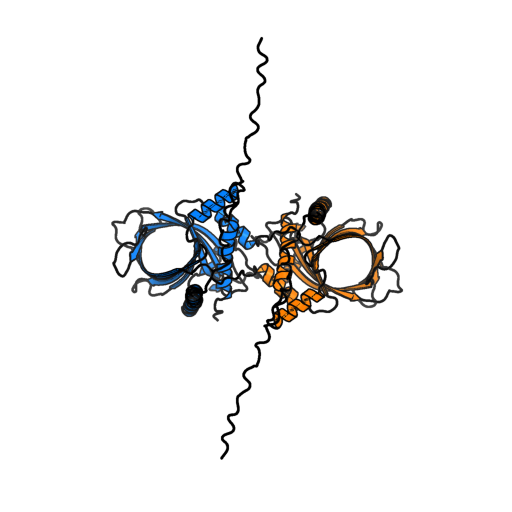N N . PRO A 1 234 ? 13.359 37.406 0.219 1 69.25 234 PRO A N 1
ATOM 1896 C CA . PRO A 1 234 ? 12.469 37.781 -0.884 1 69.25 234 PRO A CA 1
ATOM 1897 C C . PRO A 1 234 ? 11.844 36.562 -1.567 1 69.25 234 PRO A C 1
ATOM 1899 O O . PRO A 1 234 ? 10.883 36.688 -2.334 1 69.25 234 PRO A O 1
ATOM 1902 N N . ASP A 1 235 ? 12.188 35.469 -1.099 1 84.38 235 ASP A N 1
ATOM 1903 C CA . ASP A 1 235 ? 11.742 34.312 -1.86 1 84.38 235 ASP A CA 1
ATOM 1904 C C . ASP A 1 235 ? 10.312 33.906 -1.486 1 84.38 235 ASP A C 1
ATOM 1906 O O . ASP A 1 235 ? 9.945 33.938 -0.308 1 84.38 235 ASP A O 1
ATOM 1910 N N . VAL A 1 236 ? 9.508 33.75 -2.479 1 93.12 236 VAL A N 1
ATOM 1911 C CA . VAL A 1 236 ? 8.133 33.281 -2.336 1 93.12 236 VAL A CA 1
ATOM 1912 C C . VAL A 1 236 ? 8.086 31.766 -2.342 1 93.12 236 VAL A C 1
ATOM 1914 O O . VAL A 1 236 ? 8.734 31.125 -3.172 1 93.12 236 VAL A O 1
ATOM 1917 N N . ARG A 1 237 ? 7.398 31.25 -1.344 1 96.06 237 ARG A N 1
ATOM 1918 C CA . ARG A 1 237 ? 7.258 29.797 -1.236 1 96.06 237 ARG A CA 1
ATOM 1919 C C . ARG A 1 237 ? 5.805 29.375 -1.396 1 96.06 237 ARG A C 1
ATOM 1921 O O . ARG A 1 237 ? 4.891 30.125 -1.028 1 96.06 237 ARG A O 1
ATOM 1928 N N . HIS A 1 238 ? 5.598 28.219 -1.974 1 98.19 238 HIS A N 1
ATOM 1929 C CA . HIS A 1 238 ? 4.277 27.609 -2.16 1 98.19 238 HIS A CA 1
ATOM 1930 C C . HIS A 1 238 ? 4.223 26.203 -1.563 1 98.19 238 HIS A C 1
ATOM 1932 O O . HIS A 1 238 ? 5.105 25.391 -1.818 1 98.19 238 HIS A O 1
ATOM 1938 N N . GLU A 1 239 ? 3.182 26.016 -0.778 1 98.12 239 GLU A N 1
ATOM 1939 C CA . GLU A 1 239 ? 3.102 24.75 -0.08 1 98.12 239 GLU A CA 1
ATOM 1940 C C . GLU A 1 239 ? 1.687 24.172 -0.13 1 98.12 239 GLU A C 1
ATOM 1942 O O . GLU A 1 239 ? 0.714 24.922 -0.235 1 98.12 239 GLU A O 1
ATOM 1947 N N . LEU A 1 240 ? 1.609 22.859 -0.173 1 98.75 240 LEU A N 1
ATOM 1948 C CA . LEU A 1 240 ? 0.364 22.125 -0.002 1 98.75 240 LEU A CA 1
ATOM 1949 C C . LEU A 1 240 ? 0.434 21.219 1.22 1 98.75 240 LEU A C 1
ATOM 1951 O O . LEU A 1 240 ? 1.319 20.359 1.312 1 98.75 240 LEU A O 1
ATOM 1955 N N . GLU A 1 241 ? -0.485 21.422 2.135 1 98.62 241 GLU A N 1
ATOM 1956 C CA . GLU A 1 241 ? -0.537 20.641 3.365 1 98.62 241 GLU A CA 1
ATOM 1957 C C . GLU A 1 241 ? -1.922 20.031 3.578 1 98.62 241 GLU A C 1
ATOM 1959 O O . GLU A 1 241 ? -2.934 20.656 3.238 1 98.62 241 GLU A O 1
ATOM 1964 N N . LEU A 1 242 ? -1.919 18.812 4.039 1 98.81 242 LEU A N 1
ATOM 1965 C CA . LEU A 1 242 ? -3.131 18.172 4.523 1 98.81 242 LEU A CA 1
ATOM 1966 C C . LEU A 1 242 ? -3.059 17.922 6.027 1 98.81 242 LEU A C 1
ATOM 1968 O O . LEU A 1 242 ? -2.01 17.547 6.551 1 98.81 242 LEU A O 1
ATOM 1972 N N . GLU A 1 243 ? -4.121 18.141 6.738 1 98.31 243 GLU A N 1
ATOM 1973 C CA . GLU A 1 243 ? -4.129 17.859 8.172 1 98.31 243 GLU A CA 1
ATOM 1974 C C . GLU A 1 243 ? -5.508 17.391 8.633 1 98.31 243 GLU A C 1
ATOM 1976 O O . GLU A 1 243 ? -6.52 17.688 7.992 1 98.31 243 GLU A O 1
ATOM 1981 N N . PHE A 1 244 ? -5.492 16.625 9.617 1 97.81 244 PHE A N 1
ATOM 1982 C CA . PHE A 1 244 ? -6.773 16.312 10.234 1 97.81 244 PHE A CA 1
ATOM 1983 C C . PHE A 1 244 ? -7.43 17.562 10.797 1 97.81 244 PHE A C 1
ATOM 1985 O O . PHE A 1 244 ? -6.816 18.297 11.578 1 97.81 244 PHE A O 1
ATOM 1992 N N . ALA A 1 245 ? -8.656 17.797 10.414 1 95.19 245 ALA A N 1
ATOM 1993 C CA . ALA A 1 245 ? -9.367 19.016 10.82 1 95.19 245 ALA A CA 1
ATOM 1994 C C . ALA A 1 245 ? -9.586 19.031 12.336 1 95.19 245 ALA A C 1
ATOM 1996 O O . ALA A 1 245 ? -9.594 20.109 12.945 1 95.19 245 ALA A O 1
ATOM 1997 N N . ASP A 1 246 ? -9.758 17.891 12.883 1 94 246 ASP A N 1
ATOM 1998 C CA . ASP A 1 246 ? -9.953 17.75 14.32 1 94 246 ASP A CA 1
ATOM 1999 C C . ASP A 1 246 ? -9.172 16.562 14.859 1 94 246 ASP A C 1
ATOM 2001 O O . ASP A 1 246 ? -9.648 15.422 14.805 1 94 246 ASP A O 1
ATOM 2005 N N . SER A 1 247 ? -8.086 16.875 15.469 1 94.62 247 SER A N 1
ATOM 2006 C CA . SER A 1 247 ? -7.234 15.805 15.992 1 94.62 247 SER A CA 1
ATOM 2007 C C . SER A 1 247 ? -7.883 15.125 17.188 1 94.62 247 SER A C 1
ATOM 2009 O O . SER A 1 247 ? -7.578 13.969 17.5 1 94.62 247 SER A O 1
ATOM 2011 N N . GLY A 1 248 ? -8.773 15.836 17.875 1 95.06 248 GLY A N 1
ATOM 2012 C CA . GLY A 1 248 ? -9.5 15.242 18.984 1 95.06 248 GLY A CA 1
ATOM 2013 C C . GLY A 1 248 ? -10.383 14.078 18.578 1 95.06 248 GLY A C 1
ATOM 2014 O O . GLY A 1 248 ? -10.469 13.07 19.281 1 95.06 248 GLY A O 1
ATOM 2015 N N . VAL A 1 249 ? -10.984 14.281 17.469 1 96.06 249 VAL A N 1
ATOM 2016 C CA . VAL A 1 249 ? -11.836 13.211 16.938 1 96.06 249 VAL A CA 1
ATOM 2017 C C . VAL A 1 249 ? -10.977 11.984 16.625 1 96.06 249 VAL A C 1
ATOM 2019 O O . VAL A 1 249 ? -11.352 10.852 16.938 1 96.06 249 VAL A O 1
ATOM 2022 N N . LEU A 1 250 ? -9.875 12.211 16.016 1 97 250 LEU A N 1
ATOM 2023 C CA . LEU A 1 250 ? -8.961 11.125 15.688 1 97 250 LEU A CA 1
ATOM 2024 C C . LEU A 1 250 ? -8.508 10.391 16.938 1 97 250 LEU A C 1
ATOM 2026 O O . LEU A 1 250 ? -8.516 9.156 16.984 1 97 250 LEU A O 1
ATOM 2030 N N . ALA A 1 251 ? -8.203 11.133 17.938 1 97.56 251 ALA A N 1
ATOM 2031 C CA . ALA A 1 251 ? -7.762 10.555 19.203 1 97.56 251 ALA A CA 1
ATOM 2032 C C . ALA A 1 251 ? -8.875 9.719 19.844 1 97.56 251 ALA A C 1
ATOM 2034 O O . ALA A 1 251 ? -8.617 8.641 20.391 1 97.56 251 ALA A O 1
ATOM 2035 N N . SER A 1 252 ? -10.039 10.25 19.797 1 97.44 252 SER A N 1
ATOM 2036 C CA . SER A 1 252 ? -11.18 9.547 20.375 1 97.44 252 SER A CA 1
ATOM 2037 C C . SER A 1 252 ? -11.43 8.227 19.656 1 97.44 252 SER A C 1
ATOM 2039 O O . SER A 1 252 ? -11.688 7.203 20.297 1 97.44 252 SER A O 1
ATOM 2041 N N . GLU A 1 253 ? -11.359 8.289 18.344 1 97.38 253 GLU A N 1
ATOM 2042 C CA . GLU A 1 253 ? -11.547 7.074 17.562 1 97.38 253 GLU A CA 1
ATOM 2043 C C . GLU A 1 253 ? -10.445 6.059 17.844 1 97.38 253 GLU A C 1
ATOM 2045 O O . GLU A 1 253 ? -10.695 4.852 17.875 1 97.38 253 GLU A O 1
ATOM 2050 N N . LYS A 1 254 ? -9.281 6.543 18.016 1 97.88 254 LYS A N 1
ATOM 2051 C CA . LYS A 1 254 ? -8.172 5.648 18.359 1 97.88 254 LYS A CA 1
ATOM 2052 C C . LYS A 1 254 ? -8.398 4.996 19.719 1 97.88 254 LYS A C 1
ATOM 2054 O O . LYS A 1 254 ? -8.086 3.82 19.922 1 97.88 254 LYS A O 1
ATOM 2059 N N . ALA A 1 255 ? -8.906 5.738 20.656 1 97.44 255 ALA A N 1
ATOM 2060 C CA . ALA A 1 255 ? -9.211 5.203 21.984 1 97.44 255 ALA A CA 1
ATOM 2061 C C . ALA A 1 255 ? -10.242 4.078 21.891 1 97.44 255 ALA A C 1
ATOM 2063 O O . ALA A 1 255 ? -10.102 3.047 22.562 1 97.44 255 ALA A O 1
ATOM 2064 N N . LYS A 1 256 ? -11.219 4.328 21.156 1 97.38 256 LYS A N 1
ATOM 2065 C CA . LYS A 1 256 ? -12.203 3.279 20.922 1 97.38 256 LYS A CA 1
ATOM 2066 C C . LYS A 1 256 ? -11.555 2.031 20.328 1 97.38 256 LYS A C 1
ATOM 2068 O O . LYS A 1 256 ? -11.852 0.912 20.75 1 97.38 256 LYS A O 1
ATOM 2073 N N . TYR A 1 257 ? -10.742 2.268 19.344 1 95.62 257 TYR A N 1
ATOM 2074 C CA . TYR A 1 257 ? -10.016 1.186 18.688 1 95.62 257 TYR A CA 1
ATOM 2075 C C . TYR A 1 257 ? -9.242 0.353 19.703 1 95.62 257 TYR A C 1
ATOM 2077 O O . TYR A 1 257 ? -9.266 -0.879 19.656 1 95.62 257 TYR A O 1
ATOM 2085 N N . ASP A 1 258 ? -8.633 0.975 20.625 1 96.12 258 ASP A N 1
ATOM 2086 C CA . ASP A 1 258 ? -7.832 0.297 21.641 1 96.12 258 ASP A CA 1
ATOM 2087 C C . ASP A 1 258 ? -8.711 -0.549 22.562 1 96.12 258 ASP A C 1
ATOM 2089 O O . ASP A 1 258 ? -8.273 -1.587 23.062 1 96.12 258 ASP A O 1
ATOM 2093 N N . ARG A 1 259 ? -9.867 -0.133 22.719 1 96.44 259 ARG A N 1
ATOM 2094 C CA . ARG A 1 259 ? -10.797 -0.836 23.609 1 96.44 259 ARG A CA 1
ATOM 2095 C C . ARG A 1 259 ? -11.586 -1.888 22.828 1 96.44 259 ARG A C 1
ATOM 2097 O O . ARG A 1 259 ? -12.586 -2.41 23.328 1 96.44 259 ARG A O 1
ATOM 2104 N N . LYS A 1 260 ? -11.258 -2.035 21.578 1 94.5 260 LYS A N 1
ATOM 2105 C CA . LYS A 1 260 ? -11.906 -3.016 20.703 1 94.5 260 LYS A CA 1
ATOM 2106 C C . LYS A 1 260 ? -13.383 -2.689 20.516 1 94.5 260 LYS A C 1
ATOM 2108 O O . LYS A 1 260 ? -14.219 -3.592 20.453 1 94.5 260 LYS A O 1
ATOM 2113 N N . GLU A 1 261 ? -13.711 -1.43 20.516 1 95.62 261 GLU A N 1
ATOM 2114 C CA . GLU A 1 261 ? -15.031 -0.908 20.172 1 95.62 261 GLU A CA 1
ATOM 2115 C C . GLU A 1 261 ? -15.094 -0.5 18.703 1 95.62 261 GLU A C 1
ATOM 2117 O O . GLU A 1 261 ? -14.055 -0.33 18.062 1 95.62 261 GLU A O 1
ATOM 2122 N N . PRO A 1 262 ? -16.25 -0.522 18.188 1 94.56 262 PRO A N 1
ATOM 2123 C CA . PRO A 1 262 ? -16.344 0.021 16.828 1 94.56 262 PRO A CA 1
ATOM 2124 C C . PRO A 1 262 ? -15.68 1.39 16.703 1 94.56 262 PRO A C 1
ATOM 2126 O O . PRO A 1 262 ? -15.961 2.295 17.484 1 94.56 262 PRO A O 1
ATOM 2129 N N . SER A 1 263 ? -14.727 1.449 15.82 1 96.31 263 SER A N 1
ATOM 2130 C CA . SER A 1 263 ? -13.906 2.65 15.664 1 96.31 263 SER A CA 1
ATOM 2131 C C . SER A 1 263 ? -13.711 2.992 14.188 1 96.31 263 SER A C 1
ATOM 2133 O O . SER A 1 263 ? -13.641 2.1 13.344 1 96.31 263 SER A O 1
ATOM 2135 N N . GLN A 1 264 ? -13.547 4.27 13.938 1 96.12 264 GLN A N 1
ATOM 2136 C CA . GLN A 1 264 ? -13.273 4.738 12.578 1 96.12 264 GLN A CA 1
ATOM 2137 C C . GLN A 1 264 ? -11.812 5.148 12.422 1 96.12 264 GLN A C 1
ATOM 2139 O O . GLN A 1 264 ? -11.445 5.797 11.438 1 96.12 264 GLN A O 1
ATOM 2144 N N . TYR A 1 265 ? -10.984 4.832 13.297 1 97.12 265 TYR A N 1
ATOM 2145 C CA . TYR A 1 265 ? -9.602 5.293 13.305 1 97.12 265 TYR A CA 1
ATOM 2146 C C . TYR A 1 265 ? -8.898 4.918 12.008 1 97.12 265 TYR A C 1
ATOM 2148 O O . TYR A 1 265 ? -8.367 5.781 11.312 1 97.12 265 TYR A O 1
ATOM 2156 N N . THR A 1 266 ? -8.984 3.65 11.656 1 96.06 266 THR A N 1
ATOM 2157 C CA . THR A 1 266 ? -8.289 3.152 10.477 1 96.06 266 THR A CA 1
ATOM 2158 C C . THR A 1 266 ? -8.836 3.807 9.211 1 96.06 266 THR A C 1
ATOM 2160 O O . THR A 1 266 ? -8.07 4.203 8.328 1 96.06 266 THR A O 1
ATOM 2163 N N . GLN A 1 267 ? -10.078 3.939 9.203 1 95.69 267 GLN A N 1
ATOM 2164 C CA . GLN A 1 267 ? -10.719 4.551 8.039 1 95.69 267 GLN A CA 1
ATOM 2165 C C . GLN A 1 267 ? -10.312 6.016 7.898 1 95.69 267 GLN A C 1
ATOM 2167 O O . GLN A 1 267 ? -10.109 6.5 6.781 1 95.69 267 GLN A O 1
ATOM 2172 N N . MET A 1 268 ? -10.219 6.656 8.992 1 97.5 268 MET A N 1
ATOM 2173 C CA . MET A 1 268 ? -9.805 8.055 8.969 1 97.5 268 MET A CA 1
ATOM 2174 C C . MET A 1 268 ? -8.398 8.203 8.398 1 97.5 268 MET A C 1
ATOM 2176 O O . MET A 1 268 ? -8.141 9.078 7.574 1 97.5 268 MET A O 1
ATOM 2180 N N . VAL A 1 269 ? -7.504 7.301 8.773 1 98.12 269 VAL A N 1
ATOM 2181 C CA . VAL A 1 269 ? -6.133 7.34 8.281 1 98.12 269 VAL A CA 1
ATOM 2182 C C . VAL A 1 269 ? -6.105 6.957 6.801 1 98.12 269 VAL A C 1
ATOM 2184 O O . VAL A 1 269 ? -5.34 7.527 6.02 1 98.12 269 VAL A O 1
ATOM 2187 N N . GLU A 1 270 ? -6.922 6.062 6.434 1 97.56 270 GLU A N 1
ATOM 2188 C CA . GLU A 1 270 ? -7.008 5.672 5.031 1 97.56 270 GLU A CA 1
ATOM 2189 C C . GLU A 1 270 ? -7.453 6.84 4.16 1 97.56 270 GLU A C 1
ATOM 2191 O O . GLU A 1 270 ? -6.91 7.055 3.072 1 97.56 270 GLU A O 1
ATOM 2196 N N . VAL A 1 271 ? -8.453 7.562 4.641 1 97.81 271 VAL A N 1
ATOM 2197 C CA . VAL A 1 271 ? -8.93 8.719 3.891 1 97.81 271 VAL A CA 1
ATOM 2198 C C . VAL A 1 271 ? -7.812 9.75 3.762 1 97.81 271 VAL A C 1
ATOM 2200 O O . VAL A 1 271 ? -7.621 10.336 2.693 1 97.81 271 VAL A O 1
ATOM 2203 N N . PHE A 1 272 ? -7.133 9.945 4.844 1 98.56 272 PHE A N 1
ATOM 2204 C CA . PHE A 1 272 ? -5.977 10.836 4.859 1 98.56 272 PHE A CA 1
ATOM 2205 C C . PHE A 1 272 ? -4.961 10.422 3.803 1 98.56 272 PHE A C 1
ATOM 2207 O O . PHE A 1 272 ? -4.551 11.242 2.977 1 98.56 272 PHE A O 1
ATOM 2214 N N . MET A 1 273 ? -4.637 9.156 3.691 1 98.44 273 MET A N 1
ATOM 2215 C CA . MET A 1 273 ? -3.652 8.609 2.758 1 98.44 273 MET A CA 1
ATOM 2216 C C . MET A 1 273 ? -4.184 8.648 1.329 1 98.44 273 MET A C 1
ATOM 2218 O O . MET A 1 273 ? -3.434 8.93 0.392 1 98.44 273 MET A O 1
ATOM 2222 N N . ASN A 1 274 ? -5.445 8.367 1.19 1 98.25 274 ASN A N 1
ATOM 2223 C CA . ASN A 1 274 ? -6.051 8.422 -0.135 1 98.25 274 ASN A CA 1
ATOM 2224 C C . ASN A 1 274 ? -5.895 9.805 -0.766 1 98.25 274 ASN A C 1
ATOM 2226 O O . ASN A 1 274 ? -5.543 9.914 -1.941 1 98.25 274 ASN A O 1
ATOM 2230 N N . ASN A 1 275 ? -6.148 10.781 0.04 1 98.69 275 ASN A N 1
ATOM 2231 C CA . ASN A 1 275 ? -6.039 12.141 -0.463 1 98.69 275 ASN A CA 1
ATOM 2232 C C . ASN A 1 275 ? -4.602 12.492 -0.833 1 98.69 275 ASN A C 1
ATOM 2234 O O . ASN A 1 275 ? -4.355 13.109 -1.87 1 98.69 275 ASN A O 1
ATOM 2238 N N . ILE A 1 276 ? -3.66 12.109 -0.011 1 98.69 276 ILE A N 1
ATOM 2239 C CA . ILE A 1 276 ? -2.25 12.359 -0.283 1 98.69 276 ILE A CA 1
ATOM 2240 C C . ILE A 1 276 ? -1.855 11.711 -1.608 1 98.69 276 ILE A C 1
ATOM 2242 O O . ILE A 1 276 ? -1.258 12.367 -2.469 1 98.69 276 ILE A O 1
ATOM 2246 N N . ARG A 1 277 ? -2.232 10.477 -1.757 1 97.94 277 ARG A N 1
ATOM 2247 C CA . ARG A 1 277 ? -1.85 9.711 -2.938 1 97.94 277 ARG A CA 1
ATOM 2248 C C . ARG A 1 277 ? -2.475 10.297 -4.199 1 97.94 277 ARG A C 1
ATOM 2250 O O . ARG A 1 277 ? -1.81 10.414 -5.23 1 97.94 277 ARG A O 1
ATOM 2257 N N . LEU A 1 278 ? -3.707 10.672 -4.094 1 98.12 278 LEU A N 1
ATOM 2258 C CA . LEU A 1 278 ? -4.391 11.203 -5.27 1 98.12 278 LEU A CA 1
ATOM 2259 C C . LEU A 1 278 ? -3.809 12.555 -5.668 1 98.12 278 LEU A C 1
ATOM 2261 O O . LEU A 1 278 ? -3.604 12.82 -6.855 1 98.12 278 LEU A O 1
ATOM 2265 N N . LEU A 1 279 ? -3.551 13.375 -4.707 1 98.5 279 LEU A N 1
ATOM 2266 C CA . LEU A 1 279 ? -2.953 14.672 -5.012 1 98.5 279 LEU A CA 1
ATOM 2267 C C . LEU A 1 279 ? -1.561 14.5 -5.609 1 98.5 279 LEU A C 1
ATOM 2269 O O . LEU A 1 279 ? -1.186 15.227 -6.535 1 98.5 279 LEU A O 1
ATOM 2273 N N . SER A 1 280 ? -0.828 13.602 -5.098 1 97.62 280 SER A N 1
ATOM 2274 C CA . SER A 1 280 ? 0.481 13.305 -5.672 1 97.62 280 SER A CA 1
ATOM 2275 C C . SER A 1 280 ? 0.357 12.797 -7.105 1 97.62 280 SER A C 1
ATOM 2277 O O . SER A 1 280 ? 1.118 13.211 -7.984 1 97.62 280 SER A O 1
ATOM 2279 N N . ARG A 1 281 ? -0.605 11.945 -7.367 1 95.69 281 ARG A N 1
ATOM 2280 C CA . ARG A 1 281 ? -0.822 11.367 -8.688 1 95.69 281 ARG A CA 1
ATOM 2281 C C . ARG A 1 281 ? -1.266 12.438 -9.688 1 95.69 281 ARG A C 1
ATOM 2283 O O . ARG A 1 281 ? -0.933 12.359 -10.867 1 95.69 281 ARG A O 1
ATOM 2290 N N . TYR A 1 282 ? -1.995 13.398 -9.203 1 96.5 282 TYR A N 1
ATOM 2291 C CA . TYR A 1 282 ? -2.535 14.43 -10.078 1 96.5 282 TYR A CA 1
ATOM 2292 C C . TYR A 1 282 ? -1.541 15.57 -10.258 1 96.5 282 TYR A C 1
ATOM 2294 O O . TYR A 1 282 ? -1.782 16.5 -11.039 1 96.5 282 TYR A O 1
ATOM 2302 N N . ALA A 1 283 ? -0.45 15.492 -9.539 1 97.62 283 ALA A N 1
ATOM 2303 C CA . ALA A 1 283 ? 0.56 16.547 -9.641 1 97.62 283 ALA A CA 1
ATOM 2304 C C . ALA A 1 283 ? 1.13 16.625 -11.055 1 97.62 283 ALA A C 1
ATOM 2306 O O . ALA A 1 283 ? 1.234 15.602 -11.75 1 97.62 283 ALA A O 1
ATOM 2307 N N . LEU A 1 284 ? 1.493 17.797 -11.43 1 95.56 284 LEU A N 1
ATOM 2308 C CA . LEU A 1 284 ? 2.18 17.984 -12.703 1 95.56 284 LEU A CA 1
ATOM 2309 C C . LEU A 1 284 ? 3.59 17.406 -12.648 1 95.56 284 LEU A C 1
ATOM 2311 O O . LEU A 1 284 ? 4.277 17.531 -11.633 1 95.56 284 LEU A O 1
ATOM 2315 N N . LYS A 1 285 ? 3.881 16.688 -13.711 1 91.06 285 LYS A N 1
ATOM 2316 C CA . LYS A 1 285 ? 5.273 16.266 -13.836 1 91.06 285 LYS A CA 1
ATOM 2317 C C . LYS A 1 285 ? 6.129 17.375 -14.438 1 91.06 285 LYS A C 1
ATOM 2319 O O . LYS A 1 285 ? 6.242 17.5 -15.664 1 91.06 285 LYS A O 1
ATOM 2324 N N . LEU A 1 286 ? 6.703 18.125 -13.594 1 83.12 286 LEU A N 1
ATOM 2325 C CA . LEU A 1 286 ? 7.438 19.297 -14.047 1 83.12 286 LEU A CA 1
ATOM 2326 C C . LEU A 1 286 ? 8.906 18.969 -14.289 1 83.12 286 LEU A C 1
ATOM 2328 O O . LEU A 1 286 ? 9.492 18.172 -13.555 1 83.12 286 LEU A O 1
ATOM 2332 N N . GLU A 1 287 ? 9.562 19.109 -15.516 1 65.81 287 GLU A N 1
ATOM 2333 C CA . GLU A 1 287 ? 10.938 18.891 -15.945 1 65.81 287 GLU A CA 1
ATOM 2334 C C . GLU A 1 287 ? 11.883 19.875 -15.25 1 65.81 287 GLU A C 1
ATOM 2336 O O . GLU A 1 287 ? 11.484 21 -14.914 1 65.81 287 GLU A O 1
ATOM 2341 N N . MET B 1 1 ? -51.062 -22.406 58.344 1 29.22 1 MET B N 1
ATOM 2342 C CA . MET B 1 1 ? -49.812 -21.922 57.75 1 29.22 1 MET B CA 1
ATOM 2343 C C . MET B 1 1 ? -49.938 -21.75 56.25 1 29.22 1 MET B C 1
ATOM 2345 O O . MET B 1 1 ? -50.281 -22.703 55.531 1 29.22 1 MET B O 1
ATOM 2349 N N . GLU B 1 2 ? -50.281 -20.438 55.688 1 26.7 2 GLU B N 1
ATOM 2350 C CA . GLU B 1 2 ? -50.938 -19.875 54.5 1 26.7 2 GLU B CA 1
ATOM 2351 C C . GLU B 1 2 ? -50.031 -20 53.25 1 26.7 2 GLU B C 1
ATOM 2353 O O . GLU B 1 2 ? -48.844 -19.594 53.312 1 26.7 2 GLU B O 1
ATOM 2358 N N . SER B 1 3 ? -50.219 -21 52.438 1 31.75 3 SER B N 1
ATOM 2359 C CA . SER B 1 3 ? -49.688 -21.453 51.156 1 31.75 3 SER B CA 1
ATOM 2360 C C . SER B 1 3 ? -49.812 -20.375 50.094 1 31.75 3 SER B C 1
ATOM 2362 O O . SER B 1 3 ? -50.781 -20.375 49.312 1 31.75 3 SER B O 1
ATOM 2364 N N . SER B 1 4 ? -49.438 -19.062 50.469 1 28.72 4 SER B N 1
ATOM 2365 C CA . SER B 1 4 ? -49.688 -17.984 49.531 1 28.72 4 SER B CA 1
ATOM 2366 C C . SER B 1 4 ? -49 -18.219 48.188 1 28.72 4 SER B C 1
ATOM 2368 O O . SER B 1 4 ? -47.812 -18.516 48.156 1 28.72 4 SER B O 1
ATOM 2370 N N . ASN B 1 5 ? -49.781 -18.766 47.219 1 26.84 5 ASN B N 1
ATOM 2371 C CA . ASN B 1 5 ? -49.625 -19.062 45.812 1 26.84 5 ASN B CA 1
ATOM 2372 C C . ASN B 1 5 ? -49.094 -17.859 45.031 1 26.84 5 ASN B C 1
ATOM 2374 O O . ASN B 1 5 ? -49.75 -16.828 44.938 1 26.84 5 ASN B O 1
ATOM 2378 N N . ASN B 1 6 ? -47.688 -17.609 45.125 1 25.81 6 ASN B N 1
ATOM 2379 C CA . ASN B 1 6 ? -46.938 -16.516 44.5 1 25.81 6 ASN B CA 1
ATOM 2380 C C . ASN B 1 6 ? -47.125 -16.469 43 1 25.81 6 ASN B C 1
ATOM 2382 O O . ASN B 1 6 ? -46.688 -17.344 42.281 1 25.81 6 ASN B O 1
ATOM 2386 N N . LYS B 1 7 ? -48.344 -16 42.5 1 24.83 7 LYS B N 1
ATOM 2387 C CA . LYS B 1 7 ? -48.688 -15.711 41.125 1 24.83 7 LYS B CA 1
ATOM 2388 C C . LYS B 1 7 ? -47.625 -14.836 40.469 1 24.83 7 LYS B C 1
ATOM 2390 O O . LYS B 1 7 ? -47.469 -13.672 40.812 1 24.83 7 LYS B O 1
ATOM 2395 N N . ARG B 1 8 ? -46.469 -15.375 40.188 1 26.33 8 ARG B N 1
ATOM 2396 C CA . ARG B 1 8 ? -45.438 -14.633 39.438 1 26.33 8 ARG B CA 1
ATOM 2397 C C . ARG B 1 8 ? -46.031 -14.031 38.156 1 26.33 8 ARG B C 1
ATOM 2399 O O . ARG B 1 8 ? -46.719 -14.719 37.406 1 26.33 8 ARG B O 1
ATOM 2406 N N . LYS B 1 9 ? -46.281 -12.68 38.188 1 24.92 9 LYS B N 1
ATOM 2407 C CA . LYS B 1 9 ? -46.781 -11.75 37.188 1 24.92 9 LYS B CA 1
ATOM 2408 C C . LYS B 1 9 ? -46.062 -11.953 35.844 1 24.92 9 LYS B C 1
ATOM 2410 O O . LYS B 1 9 ? -44.844 -11.805 35.781 1 24.92 9 LYS B O 1
ATOM 2415 N N . ALA B 1 10 ? -46.594 -12.711 34.906 1 27.77 10 ALA B N 1
ATOM 2416 C CA . ALA B 1 10 ? -46.281 -13.07 33.531 1 27.77 10 ALA B CA 1
ATOM 2417 C C . ALA B 1 10 ? -46.062 -11.828 32.688 1 27.77 10 ALA B C 1
ATOM 2419 O O . ALA B 1 10 ? -45.656 -11.93 31.516 1 27.77 10 ALA B O 1
ATOM 2420 N N . ASP B 1 11 ? -46.594 -10.664 33.062 1 23.44 11 ASP B N 1
ATOM 2421 C CA . ASP B 1 11 ? -46.938 -9.781 31.938 1 23.44 11 ASP B CA 1
ATOM 2422 C C . ASP B 1 11 ? -45.688 -9.055 31.438 1 23.44 11 ASP B C 1
ATOM 2424 O O . ASP B 1 11 ? -45.781 -7.941 30.906 1 23.44 11 ASP B O 1
ATOM 2428 N N . GLU B 1 12 ? -44.5 -9.398 31.891 1 24.58 12 GLU B N 1
ATOM 2429 C CA . GLU B 1 12 ? -43.562 -8.414 31.406 1 24.58 12 GLU B CA 1
ATOM 2430 C C . GLU B 1 12 ? -43.562 -8.336 29.875 1 24.58 12 GLU B C 1
ATOM 2432 O O . GLU B 1 12 ? -43.25 -9.312 29.203 1 24.58 12 GLU B O 1
ATOM 2437 N N . ILE B 1 13 ? -44.531 -7.578 29.266 1 27.25 13 ILE B N 1
ATOM 2438 C CA . ILE B 1 13 ? -44.656 -7.207 27.875 1 27.25 13 ILE B CA 1
ATOM 2439 C C . ILE B 1 13 ? -43.312 -6.812 27.281 1 27.25 13 ILE B C 1
ATOM 2441 O O . ILE B 1 13 ? -42.5 -6.152 27.953 1 27.25 13 ILE B O 1
ATOM 2445 N N . ASP B 1 14 ? -43 -7.566 26.234 1 28.72 14 ASP B N 1
ATOM 2446 C CA . ASP B 1 14 ? -41.906 -7.512 25.281 1 28.72 14 ASP B CA 1
ATOM 2447 C C . ASP B 1 14 ? -41.688 -6.086 24.766 1 28.72 14 ASP B C 1
ATOM 2449 O O . ASP B 1 14 ? -42.562 -5.535 24.094 1 28.72 14 ASP B O 1
ATOM 2453 N N . ALA B 1 15 ? -41.25 -5.09 25.641 1 36.16 15 ALA B N 1
ATOM 2454 C CA . ALA B 1 15 ? -40.938 -3.783 25.062 1 36.16 15 ALA B CA 1
ATOM 2455 C C . ALA B 1 15 ? -40.25 -3.93 23.703 1 36.16 15 ALA B C 1
ATOM 2457 O O . ALA B 1 15 ? -39.344 -4.73 23.547 1 36.16 15 ALA B O 1
ATOM 2458 N N . PRO B 1 16 ? -41 -3.475 22.641 1 30.47 16 PRO B N 1
ATOM 2459 C CA . PRO B 1 16 ? -40.344 -3.566 21.328 1 30.47 16 PRO B CA 1
ATOM 2460 C C . PRO B 1 16 ? -38.906 -3.033 21.328 1 30.47 16 PRO B C 1
ATOM 2462 O O . PRO B 1 16 ? -38.562 -2.16 22.125 1 30.47 16 PRO B O 1
ATOM 2465 N N . ALA B 1 17 ? -38 -3.799 20.875 1 33.72 17 ALA B N 1
ATOM 2466 C CA . ALA B 1 17 ? -36.594 -3.385 20.734 1 33.72 17 ALA B CA 1
ATOM 2467 C C . ALA B 1 17 ? -36.5 -2.018 20.062 1 33.72 17 ALA B C 1
ATOM 2469 O O . ALA B 1 17 ? -37.219 -1.736 19.094 1 33.72 17 ALA B O 1
ATOM 2470 N N . PRO B 1 18 ? -36.125 -0.982 20.891 1 30.67 18 PRO B N 1
ATOM 2471 C CA . PRO B 1 18 ? -36.031 0.295 20.172 1 30.67 18 PRO B CA 1
ATOM 2472 C C . PRO B 1 18 ? -35.5 0.144 18.75 1 30.67 18 PRO B C 1
ATOM 2474 O O . PRO B 1 18 ? -34.781 -0.8 18.453 1 30.67 18 PRO B O 1
ATOM 2477 N N . LYS B 1 19 ? -36.156 0.713 17.766 1 31.91 19 LYS B N 1
ATOM 2478 C CA . LYS B 1 19 ? -35.75 0.827 16.375 1 31.91 19 LYS B CA 1
ATOM 2479 C C . LYS B 1 19 ? -34.25 1.138 16.266 1 31.91 19 LYS B C 1
ATOM 2481 O O . LYS B 1 19 ? -33.75 2.012 16.969 1 31.91 19 LYS B O 1
ATOM 2486 N N . ARG B 1 20 ? -33.469 0.181 15.805 1 32.75 20 ARG B N 1
ATOM 2487 C CA . ARG B 1 20 ? -32.094 0.452 15.445 1 32.75 20 ARG B CA 1
ATOM 2488 C C . ARG B 1 20 ? -31.953 1.825 14.797 1 32.75 20 ARG B C 1
ATOM 2490 O O . ARG B 1 20 ? -32.531 2.084 13.742 1 32.75 20 ARG B O 1
ATOM 2497 N N . GLN B 1 21 ? -32.031 2.838 15.547 1 30.67 21 GLN B N 1
ATOM 2498 C CA . GLN B 1 21 ? -31.703 4.105 14.898 1 30.67 21 GLN B CA 1
ATOM 2499 C C . GLN B 1 21 ? -30.594 3.926 13.867 1 30.67 21 GLN B C 1
ATOM 2501 O O . GLN B 1 21 ? -29.516 3.42 14.188 1 30.67 21 GLN B O 1
ATOM 2506 N N . HIS B 1 22 ? -30.922 3.609 12.641 1 31.81 22 HIS B N 1
ATOM 2507 C CA . HIS B 1 22 ? -30.016 3.777 11.516 1 31.81 22 HIS B CA 1
ATOM 2508 C C . HIS B 1 22 ? -29.188 5.051 11.672 1 31.81 22 HIS B C 1
ATOM 2510 O O . HIS B 1 22 ? -29.656 6.145 11.359 1 31.81 22 HIS B O 1
ATOM 2516 N N . THR B 1 23 ? -28.609 5.285 12.703 1 34.47 23 THR B N 1
ATOM 2517 C CA . THR B 1 23 ? -27.672 6.391 12.57 1 34.47 23 THR B CA 1
ATOM 2518 C C . THR B 1 23 ? -27.016 6.375 11.188 1 34.47 23 THR B C 1
ATOM 2520 O O . THR B 1 23 ? -26.406 5.383 10.797 1 34.47 23 THR B O 1
ATOM 2523 N N . ASN B 1 24 ? -27.625 6.953 10.227 1 35.34 24 ASN B N 1
ATOM 2524 C CA . ASN B 1 24 ? -27.094 7.262 8.898 1 35.34 24 ASN B CA 1
ATOM 2525 C C . ASN B 1 24 ? -25.594 7.531 8.945 1 35.34 24 ASN B C 1
ATOM 2527 O O . ASN B 1 24 ? -25.172 8.648 9.25 1 35.34 24 ASN B O 1
ATOM 2531 N N . VAL B 1 25 ? -24.891 6.773 9.531 1 40.91 25 VAL B N 1
ATOM 2532 C CA . VAL B 1 25 ? -23.453 6.945 9.367 1 40.91 25 VAL B CA 1
ATOM 2533 C C . VAL B 1 25 ? -23.141 7.289 7.914 1 40.91 25 VAL B C 1
ATOM 2535 O O . VAL B 1 25 ? -23.312 6.457 7.02 1 40.91 25 VAL B O 1
ATOM 2538 N N . ILE B 1 26 ? -23.484 8.445 7.41 1 46.47 26 ILE B N 1
ATOM 2539 C CA . ILE B 1 26 ? -23.031 8.883 6.102 1 46.47 26 ILE B CA 1
ATOM 2540 C C . ILE B 1 26 ? -21.656 8.289 5.809 1 46.47 26 ILE B C 1
ATOM 2542 O O . ILE B 1 26 ? -20.703 8.523 6.547 1 46.47 26 ILE B O 1
ATOM 2546 N N . ALA B 1 27 ? -21.688 7.285 5.121 1 58.25 27 ALA B N 1
ATOM 2547 C CA . ALA B 1 27 ? -20.469 6.617 4.688 1 58.25 27 ALA B CA 1
ATOM 2548 C C . ALA B 1 27 ? -19.438 7.633 4.191 1 58.25 27 ALA B C 1
ATOM 2550 O O . ALA B 1 27 ? -19.719 8.43 3.297 1 58.25 27 ALA B O 1
ATOM 2551 N N . ARG B 1 28 ? -18.359 8.008 4.941 1 79 28 ARG B N 1
ATOM 2552 C CA . ARG B 1 28 ? -17.297 8.953 4.594 1 79 28 ARG B CA 1
ATOM 2553 C C . ARG B 1 28 ? -16.703 8.625 3.227 1 79 28 ARG B C 1
ATOM 2555 O O . ARG B 1 28 ? -16.469 7.457 2.912 1 79 28 ARG B O 1
ATOM 2562 N N . GLU B 1 29 ? -16.812 9.594 2.273 1 92.88 29 GLU B N 1
ATOM 2563 C CA . GLU B 1 29 ? -16.172 9.477 0.968 1 92.88 29 GLU B CA 1
ATOM 2564 C C . GLU B 1 29 ? -14.695 9.125 1.107 1 92.88 29 GLU B C 1
ATOM 2566 O O . GLU B 1 29 ? -14.039 9.547 2.059 1 92.88 29 GLU B O 1
ATOM 2571 N N . PRO B 1 30 ? -14.258 8.344 0.231 1 95.69 30 PRO B N 1
ATOM 2572 C CA . PRO B 1 30 ? -12.883 7.84 0.366 1 95.69 30 PRO B CA 1
ATOM 2573 C C . PRO B 1 30 ? -11.836 8.93 0.149 1 95.69 30 PRO B C 1
ATOM 2575 O O . PRO B 1 30 ? -10.664 8.742 0.495 1 95.69 30 PRO B O 1
ATOM 2578 N N . SER B 1 31 ? -12.18 10.023 -0.503 1 97.62 31 SER B N 1
ATOM 2579 C CA . SER B 1 31 ? -11.297 11.164 -0.75 1 97.62 31 SER B CA 1
ATOM 2580 C C . SER B 1 31 ? -12.094 12.391 -1.171 1 97.62 31 SER B C 1
ATOM 2582 O O . SER B 1 31 ? -13.297 12.297 -1.437 1 97.62 31 SER B O 1
ATOM 2584 N N . ILE B 1 32 ? -11.391 13.484 -1.235 1 97.69 32 ILE B N 1
ATOM 2585 C CA . ILE B 1 32 ? -12.016 14.727 -1.68 1 97.69 32 ILE B CA 1
ATOM 2586 C C . ILE B 1 32 ? -12.445 14.594 -3.139 1 97.69 32 ILE B C 1
ATOM 2588 O O . ILE B 1 32 ? -13.305 15.344 -3.611 1 97.69 32 ILE B O 1
ATOM 2592 N N . PHE B 1 33 ? -11.977 13.609 -3.885 1 96.94 33 PHE B N 1
ATOM 2593 C CA . PHE B 1 33 ? -12.273 13.391 -5.293 1 96.94 33 PHE B CA 1
ATOM 2594 C C . PHE B 1 33 ? -13.336 12.305 -5.461 1 96.94 33 PHE B C 1
ATOM 2596 O O . PHE B 1 33 ? -13.734 11.992 -6.582 1 96.94 33 PHE B O 1
ATOM 2603 N N . GLY B 1 34 ? -13.711 11.641 -4.344 1 94.31 34 GLY B N 1
ATOM 2604 C CA . GLY B 1 34 ? -14.727 10.609 -4.383 1 94.31 34 GLY B CA 1
ATOM 2605 C C . GLY B 1 34 ? -14.203 9.266 -4.844 1 94.31 34 GLY B C 1
ATOM 2606 O O . GLY B 1 34 ? -14.977 8.336 -5.086 1 94.31 34 GLY B O 1
ATOM 2607 N N . VAL B 1 35 ? -12.906 9.156 -4.996 1 93.94 35 VAL B N 1
ATOM 2608 C CA . VAL B 1 35 ? -12.32 7.926 -5.504 1 93.94 35 VAL B CA 1
ATOM 2609 C C . VAL B 1 35 ? -11.297 7.395 -4.508 1 93.94 35 VAL B C 1
ATOM 2611 O O . VAL B 1 35 ? -10.672 8.164 -3.779 1 93.94 35 VAL B O 1
ATOM 2614 N N . LYS B 1 36 ? -11.211 6.105 -4.449 1 94.44 36 LYS B N 1
ATOM 2615 C CA . LYS B 1 36 ? -10.172 5.43 -3.678 1 94.44 36 LYS B CA 1
ATOM 2616 C C . LYS B 1 36 ? -9.016 5.008 -4.574 1 94.44 36 LYS B C 1
ATOM 2618 O O . LYS B 1 36 ? -9.188 4.195 -5.484 1 94.44 36 LYS B O 1
ATOM 2623 N N . PRO B 1 37 ? -7.902 5.543 -4.277 1 95.75 37 PRO B N 1
ATOM 2624 C CA . PRO B 1 37 ? -6.762 5.133 -5.105 1 95.75 37 PRO B CA 1
ATOM 2625 C C . PRO B 1 37 ? -6.266 3.729 -4.766 1 95.75 37 PRO B C 1
ATOM 2627 O O . PRO B 1 37 ? -6.375 3.291 -3.615 1 95.75 37 PRO B O 1
ATOM 2630 N N . VAL B 1 38 ? -5.734 3.041 -5.762 1 94.62 38 VAL B N 1
ATOM 2631 C CA . VAL B 1 38 ? -5.016 1.793 -5.535 1 94.62 38 VAL B CA 1
ATOM 2632 C C . VAL B 1 38 ? -3.67 2.086 -4.871 1 94.62 38 VAL B C 1
ATOM 2634 O O . VAL B 1 38 ? -2.979 3.035 -5.25 1 94.62 38 VAL B O 1
ATOM 2637 N N . ASP B 1 39 ? -3.363 1.323 -3.842 1 94.62 39 ASP B N 1
ATOM 2638 C CA . ASP B 1 39 ? -2.066 1.556 -3.213 1 94.62 39 ASP B CA 1
ATOM 2639 C C . ASP B 1 39 ? -0.926 1.264 -4.184 1 94.62 39 ASP B C 1
ATOM 2641 O O . ASP B 1 39 ? -1.098 0.507 -5.145 1 94.62 39 ASP B O 1
ATOM 2645 N N . ASP B 1 40 ? 0.183 1.799 -3.926 1 95.56 40 ASP B N 1
ATOM 2646 C CA . ASP B 1 40 ? 1.279 1.88 -4.887 1 95.56 40 ASP B CA 1
ATOM 2647 C C . ASP B 1 40 ? 1.845 0.495 -5.191 1 95.56 40 ASP B C 1
ATOM 2649 O O . ASP B 1 40 ? 2.18 0.195 -6.34 1 95.56 40 ASP B O 1
ATOM 2653 N N . VAL B 1 41 ? 2.002 -0.34 -4.191 1 96.88 41 VAL B N 1
ATOM 2654 C CA . VAL B 1 41 ? 2.523 -1.687 -4.398 1 96.88 41 VAL B CA 1
ATOM 2655 C C . VAL B 1 41 ? 1.576 -2.473 -5.301 1 96.88 41 VAL B C 1
ATOM 2657 O O . VAL B 1 41 ? 2.01 -3.102 -6.27 1 96.88 41 VAL B O 1
ATOM 2660 N N . THR B 1 42 ? 0.326 -2.418 -5.004 1 97.69 42 THR B N 1
ATOM 2661 C CA . THR B 1 42 ? -0.682 -3.102 -5.805 1 97.69 42 THR B CA 1
ATOM 2662 C C . THR B 1 42 ? -0.689 -2.568 -7.234 1 97.69 42 THR B C 1
ATOM 2664 O O . THR B 1 42 ? -0.804 -3.34 -8.188 1 97.69 42 THR B O 1
ATOM 2667 N N . LYS B 1 43 ? -0.594 -1.287 -7.336 1 96.81 43 LYS B N 1
ATOM 2668 C CA . LYS B 1 43 ? -0.563 -0.686 -8.664 1 96.81 43 LYS B CA 1
ATOM 2669 C C . LYS B 1 43 ? 0.634 -1.187 -9.469 1 96.81 43 LYS B C 1
ATOM 2671 O O . LYS B 1 43 ? 0.505 -1.511 -10.648 1 96.81 43 LYS B O 1
ATOM 2676 N N . TYR B 1 44 ? 1.784 -1.218 -8.844 1 97.12 44 TYR B N 1
ATOM 2677 C CA . TYR B 1 44 ? 2.984 -1.711 -9.508 1 97.12 44 TYR B CA 1
ATOM 2678 C C . TYR B 1 44 ? 2.801 -3.154 -9.969 1 97.12 44 TYR B C 1
ATOM 2680 O O . TYR B 1 44 ? 3.15 -3.504 -11.094 1 97.12 44 TYR B O 1
ATOM 2688 N N . ILE B 1 45 ? 2.236 -3.928 -9.156 1 97.94 45 ILE B N 1
ATOM 2689 C CA . ILE B 1 45 ? 2.012 -5.34 -9.453 1 97.94 45 ILE B CA 1
ATOM 2690 C C . ILE B 1 45 ? 0.988 -5.469 -10.578 1 97.94 45 ILE B C 1
ATOM 2692 O O . ILE B 1 45 ? 1.142 -6.309 -11.469 1 97.94 45 ILE B O 1
ATOM 2696 N N . ALA B 1 46 ? -0.029 -4.648 -10.508 1 98.19 46 ALA B N 1
ATOM 2697 C CA . ALA B 1 46 ? -1.017 -4.645 -11.586 1 98.19 46 ALA B CA 1
ATOM 2698 C C . ALA B 1 46 ? -0.362 -4.34 -12.93 1 98.19 46 ALA B C 1
ATOM 2700 O O . ALA B 1 46 ? -0.662 -4.988 -13.938 1 98.19 46 ALA B O 1
ATOM 2701 N N . ASP B 1 47 ? 0.476 -3.379 -12.961 1 97.44 47 ASP B N 1
ATOM 2702 C CA . ASP B 1 47 ? 1.181 -3.014 -14.18 1 97.44 47 ASP B CA 1
ATOM 2703 C C . ASP B 1 47 ? 2.088 -4.148 -14.656 1 97.44 47 ASP B C 1
ATOM 2705 O O . ASP B 1 47 ? 2.17 -4.426 -15.852 1 97.44 47 ASP B O 1
ATOM 2709 N N . PHE B 1 48 ? 2.748 -4.758 -13.727 1 97.75 48 PHE B N 1
ATOM 2710 C CA . PHE B 1 48 ? 3.609 -5.898 -14.008 1 97.75 48 PHE B CA 1
ATOM 2711 C C . PHE B 1 48 ? 2.818 -7.027 -14.656 1 97.75 48 PHE B C 1
ATOM 2713 O O . PHE B 1 48 ? 3.234 -7.574 -15.68 1 97.75 48 PHE B O 1
ATOM 2720 N N . ILE B 1 49 ? 1.703 -7.332 -14.086 1 98.38 49 ILE B N 1
ATOM 2721 C CA . ILE B 1 49 ? 0.835 -8.391 -14.594 1 98.38 49 ILE B CA 1
ATOM 2722 C C . ILE B 1 49 ? 0.316 -8.008 -15.977 1 98.38 49 ILE B C 1
ATOM 2724 O O . ILE B 1 49 ? 0.275 -8.844 -16.891 1 98.38 49 ILE B O 1
ATOM 2728 N N . ALA B 1 50 ? -0.049 -6.793 -16.141 1 97.94 50 ALA B N 1
ATOM 2729 C CA . ALA B 1 50 ? -0.622 -6.277 -17.375 1 97.94 50 ALA B CA 1
ATOM 2730 C C . ALA B 1 50 ? 0.318 -6.516 -18.547 1 97.94 50 ALA B C 1
ATOM 2732 O O . ALA B 1 50 ? -0.132 -6.742 -19.688 1 97.94 50 ALA B O 1
ATOM 2733 N N . GLU B 1 51 ? 1.53 -6.508 -18.328 1 97.31 51 GLU B N 1
ATOM 2734 C CA . GLU B 1 51 ? 2.531 -6.66 -19.375 1 97.31 51 GLU B CA 1
ATOM 2735 C C . GLU B 1 51 ? 2.525 -8.078 -19.953 1 97.31 51 GLU B C 1
ATOM 2737 O O . GLU B 1 51 ? 2.996 -8.305 -21.062 1 97.31 51 GLU B O 1
ATOM 2742 N N . HIS B 1 52 ? 1.965 -9.016 -19.156 1 97.12 52 HIS B N 1
ATOM 2743 C CA . HIS B 1 52 ? 2.191 -10.398 -19.547 1 97.12 52 HIS B CA 1
ATOM 2744 C C . HIS B 1 52 ? 0.885 -11.188 -19.578 1 97.12 52 HIS B C 1
ATOM 2746 O O . HIS B 1 52 ? 0.845 -12.312 -20.078 1 97.12 52 HIS B O 1
ATOM 2752 N N . CYS B 1 53 ? -0.215 -10.625 -19.109 1 96.38 53 CYS B N 1
ATOM 2753 C CA . CYS B 1 53 ? -1.42 -11.414 -18.859 1 96.38 53 CYS B CA 1
ATOM 2754 C C . CYS B 1 53 ? -2.084 -11.812 -20.172 1 96.38 53 CYS B C 1
ATOM 2756 O O . CYS B 1 53 ? -2.965 -12.672 -20.188 1 96.38 53 CYS B O 1
ATOM 2758 N N . GLN B 1 54 ? -1.648 -11.305 -21.281 1 95.25 54 GLN B N 1
ATOM 2759 C CA . GLN B 1 54 ? -2.248 -11.625 -22.578 1 95.25 54 GLN B CA 1
ATOM 2760 C C . GLN B 1 54 ? -1.521 -12.781 -23.25 1 95.25 54 GLN B C 1
ATOM 2762 O O . GLN B 1 54 ? -1.946 -13.258 -24.297 1 95.25 54 GLN B O 1
ATOM 2767 N N . LEU B 1 55 ? -0.464 -13.227 -22.672 1 96.25 55 LEU B N 1
ATOM 2768 C CA . LEU B 1 55 ? 0.255 -14.367 -23.219 1 96.25 55 LEU B CA 1
ATOM 2769 C C . LEU B 1 55 ? -0.62 -15.617 -23.203 1 96.25 55 LEU B C 1
ATOM 2771 O O . LEU B 1 55 ? -1.44 -15.797 -22.297 1 96.25 55 LEU B O 1
ATOM 2775 N N . GLU B 1 56 ? -0.397 -16.422 -24.172 1 95.12 56 GLU B N 1
ATOM 2776 C CA . GLU B 1 56 ? -1.12 -17.688 -24.203 1 95.12 56 GLU B CA 1
ATOM 2777 C C . GLU B 1 56 ? -0.641 -18.641 -23.109 1 95.12 56 GLU B C 1
ATOM 2779 O O . GLU B 1 56 ? 0.557 -18.703 -22.828 1 95.12 56 GLU B O 1
ATOM 2784 N N . ASN B 1 57 ? -1.576 -19.391 -22.516 1 96 57 ASN B N 1
ATOM 2785 C CA . ASN B 1 57 ? -1.282 -20.406 -21.516 1 96 57 ASN B CA 1
ATOM 2786 C C . ASN B 1 57 ? -0.531 -19.812 -20.328 1 96 57 ASN B C 1
ATOM 2788 O O . ASN B 1 57 ? 0.416 -20.422 -19.828 1 96 57 ASN B O 1
ATOM 2792 N N . VAL B 1 58 ? -0.898 -18.562 -19.969 1 97.62 58 VAL B N 1
ATOM 2793 C CA . VAL B 1 58 ? -0.192 -17.859 -18.906 1 97.62 58 VAL B CA 1
ATOM 2794 C C . VAL B 1 58 ? -0.749 -18.266 -17.547 1 97.62 58 VAL B C 1
ATOM 2796 O O . VAL B 1 58 ? -1.95 -18.516 -17.406 1 97.62 58 VAL B O 1
ATOM 2799 N N . GLU B 1 59 ? 0.094 -18.406 -16.625 1 97.25 59 GLU B N 1
ATOM 2800 C CA . GLU B 1 59 ? -0.221 -18.625 -15.219 1 97.25 59 GLU B CA 1
ATOM 2801 C C . GLU B 1 59 ? 0.386 -17.531 -14.344 1 97.25 59 GLU B C 1
ATOM 2803 O O . GLU B 1 59 ? 1.591 -17.281 -14.406 1 97.25 59 GLU B O 1
ATOM 2808 N N . ILE B 1 60 ? -0.447 -16.859 -13.625 1 98.38 60 ILE B N 1
ATOM 2809 C CA . ILE B 1 60 ? -0.018 -15.844 -12.664 1 98.38 60 ILE B CA 1
ATOM 2810 C C . ILE B 1 60 ? -0.251 -16.344 -11.242 1 98.38 60 ILE B C 1
ATOM 2812 O O . ILE B 1 60 ? -1.393 -16.578 -10.836 1 98.38 60 ILE B O 1
ATOM 2816 N N . GLU B 1 61 ? 0.818 -16.453 -10.516 1 98.5 61 GLU B N 1
ATOM 2817 C CA . GLU B 1 61 ? 0.67 -17.031 -9.188 1 98.5 61 GLU B CA 1
ATOM 2818 C C . GLU B 1 61 ? 1.53 -16.297 -8.164 1 98.5 61 GLU B C 1
ATOM 2820 O O . GLU B 1 61 ? 2.477 -15.602 -8.523 1 98.5 61 GLU B O 1
ATOM 2825 N N . ALA B 1 62 ? 1.097 -16.375 -6.957 1 98.88 62 ALA B N 1
ATOM 2826 C CA . ALA B 1 62 ? 1.851 -15.875 -5.809 1 98.88 62 ALA B CA 1
ATOM 2827 C C . ALA B 1 62 ? 2.232 -17.016 -4.871 1 98.88 62 ALA B C 1
ATOM 2829 O O . ALA B 1 62 ? 1.439 -17.922 -4.641 1 98.88 62 ALA B O 1
ATOM 2830 N N . LYS B 1 63 ? 3.432 -16.953 -4.422 1 98.75 63 LYS B N 1
ATOM 2831 C CA . LYS B 1 63 ? 3.898 -17.875 -3.393 1 98.75 63 LYS B CA 1
ATOM 2832 C C . LYS B 1 63 ? 4.262 -17.141 -2.109 1 98.75 63 LYS B C 1
ATOM 2834 O O . LYS B 1 63 ? 4.879 -16.062 -2.158 1 98.75 63 LYS B O 1
ATOM 2839 N N . LEU B 1 64 ? 3.766 -17.672 -1.054 1 98.69 64 LEU B N 1
ATOM 2840 C CA . LEU B 1 64 ? 4.18 -17.141 0.24 1 98.69 64 LEU B CA 1
ATOM 2841 C C . LEU B 1 64 ? 5.418 -17.875 0.757 1 98.69 64 LEU B C 1
ATOM 2843 O O . LEU B 1 64 ? 5.52 -19.094 0.63 1 98.69 64 LEU B O 1
ATOM 2847 N N . GLY B 1 65 ? 6.363 -17.109 1.218 1 98.19 65 GLY B N 1
ATOM 2848 C CA . GLY B 1 65 ? 7.633 -17.609 1.72 1 98.19 65 GLY B CA 1
ATOM 2849 C C . GLY B 1 65 ? 8.492 -16.547 2.363 1 98.19 65 GLY B C 1
ATOM 2850 O O . GLY B 1 65 ? 7.965 -15.594 2.957 1 98.19 65 GLY B O 1
ATOM 2851 N N . VAL B 1 66 ? 9.773 -16.828 2.361 1 97.75 66 VAL B N 1
ATOM 2852 C CA . VAL B 1 66 ? 10.688 -15.883 2.984 1 97.75 66 VAL B CA 1
ATOM 2853 C C . VAL B 1 66 ? 11.852 -15.586 2.039 1 97.75 66 VAL B C 1
ATOM 2855 O O . VAL B 1 66 ? 12.344 -16.484 1.356 1 97.75 66 VAL B O 1
ATOM 2858 N N . LEU B 1 67 ? 12.211 -14.336 2.008 1 97.62 67 LEU B N 1
ATOM 2859 C CA . LEU B 1 67 ? 13.406 -13.945 1.276 1 97.62 67 LEU B CA 1
ATOM 2860 C C . LEU B 1 67 ? 14.648 -14.07 2.154 1 97.62 67 LEU B C 1
ATOM 2862 O O . LEU B 1 67 ? 14.711 -13.484 3.234 1 97.62 67 LEU B O 1
ATOM 2866 N N . ILE B 1 68 ? 15.625 -14.805 1.616 1 97.75 68 ILE B N 1
ATOM 2867 C CA . ILE B 1 68 ? 16.812 -15.133 2.389 1 97.75 68 ILE B CA 1
ATOM 2868 C C . ILE B 1 68 ? 18.047 -14.508 1.732 1 97.75 68 ILE B C 1
ATOM 2870 O O . ILE B 1 68 ? 18.219 -14.586 0.514 1 97.75 68 ILE B O 1
ATOM 2874 N N . GLU B 1 69 ? 18.844 -13.914 2.527 1 96.88 69 GLU B N 1
ATOM 2875 C CA . GLU B 1 69 ? 20.141 -13.461 2.051 1 96.88 69 GLU B CA 1
ATOM 2876 C C . GLU B 1 69 ? 21.125 -14.633 1.918 1 96.88 69 GLU B C 1
ATOM 2878 O O . GLU B 1 69 ? 21.375 -15.344 2.889 1 96.88 69 GLU B O 1
ATOM 2883 N N . LYS B 1 70 ? 21.719 -14.742 0.777 1 96.44 70 LYS B N 1
ATOM 2884 C CA . LYS B 1 70 ? 22.562 -15.898 0.477 1 96.44 70 LYS B CA 1
ATOM 2885 C C . LYS B 1 70 ? 23.797 -15.938 1.373 1 96.44 70 LYS B C 1
ATOM 2887 O O . LYS B 1 70 ? 24.219 -17 1.819 1 96.44 70 LYS B O 1
ATOM 2892 N N . ARG B 1 71 ? 24.375 -14.812 1.661 1 95.5 71 ARG B N 1
ATOM 2893 C CA . ARG B 1 71 ? 25.594 -14.727 2.445 1 95.5 71 ARG B CA 1
ATOM 2894 C C . ARG B 1 71 ? 25.359 -15.156 3.889 1 95.5 71 ARG B C 1
ATOM 2896 O O . ARG B 1 71 ? 26.172 -15.883 4.469 1 95.5 71 ARG B O 1
ATOM 2903 N N . THR B 1 72 ? 24.25 -14.828 4.453 1 95.62 72 THR B N 1
ATOM 2904 C CA . THR B 1 72 ? 24 -15.055 5.875 1 95.62 72 THR B CA 1
ATOM 2905 C C . THR B 1 72 ? 23.031 -16.219 6.07 1 95.62 72 THR B C 1
ATOM 2907 O O . THR B 1 72 ? 22.891 -16.75 7.176 1 95.62 72 THR B O 1
ATOM 2910 N N . ASN B 1 73 ? 22.266 -16.547 5.078 1 96 73 ASN B N 1
ATOM 2911 C CA . ASN B 1 73 ? 21.219 -17.562 5.125 1 96 73 ASN B CA 1
ATOM 2912 C C . ASN B 1 73 ? 20.125 -17.188 6.117 1 96 73 ASN B C 1
ATOM 2914 O O . ASN B 1 73 ? 19.547 -18.047 6.77 1 96 73 ASN B O 1
ATOM 2918 N N . GLN B 1 74 ? 19.969 -15.883 6.293 1 95.69 74 GLN B N 1
ATOM 2919 C CA . GLN B 1 74 ? 18.922 -15.328 7.137 1 95.69 74 GLN B CA 1
ATOM 2920 C C . GLN B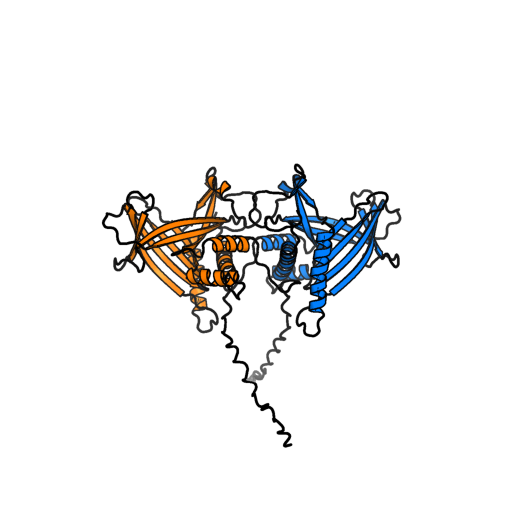 1 74 ? 17.938 -14.5 6.32 1 95.69 74 GLN B C 1
ATOM 2922 O O . GLN B 1 74 ? 18.25 -14.047 5.219 1 95.69 74 GLN B O 1
ATOM 2927 N N . ARG B 1 75 ? 16.75 -14.461 6.902 1 95.81 75 ARG B N 1
ATOM 2928 C CA . ARG B 1 75 ? 15.773 -13.594 6.25 1 95.81 75 ARG B CA 1
ATOM 2929 C C . ARG B 1 75 ? 16.344 -12.195 6.047 1 95.81 75 ARG B C 1
ATOM 2931 O O . ARG B 1 75 ? 17.016 -11.656 6.926 1 95.81 75 ARG B O 1
ATOM 2938 N N . ILE B 1 76 ? 16.047 -11.641 4.992 1 95.06 76 ILE B N 1
ATOM 2939 C CA . ILE B 1 76 ? 16.625 -10.352 4.605 1 95.06 76 ILE B CA 1
ATOM 2940 C C . ILE B 1 76 ? 16.172 -9.273 5.582 1 95.06 76 ILE B C 1
ATOM 2942 O O . ILE B 1 76 ? 15.07 -9.336 6.125 1 95.06 76 ILE B O 1
ATOM 2946 N N . ASN B 1 77 ? 17.062 -8.359 5.82 1 89.62 77 ASN B N 1
ATOM 2947 C CA . ASN B 1 77 ? 16.812 -7.102 6.523 1 89.62 77 ASN B CA 1
ATOM 2948 C C . ASN B 1 77 ? 17.453 -5.918 5.805 1 89.62 77 ASN B C 1
ATOM 2950 O O . ASN B 1 77 ? 18.609 -5.598 6.035 1 89.62 77 ASN B O 1
ATOM 2954 N N . MET B 1 78 ? 16.703 -5.289 5.043 1 85.81 78 MET B N 1
ATOM 2955 C CA . MET B 1 78 ? 17.25 -4.207 4.23 1 85.81 78 MET B CA 1
ATOM 2956 C C . MET B 1 78 ? 16.875 -2.846 4.809 1 85.81 78 MET B C 1
ATOM 2958 O O . MET B 1 78 ? 16.984 -1.825 4.129 1 85.81 78 MET B O 1
ATOM 2962 N N . GLY B 1 79 ? 16.328 -2.844 6.035 1 85.69 79 GLY B N 1
ATOM 2963 C CA . GLY B 1 79 ? 15.945 -1.599 6.676 1 85.69 79 GLY B CA 1
ATOM 2964 C C . GLY B 1 79 ? 14.617 -1.06 6.18 1 85.69 79 GLY B C 1
ATOM 2965 O O . GLY B 1 79 ? 14.312 0.12 6.363 1 85.69 79 GLY B O 1
ATOM 2966 N N . ALA B 1 80 ? 13.961 -1.94 5.492 1 87.38 80 ALA B N 1
ATOM 2967 C CA . ALA B 1 80 ? 12.641 -1.549 5.004 1 87.38 80 ALA B CA 1
ATOM 2968 C C . ALA B 1 80 ? 11.633 -1.481 6.148 1 87.38 80 ALA B C 1
ATOM 2970 O O . ALA B 1 80 ? 11.664 -2.309 7.062 1 87.38 80 ALA B O 1
ATOM 2971 N N . LEU B 1 81 ? 10.734 -0.512 6.02 1 92.69 81 LEU B N 1
ATOM 2972 C CA . LEU B 1 81 ? 9.766 -0.317 7.09 1 92.69 81 LEU B CA 1
ATOM 2973 C C . LEU B 1 81 ? 8.375 -0.75 6.648 1 92.69 81 LEU B C 1
ATOM 2975 O O . LEU B 1 81 ? 7.465 -0.877 7.473 1 92.69 81 LEU B O 1
ATOM 2979 N N . SER B 1 82 ? 8.234 -1.001 5.387 1 94.06 82 SER B N 1
ATOM 2980 C CA . SER B 1 82 ? 6.973 -1.46 4.805 1 94.06 82 SER B CA 1
ATOM 2981 C C . SER B 1 82 ? 7.219 -2.359 3.598 1 94.06 82 SER B C 1
ATOM 2983 O O . SER B 1 82 ? 8.367 -2.576 3.201 1 94.06 82 SER B O 1
ATOM 2985 N N . GLU B 1 83 ? 6.141 -2.949 3.072 1 96.25 83 GLU B N 1
ATOM 2986 C CA . GLU B 1 83 ? 6.227 -3.77 1.868 1 96.25 83 GLU B CA 1
ATOM 2987 C C . GLU B 1 83 ? 7.125 -3.121 0.818 1 96.25 83 GLU B C 1
ATOM 2989 O O . GLU B 1 83 ? 6.906 -1.969 0.435 1 96.25 83 GLU B O 1
ATOM 2994 N N . THR B 1 84 ? 8.07 -3.92 0.356 1 95.62 84 THR B N 1
ATOM 2995 C CA . THR B 1 84 ? 9.078 -3.377 -0.556 1 95.62 84 THR B CA 1
ATOM 2996 C C . THR B 1 84 ? 9.336 -4.34 -1.71 1 95.62 84 THR B C 1
ATOM 2998 O O . THR B 1 84 ? 9.672 -5.504 -1.489 1 95.62 84 THR B O 1
ATOM 3001 N N . ILE B 1 85 ? 9.141 -3.828 -2.895 1 96.81 85 ILE B N 1
ATOM 3002 C CA . ILE B 1 85 ? 9.461 -4.605 -4.086 1 96.81 85 ILE B CA 1
ATOM 3003 C C . ILE B 1 85 ? 10.977 -4.621 -4.305 1 96.81 85 ILE B C 1
ATOM 3005 O O . ILE B 1 85 ? 11.609 -3.564 -4.387 1 96.81 85 ILE B O 1
ATOM 3009 N N . ILE B 1 86 ? 11.492 -5.781 -4.422 1 94.69 86 ILE B N 1
ATOM 3010 C CA . ILE B 1 86 ? 12.93 -5.91 -4.578 1 94.69 86 ILE B CA 1
ATOM 3011 C C . ILE B 1 86 ? 13.305 -5.816 -6.059 1 94.69 86 ILE B C 1
ATOM 3013 O O . ILE B 1 86 ? 12.766 -6.559 -6.887 1 94.69 86 ILE B O 1
ATOM 3017 N N . HIS B 1 87 ? 14.156 -4.938 -6.32 1 90.94 87 HIS B N 1
ATOM 3018 C CA . HIS B 1 87 ? 14.641 -4.805 -7.688 1 90.94 87 HIS B CA 1
ATOM 3019 C C . HIS B 1 87 ? 15.383 -6.062 -8.133 1 90.94 87 HIS B C 1
ATOM 3021 O O . HIS B 1 87 ? 16.125 -6.66 -7.348 1 90.94 87 HIS B O 1
ATOM 3027 N N . SER B 1 88 ? 15.273 -6.328 -9.391 1 89.5 88 SER B N 1
ATOM 3028 C CA . SER B 1 88 ? 15.844 -7.551 -9.945 1 89.5 88 SER B CA 1
ATOM 3029 C C . SER B 1 88 ? 17.359 -7.582 -9.773 1 89.5 88 SER B C 1
ATOM 3031 O O . SER B 1 88 ? 17.938 -8.648 -9.57 1 89.5 88 SER B O 1
ATOM 3033 N N . ASP B 1 89 ? 17.984 -6.434 -9.711 1 87.88 89 ASP B N 1
ATOM 3034 C CA . ASP B 1 89 ? 19.438 -6.328 -9.602 1 87.88 89 ASP B CA 1
ATOM 3035 C C . ASP B 1 89 ? 19.922 -6.816 -8.234 1 87.88 89 ASP B C 1
ATOM 3037 O O . ASP B 1 89 ? 21.062 -7.238 -8.094 1 87.88 89 ASP B O 1
ATOM 3041 N N . TYR B 1 90 ? 19.047 -6.805 -7.316 1 88.38 90 TYR B N 1
ATOM 3042 C CA . TYR B 1 90 ? 19.438 -7.191 -5.965 1 88.38 90 TYR B CA 1
ATOM 3043 C C . TYR B 1 90 ? 19.172 -8.672 -5.727 1 88.38 90 TYR B C 1
ATOM 3045 O O . TYR B 1 90 ? 19.656 -9.242 -4.742 1 88.38 90 TYR B O 1
ATOM 3053 N N . MET B 1 91 ? 18.516 -9.305 -6.648 1 91.19 91 MET B N 1
ATOM 3054 C CA . MET B 1 91 ? 18.094 -10.688 -6.41 1 91.19 91 MET B CA 1
ATOM 3055 C C . MET B 1 91 ? 19.266 -11.648 -6.539 1 91.19 91 MET B C 1
ATOM 3057 O O . MET B 1 91 ? 19.172 -12.805 -6.137 1 91.19 91 MET B O 1
ATOM 3061 N N . ARG B 1 92 ? 20.344 -11.156 -7 1 92.12 92 ARG B N 1
ATOM 3062 C CA . ARG B 1 92 ? 21.531 -12 -7.055 1 92.12 92 ARG B CA 1
ATOM 3063 C C . ARG B 1 92 ? 22.016 -12.359 -5.652 1 92.12 92 ARG B C 1
ATOM 3065 O O . ARG B 1 92 ? 22.625 -13.406 -5.449 1 92.12 92 ARG B O 1
ATOM 3072 N N . GLN B 1 93 ? 21.672 -11.484 -4.742 1 94.31 93 GLN B N 1
ATOM 3073 C CA . GLN B 1 93 ? 22.141 -11.672 -3.373 1 94.31 93 GLN B CA 1
ATOM 3074 C C . GLN B 1 93 ? 21.094 -12.406 -2.535 1 94.31 93 GLN B C 1
ATOM 3076 O O . GLN B 1 93 ? 21.375 -12.828 -1.41 1 94.31 93 GLN B O 1
ATOM 3081 N N . TYR B 1 94 ? 19.891 -12.57 -3.117 1 96.19 94 TYR B N 1
ATOM 3082 C CA . TYR B 1 94 ? 18.781 -13.117 -2.338 1 96.19 94 TYR B CA 1
ATOM 3083 C C . TYR B 1 94 ? 18.203 -14.359 -3.012 1 96.19 94 TYR B C 1
ATOM 3085 O O . TYR B 1 94 ? 18.422 -14.578 -4.207 1 96.19 94 TYR B O 1
ATOM 3093 N N . ARG B 1 95 ? 17.625 -15.148 -2.199 1 96.75 95 ARG B N 1
ATOM 3094 C CA . ARG B 1 95 ? 16.828 -16.266 -2.705 1 96.75 95 ARG B CA 1
ATOM 3095 C C . ARG B 1 95 ? 15.469 -16.344 -2.02 1 96.75 95 ARG B C 1
ATOM 3097 O O . ARG B 1 95 ? 15.344 -15.984 -0.848 1 96.75 95 ARG B O 1
ATOM 3104 N N . PHE B 1 96 ? 14.586 -16.75 -2.762 1 97.69 96 PHE B N 1
ATOM 3105 C CA . PHE B 1 96 ? 13.242 -16.938 -2.219 1 97.69 96 PHE B CA 1
ATOM 3106 C C . PHE B 1 96 ? 13.016 -18.375 -1.796 1 97.69 96 PHE B C 1
ATOM 3108 O O . PHE B 1 96 ? 13.266 -19.312 -2.572 1 97.69 96 PHE B O 1
ATOM 3115 N N . GLU B 1 97 ? 12.57 -18.531 -0.597 1 97.25 97 GLU B N 1
ATOM 3116 C CA . GLU B 1 97 ? 12.242 -19.844 -0.073 1 97.25 97 GLU B CA 1
ATOM 3117 C C . GLU B 1 97 ? 10.734 -19.984 0.16 1 97.25 97 GLU B C 1
ATOM 3119 O O . GLU B 1 97 ? 10.195 -19.422 1.11 1 97.25 97 GLU B O 1
ATOM 3124 N N . SER B 1 98 ? 10.18 -20.828 -0.651 1 97.06 98 SER B N 1
ATOM 3125 C CA . SER B 1 98 ? 8.734 -21 -0.587 1 97.06 98 SER B CA 1
ATOM 3126 C C . SER B 1 98 ? 8.344 -22.094 0.409 1 97.06 98 SER B C 1
ATOM 3128 O O . SER B 1 98 ? 7.184 -22.188 0.807 1 97.06 98 SER B O 1
ATOM 3130 N N . ASN B 1 99 ? 9.305 -22.938 0.763 1 94.81 99 ASN B N 1
ATOM 3131 C CA . ASN B 1 99 ? 9.016 -24 1.727 1 94.81 99 ASN B CA 1
ATOM 3132 C C . ASN B 1 99 ? 8.664 -23.422 3.098 1 94.81 99 ASN B C 1
ATOM 3134 O O . ASN B 1 99 ? 9.312 -22.484 3.568 1 94.81 99 ASN B O 1
ATOM 3138 N N . MET B 1 100 ? 7.617 -23.984 3.641 1 96.31 100 MET B N 1
ATOM 3139 C CA . MET B 1 100 ? 7.23 -23.547 4.98 1 96.31 100 MET B CA 1
ATOM 3140 C C . MET B 1 100 ? 7.18 -24.734 5.941 1 96.31 100 MET B C 1
ATOM 3142 O O . MET B 1 100 ? 6.961 -25.875 5.52 1 96.31 100 MET B O 1
ATOM 3146 N N . PRO B 1 101 ? 7.414 -24.469 7.246 1 95.38 101 PRO B N 1
ATOM 3147 C CA . PRO B 1 101 ? 7.293 -25.562 8.227 1 95.38 101 PRO B CA 1
ATOM 3148 C C . PRO B 1 101 ? 5.902 -26.188 8.25 1 95.38 101 PRO B C 1
ATOM 3150 O O . PRO B 1 101 ? 4.91 -25.5 7.965 1 95.38 101 PRO B O 1
ATOM 3153 N N . LEU B 1 102 ? 5.91 -27.438 8.617 1 96.19 102 LEU B N 1
ATOM 3154 C CA . LEU B 1 102 ? 4.664 -28.188 8.68 1 96.19 102 LEU B CA 1
ATOM 3155 C C . LEU B 1 102 ? 3.641 -27.484 9.555 1 96.19 102 LEU B C 1
ATOM 3157 O O . LEU B 1 102 ? 2.451 -27.453 9.234 1 96.19 102 LEU B O 1
ATOM 3161 N N . GLU B 1 103 ? 4.082 -26.891 10.625 1 97.06 103 GLU B N 1
ATOM 3162 C CA . GLU B 1 103 ? 3.195 -26.188 11.547 1 97.06 103 GLU B CA 1
ATOM 3163 C C . GLU B 1 103 ? 2.484 -25.031 10.859 1 97.06 103 GLU B C 1
ATOM 3165 O O . GLU B 1 103 ? 1.285 -24.828 11.055 1 97.06 103 GLU B O 1
ATOM 3170 N N . GLN B 1 104 ? 3.191 -24.297 10.078 1 97.81 104 GLN B N 1
ATOM 3171 C CA . GLN B 1 104 ? 2.625 -23.172 9.328 1 97.81 104 GLN B CA 1
ATOM 3172 C C . GLN B 1 104 ? 1.621 -23.672 8.289 1 97.81 104 GLN B C 1
ATOM 3174 O O . GLN B 1 104 ? 0.551 -23.078 8.125 1 97.81 104 GLN B O 1
ATOM 3179 N N . HIS B 1 105 ? 1.987 -24.703 7.652 1 98.12 105 HIS B N 1
ATOM 3180 C CA . HIS B 1 105 ? 1.129 -25.297 6.641 1 98.12 105 HIS B CA 1
ATOM 3181 C C . HIS B 1 105 ? -0.19 -25.781 7.242 1 98.12 105 HIS B C 1
ATOM 3183 O O . HIS B 1 105 ? -1.26 -25.516 6.691 1 98.12 105 HIS B O 1
ATOM 3189 N N . ARG B 1 106 ? -0.125 -26.422 8.344 1 98 106 ARG B N 1
ATOM 3190 C CA . ARG B 1 106 ? -1.3 -26.891 9.07 1 98 106 ARG B CA 1
ATOM 3191 C C . ARG B 1 106 ? -2.172 -25.719 9.523 1 98 106 ARG B C 1
ATOM 3193 O O . ARG B 1 106 ? -3.402 -25.812 9.484 1 98 106 ARG B O 1
ATOM 3200 N N . HIS B 1 107 ? -1.506 -24.719 9.945 1 98.44 107 HIS B N 1
ATOM 3201 C CA . HIS B 1 107 ? -2.221 -23.531 10.391 1 98.44 107 HIS B CA 1
ATOM 3202 C C . HIS B 1 107 ? -3.047 -22.938 9.258 1 98.44 107 HIS B C 1
ATOM 3204 O O . HIS B 1 107 ? -4.227 -22.625 9.438 1 98.44 107 HIS B O 1
ATOM 3210 N N . PHE B 1 108 ? -2.428 -22.781 8.086 1 98.62 108 PHE B N 1
ATOM 3211 C CA . PHE B 1 108 ? -3.152 -22.266 6.938 1 98.62 108 PHE B CA 1
ATOM 3212 C C . PHE B 1 108 ? -4.301 -23.188 6.551 1 98.62 108 PHE B C 1
ATOM 3214 O O . PHE B 1 108 ? -5.391 -22.719 6.207 1 98.62 108 PHE B O 1
ATOM 3221 N N . ASN B 1 109 ? -4.066 -24.453 6.594 1 98.56 109 ASN B N 1
ATOM 3222 C CA . ASN B 1 109 ? -5.113 -25.422 6.312 1 98.56 109 ASN B CA 1
ATOM 3223 C C . ASN B 1 109 ? -6.309 -25.25 7.246 1 98.56 109 ASN B C 1
ATOM 3225 O O . ASN B 1 109 ? -7.457 -25.266 6.801 1 98.56 109 ASN B O 1
ATOM 3229 N N . LYS B 1 110 ? -6.004 -25.094 8.453 1 98.5 110 LYS B N 1
ATOM 3230 C CA . LYS B 1 110 ? -7.062 -24.922 9.445 1 98.5 110 LYS B CA 1
ATOM 3231 C C . LYS B 1 110 ? -7.879 -23.672 9.156 1 98.5 110 LYS B C 1
ATOM 3233 O O . LYS B 1 110 ? -9.109 -23.719 9.133 1 98.5 110 LYS B O 1
ATOM 3238 N N . ILE B 1 111 ? -7.211 -22.547 8.922 1 98 111 ILE B N 1
ATOM 3239 C CA . ILE B 1 111 ? -7.914 -21.281 8.75 1 98 111 ILE B CA 1
ATOM 3240 C C . ILE B 1 111 ? -8.742 -21.312 7.465 1 98 111 ILE B C 1
ATOM 3242 O O . ILE B 1 111 ? -9.875 -20.828 7.434 1 98 111 ILE B O 1
ATOM 3246 N N . LEU B 1 112 ? -8.242 -21.891 6.445 1 98.56 112 LEU B N 1
ATOM 3247 C CA . LEU B 1 112 ? -8.969 -21.953 5.18 1 98.56 112 LEU B CA 1
ATOM 3248 C C . LEU B 1 112 ? -10.133 -22.938 5.273 1 98.56 112 LEU B C 1
ATOM 3250 O O . LEU B 1 112 ? -11.211 -22.672 4.73 1 98.56 112 LEU B O 1
ATOM 3254 N N . ASN B 1 113 ? -9.953 -24.031 5.957 1 98.38 113 ASN B N 1
ATOM 3255 C CA . ASN B 1 113 ? -11.047 -24.969 6.188 1 98.38 113 ASN B CA 1
ATOM 3256 C C . ASN B 1 113 ? -12.164 -24.344 7.016 1 98.38 113 ASN B C 1
ATOM 3258 O O . ASN B 1 113 ? -13.344 -24.594 6.777 1 98.38 113 ASN B O 1
ATOM 3262 N N . ASP B 1 114 ? -11.766 -23.578 7.973 1 97.94 114 ASP B N 1
ATOM 3263 C CA . ASP B 1 114 ? -12.766 -22.859 8.758 1 97.94 114 ASP B CA 1
ATOM 3264 C C . ASP B 1 114 ? -13.609 -21.953 7.859 1 97.94 114 ASP B C 1
ATOM 3266 O O . ASP B 1 114 ? -14.82 -21.828 8.062 1 97.94 114 ASP B O 1
ATOM 3270 N N . MET B 1 115 ? -12.961 -21.328 6.918 1 97.56 115 MET B N 1
ATOM 3271 C CA . MET B 1 115 ? -13.688 -20.484 5.98 1 97.56 115 MET B CA 1
ATOM 3272 C C . MET B 1 115 ? -14.617 -21.312 5.102 1 97.56 115 MET B C 1
ATOM 3274 O O . MET B 1 115 ? -15.727 -20.891 4.785 1 97.56 115 MET B O 1
ATOM 3278 N N . VAL B 1 116 ? -14.172 -22.5 4.66 1 98.06 116 VAL B N 1
ATOM 3279 C CA . VAL B 1 116 ? -15.023 -23.391 3.893 1 98.06 116 VAL B CA 1
ATOM 3280 C C . VAL B 1 116 ? -16.281 -23.719 4.684 1 98.06 116 VAL B C 1
ATOM 3282 O O . VAL B 1 116 ? -17.406 -23.578 4.172 1 98.06 116 VAL B O 1
ATOM 3285 N N . ASN B 1 117 ? -16.125 -24.094 5.883 1 97.31 117 ASN B N 1
ATOM 3286 C CA . ASN B 1 117 ? -17.25 -24.438 6.738 1 97.31 117 ASN B CA 1
ATOM 3287 C C . ASN B 1 117 ? -18.203 -23.266 6.914 1 97.31 117 ASN B C 1
ATOM 3289 O O . ASN B 1 117 ? -19.422 -23.422 6.812 1 97.31 117 ASN B O 1
ATOM 3293 N N . LYS B 1 118 ? -17.656 -22.094 7.117 1 96.19 118 LYS B N 1
ATOM 3294 C CA . LYS B 1 118 ? -18.453 -20.891 7.312 1 96.19 118 LYS B CA 1
ATOM 3295 C C . LYS B 1 118 ? -19.297 -20.578 6.078 1 96.19 118 LYS B C 1
AT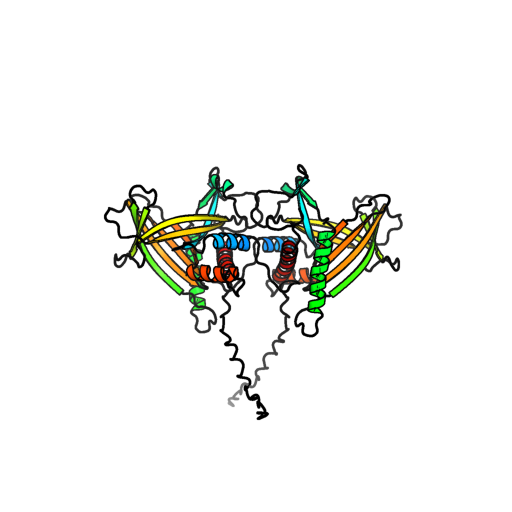OM 3297 O O . LYS B 1 118 ? -20.484 -20.25 6.188 1 96.19 118 LYS B O 1
ATOM 3302 N N . THR B 1 119 ? -18.672 -20.688 4.965 1 96 119 THR B N 1
ATOM 3303 C CA . THR B 1 119 ? -19.344 -20.266 3.738 1 96 119 THR B CA 1
ATOM 3304 C C . THR B 1 119 ? -20.328 -21.328 3.279 1 96 119 THR B C 1
ATOM 3306 O O . THR B 1 119 ? -21.188 -21.062 2.428 1 96 119 THR B O 1
ATOM 3309 N N . GLN B 1 120 ? -20.281 -22.578 3.834 1 95.5 120 GLN B N 1
ATOM 3310 C CA . GLN B 1 120 ? -21.188 -23.656 3.457 1 95.5 120 GLN B CA 1
ATOM 3311 C C . GLN B 1 120 ? -22.484 -23.594 4.266 1 95.5 120 GLN B C 1
ATOM 3313 O O . GLN B 1 120 ? -23.453 -24.281 3.943 1 95.5 120 GLN B O 1
ATOM 3318 N N . ALA B 1 121 ? -22.516 -22.766 5.184 1 93.81 121 ALA B N 1
ATOM 3319 C CA . ALA B 1 121 ? -23.734 -22.609 5.984 1 93.81 121 ALA B CA 1
ATOM 3320 C C . ALA B 1 121 ? -24.906 -22.141 5.125 1 93.81 121 ALA B C 1
ATOM 3322 O O . ALA B 1 121 ? -24.719 -21.344 4.195 1 93.81 121 ALA B O 1
ATOM 3323 N N . ARG B 1 122 ? -26.109 -22.469 5.484 1 92.12 122 ARG B N 1
ATOM 3324 C CA . ARG B 1 122 ? -27.312 -22.188 4.703 1 92.12 122 ARG B CA 1
ATOM 3325 C C . ARG B 1 122 ? -27.594 -20.688 4.648 1 92.12 122 ARG B C 1
ATOM 3327 O O . ARG B 1 122 ? -28 -20.172 3.607 1 92.12 122 ARG B O 1
ATOM 3334 N N . GLU B 1 123 ? -27.312 -20.031 5.664 1 92.25 123 GLU B N 1
ATOM 3335 C CA . GLU B 1 123 ? -27.656 -18.625 5.781 1 92.25 123 GLU B CA 1
ATOM 3336 C C . GLU B 1 123 ? -26.578 -17.734 5.168 1 92.25 123 GLU B C 1
ATOM 3338 O O . GLU B 1 123 ? -26.734 -16.516 5.098 1 92.25 123 GLU B O 1
ATOM 3343 N N . TYR B 1 124 ? -25.562 -18.438 4.645 1 91.62 124 TYR B N 1
ATOM 3344 C CA . TYR B 1 124 ? -24.469 -17.625 4.129 1 91.62 124 TYR B CA 1
ATOM 3345 C C . TYR B 1 124 ? -24.859 -16.922 2.834 1 91.62 124 TYR B C 1
ATOM 3347 O O . TYR B 1 124 ? -25.406 -17.547 1.926 1 91.62 124 TYR B O 1
ATOM 3355 N N . ARG B 1 125 ? -24.609 -15.602 2.691 1 89.19 125 ARG B N 1
ATOM 3356 C CA . ARG B 1 125 ? -25.078 -14.812 1.555 1 89.19 125 ARG B CA 1
ATOM 3357 C C . ARG B 1 125 ? -23.922 -14.484 0.61 1 89.19 125 ARG B C 1
ATOM 3359 O O . ARG B 1 125 ? -24.141 -14 -0.502 1 89.19 125 ARG B O 1
ATOM 3366 N N . GLY B 1 126 ? -22.734 -14.914 0.868 1 91.94 126 GLY B N 1
ATOM 3367 C CA . GLY B 1 126 ? -21.609 -14.641 -0.015 1 91.94 126 GLY B CA 1
ATOM 3368 C C . GLY B 1 126 ? -21.266 -15.82 -0.906 1 91.94 126 GLY B C 1
ATOM 3369 O O . GLY B 1 126 ? -22.062 -16.75 -1.064 1 91.94 126 GLY B O 1
ATOM 3370 N N . GLU B 1 127 ? -20.188 -15.672 -1.677 1 94.88 127 GLU B N 1
ATOM 3371 C CA . GLU B 1 127 ? -19.703 -16.766 -2.525 1 94.88 127 GLU B CA 1
ATOM 3372 C C . GLU B 1 127 ? -19.188 -17.922 -1.689 1 94.88 127 GLU B C 1
ATOM 3374 O O . GLU B 1 127 ? -18.359 -17.734 -0.799 1 94.88 127 GLU B O 1
ATOM 3379 N N . ARG B 1 128 ? -19.703 -19.062 -2.008 1 96.56 128 ARG B N 1
ATOM 3380 C CA . ARG B 1 128 ? -19.234 -20.266 -1.305 1 96.56 128 ARG B CA 1
ATOM 3381 C C . ARG B 1 128 ? -17.844 -20.672 -1.797 1 96.56 128 ARG B C 1
ATOM 3383 O O . ARG B 1 128 ? -17.562 -20.625 -2.994 1 96.56 128 ARG B O 1
ATOM 3390 N N . ILE B 1 129 ? -17.047 -21.078 -0.854 1 97.88 129 ILE B N 1
ATOM 3391 C CA . ILE B 1 129 ? -15.695 -21.516 -1.182 1 97.88 129 ILE B CA 1
ATOM 3392 C C . ILE B 1 129 ? -15.734 -22.953 -1.689 1 97.88 129 ILE B C 1
ATOM 3394 O O . ILE B 1 129 ? -16.312 -23.844 -1.044 1 97.88 129 ILE B O 1
ATOM 3398 N N . LYS B 1 130 ? -15.164 -23.172 -2.846 1 97.94 130 LYS B N 1
ATOM 3399 C CA . LYS B 1 130 ? -14.992 -24.531 -3.367 1 97.94 130 LYS B CA 1
ATOM 3400 C C . LYS B 1 130 ? -13.758 -25.203 -2.762 1 97.94 130 LYS B C 1
ATOM 3402 O O . LYS B 1 130 ? -12.719 -24.547 -2.578 1 97.94 130 LYS B O 1
ATOM 3407 N N . TYR B 1 131 ? -13.93 -26.438 -2.469 1 97.81 131 TYR B N 1
ATOM 3408 C CA . TYR B 1 131 ? -12.883 -27.234 -1.854 1 97.81 131 TYR B CA 1
ATOM 3409 C C . TYR B 1 131 ? -12.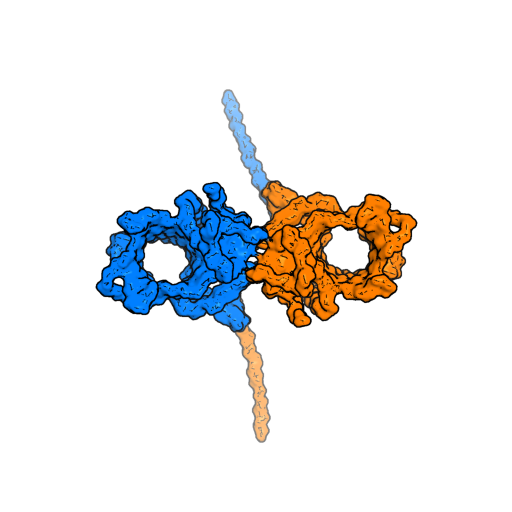586 -28.484 -2.689 1 97.81 131 TYR B C 1
ATOM 3411 O O . TYR B 1 131 ? -13.5 -29.109 -3.217 1 97.81 131 TYR B O 1
ATOM 3419 N N . LYS B 1 132 ? -11.266 -28.812 -2.859 1 97.69 132 LYS B N 1
ATOM 3420 C CA . LYS B 1 132 ? -10.852 -30.016 -3.561 1 97.69 132 LYS B CA 1
ATOM 3421 C C . LYS B 1 132 ? -9.555 -30.578 -2.98 1 97.69 132 LYS B C 1
ATOM 3423 O O . LYS B 1 132 ? -8.641 -29.812 -2.658 1 97.69 132 LYS B O 1
ATOM 3428 N N . HIS B 1 133 ? -9.477 -31.875 -2.77 1 97.94 133 HIS B N 1
ATOM 3429 C CA . HIS B 1 133 ? -8.266 -32.562 -2.324 1 97.94 133 HIS B CA 1
ATOM 3430 C C . HIS B 1 133 ? -7.762 -33.531 -3.391 1 97.94 133 HIS B C 1
ATOM 3432 O O . HIS B 1 133 ? -8.484 -34.438 -3.799 1 97.94 133 HIS B O 1
ATOM 3438 N N . THR B 1 134 ? -6.516 -33.375 -3.812 1 97.56 134 THR B N 1
ATOM 3439 C CA . THR B 1 134 ? -5.977 -34.188 -4.887 1 97.56 134 THR B CA 1
ATOM 3440 C C . THR B 1 134 ? -4.633 -34.781 -4.48 1 97.56 134 THR B C 1
ATOM 3442 O O . THR B 1 134 ? -3.857 -34.156 -3.76 1 97.56 134 THR B O 1
ATOM 3445 N N . ASN B 1 135 ? -4.371 -36 -4.891 1 97.94 135 ASN B N 1
ATOM 3446 C CA . ASN B 1 135 ? -3.094 -36.719 -4.812 1 97.94 135 ASN B CA 1
ATOM 3447 C C . ASN B 1 135 ? -2.561 -37.062 -6.199 1 97.94 135 ASN B C 1
ATOM 3449 O O . ASN B 1 135 ? -3.15 -37.875 -6.906 1 97.94 135 ASN B O 1
ATOM 3453 N N . GLU B 1 136 ? -1.426 -36.375 -6.473 1 97.81 136 GLU B N 1
ATOM 3454 C CA . GLU B 1 136 ? -0.907 -36.5 -7.832 1 97.81 136 GLU B CA 1
ATOM 3455 C C . GLU B 1 136 ? 0.597 -36.75 -7.828 1 97.81 136 GLU B C 1
ATOM 3457 O O . GLU B 1 136 ? 1.268 -36.531 -6.82 1 97.81 136 GLU B O 1
ATOM 3462 N N . THR B 1 137 ? 1.039 -37.281 -8.922 1 97.12 137 THR B N 1
ATOM 3463 C CA . THR B 1 137 ? 2.467 -37.469 -9.141 1 97.12 137 THR B CA 1
ATOM 3464 C C . THR B 1 137 ? 2.936 -36.719 -10.383 1 97.12 137 THR B C 1
ATOM 3466 O O . THR B 1 137 ? 2.332 -36.844 -11.445 1 97.12 137 THR B O 1
ATOM 3469 N N . ASP B 1 138 ? 3.965 -35.969 -10.188 1 96.44 138 ASP B N 1
ATOM 3470 C CA . ASP B 1 138 ? 4.645 -35.312 -11.305 1 96.44 138 ASP B CA 1
ATOM 3471 C C . ASP B 1 138 ? 5.867 -36.125 -11.75 1 96.44 138 ASP B C 1
ATOM 3473 O O . ASP B 1 138 ? 6.746 -36.406 -10.938 1 96.44 138 ASP B O 1
ATOM 3477 N N . LYS B 1 139 ? 5.91 -36.406 -13 1 95.88 139 LYS B N 1
ATOM 3478 C CA . LYS B 1 139 ? 7.082 -37 -13.617 1 95.88 139 LYS B CA 1
ATOM 3479 C C . LYS B 1 139 ? 7.734 -36.062 -14.617 1 95.88 139 LYS B C 1
ATOM 3481 O O . LYS B 1 139 ? 7.043 -35.406 -15.414 1 95.88 139 LYS B O 1
ATOM 3486 N N . PHE B 1 140 ? 9.023 -35.969 -14.547 1 95.5 140 PHE B N 1
ATOM 3487 C CA . PHE B 1 140 ? 9.75 -35.031 -15.391 1 95.5 140 PHE B CA 1
ATOM 3488 C C . PHE B 1 140 ? 10.594 -35.75 -16.422 1 95.5 140 PHE B C 1
ATOM 3490 O O . PHE B 1 140 ? 11.227 -36.75 -16.109 1 95.5 140 PHE B O 1
ATOM 3497 N N . TYR B 1 141 ? 10.547 -35.25 -17.625 1 95.44 141 TYR B N 1
ATOM 3498 C CA . TYR B 1 141 ? 11.25 -35.812 -18.766 1 95.44 141 TYR B CA 1
ATOM 3499 C C . TYR B 1 141 ? 12.156 -34.781 -19.422 1 95.44 141 TYR B C 1
ATOM 3501 O O . TYR B 1 141 ? 11.789 -33.594 -19.531 1 95.44 141 TYR B O 1
ATOM 3509 N N . GLU B 1 142 ? 13.25 -35.156 -19.859 1 93.12 142 GLU B N 1
ATOM 3510 C CA . GLU B 1 142 ? 14.156 -34.281 -20.578 1 93.12 142 GLU B CA 1
ATOM 3511 C C . GLU B 1 142 ? 13.656 -34 -21.984 1 93.12 142 GLU B C 1
ATOM 3513 O O . GLU B 1 142 ? 13.102 -34.875 -22.641 1 93.12 142 GLU B O 1
ATOM 3518 N N . ILE B 1 143 ? 13.82 -32.75 -22.359 1 88.5 143 ILE B N 1
ATOM 3519 C CA . ILE B 1 143 ? 13.578 -32.375 -23.734 1 88.5 143 ILE B CA 1
ATOM 3520 C C . ILE B 1 143 ? 14.898 -32.281 -24.5 1 88.5 143 ILE B C 1
ATOM 3522 O O . ILE B 1 143 ? 15.812 -31.547 -24.078 1 88.5 143 ILE B O 1
ATOM 3526 N N . PRO B 1 144 ? 14.953 -32.969 -25.578 1 85.31 144 PRO B N 1
ATOM 3527 C CA . PRO B 1 144 ? 16.219 -32.938 -26.312 1 85.31 144 PRO B CA 1
ATOM 3528 C C . PRO B 1 144 ? 16.656 -31.516 -26.672 1 85.31 144 PRO B C 1
ATOM 3530 O O . PRO B 1 144 ? 15.867 -30.734 -27.188 1 85.31 144 PRO B O 1
ATOM 3533 N N . ASN B 1 145 ? 17.859 -31.156 -26.391 1 87.94 145 ASN B N 1
ATOM 3534 C CA . ASN B 1 145 ? 18.516 -29.891 -26.734 1 87.94 145 ASN B CA 1
ATOM 3535 C C . ASN B 1 145 ? 17.844 -28.719 -26.016 1 87.94 145 ASN B C 1
ATOM 3537 O O . ASN B 1 145 ? 17.719 -27.625 -26.578 1 87.94 145 ASN B O 1
ATOM 3541 N N . SER B 1 146 ? 17.156 -29.078 -25.031 1 87.5 146 SER B N 1
ATOM 3542 C CA . SER B 1 146 ? 16.531 -28.031 -24.219 1 87.5 146 SER B CA 1
ATOM 3543 C C . SER B 1 146 ? 16.922 -28.172 -22.75 1 87.5 146 SER B C 1
ATOM 3545 O O . SER B 1 146 ? 17.141 -29.281 -22.266 1 87.5 146 SER B O 1
ATOM 3547 N N . ARG B 1 147 ? 17.047 -27.016 -22.094 1 87.56 147 ARG B N 1
ATOM 3548 C CA . ARG B 1 147 ? 17.266 -27.031 -20.641 1 87.56 147 ARG B CA 1
ATOM 3549 C C . ARG B 1 147 ? 15.961 -27.203 -19.891 1 87.56 147 ARG B C 1
ATOM 3551 O O . ARG B 1 147 ? 15.961 -27.531 -18.703 1 87.56 147 ARG B O 1
ATOM 3558 N N . GLN B 1 148 ? 14.938 -27.125 -20.562 1 89.69 148 GLN B N 1
ATOM 3559 C CA . GLN B 1 148 ? 13.625 -27.25 -19.938 1 89.69 148 GLN B CA 1
ATOM 3560 C C . GLN B 1 148 ? 13.188 -28.719 -19.875 1 89.69 148 GLN B C 1
ATOM 3562 O O . GLN B 1 148 ? 13.766 -29.578 -20.547 1 89.69 148 GLN B O 1
ATOM 3567 N N . LYS B 1 149 ? 12.258 -28.938 -18.938 1 93.25 149 LYS B N 1
ATOM 3568 C CA . LYS B 1 149 ? 11.742 -30.297 -18.766 1 93.25 149 LYS B CA 1
ATOM 3569 C C . LYS B 1 149 ? 10.242 -30.344 -19.047 1 93.25 149 LYS B C 1
ATOM 3571 O O . LYS B 1 149 ? 9.547 -29.344 -18.906 1 93.25 149 LYS B O 1
ATOM 3576 N N . LEU B 1 150 ? 9.922 -31.531 -19.453 1 95.88 150 LEU B N 1
ATOM 3577 C CA . LEU B 1 150 ? 8.516 -31.859 -19.625 1 95.88 150 LEU B CA 1
ATOM 3578 C C . LEU B 1 150 ? 7.934 -32.469 -18.359 1 95.88 150 LEU B C 1
ATOM 3580 O O . LEU B 1 150 ? 8.562 -33.344 -17.75 1 95.88 150 LEU B O 1
ATOM 3584 N N . ARG B 1 151 ? 6.777 -32 -17.969 1 97.19 151 ARG B N 1
ATOM 3585 C CA . ARG B 1 151 ? 6.129 -32.562 -16.781 1 97.19 151 ARG B CA 1
ATOM 3586 C C . ARG B 1 151 ? 4.852 -33.312 -17.156 1 97.19 151 ARG B C 1
ATOM 3588 O O . ARG B 1 151 ? 3.998 -32.781 -17.859 1 97.19 151 ARG B O 1
ATOM 3595 N N . VAL B 1 152 ? 4.758 -34.5 -16.719 1 98 152 VAL B N 1
ATOM 3596 C CA . VAL B 1 152 ? 3.545 -35.281 -16.844 1 98 152 VAL B CA 1
ATOM 3597 C C . VAL B 1 152 ? 2.941 -35.531 -15.461 1 98 152 VAL B C 1
ATOM 3599 O O . VAL B 1 152 ? 3.59 -36.125 -14.594 1 98 152 VAL B O 1
ATOM 3602 N N . THR B 1 153 ? 1.729 -35.125 -15.289 1 98 153 THR B N 1
ATOM 3603 C CA . THR B 1 153 ? 1.053 -35.281 -14.008 1 98 153 THR B CA 1
ATOM 3604 C C . THR B 1 153 ? -0.01 -36.375 -14.078 1 98 153 THR B C 1
ATOM 3606 O O . THR B 1 153 ? -0.858 -36.344 -14.977 1 98 153 THR B O 1
ATOM 3609 N N . THR B 1 154 ? 0.029 -37.281 -13.133 1 97.94 154 THR B N 1
ATOM 3610 C CA . THR B 1 154 ? -0.947 -38.375 -13.07 1 97.94 154 THR B CA 1
ATOM 3611 C C . THR B 1 154 ? -1.669 -38.375 -11.727 1 97.94 154 THR B C 1
ATOM 3613 O O . THR B 1 154 ? -1.115 -37.938 -10.719 1 97.94 154 THR B O 1
ATOM 3616 N N . GLU B 1 155 ? -2.877 -38.875 -11.766 1 97.56 155 GLU B N 1
ATOM 3617 C CA . GLU B 1 155 ? -3.609 -39.125 -10.523 1 97.56 155 GLU B CA 1
ATOM 3618 C C . GLU B 1 155 ? -3.131 -40.406 -9.852 1 97.56 155 GLU B C 1
ATOM 3620 O O . GLU B 1 155 ? -3.078 -41.469 -10.484 1 97.56 155 GLU B O 1
ATOM 3625 N N . ASN B 1 156 ? -2.869 -40.312 -8.602 1 96 156 ASN B N 1
ATOM 3626 C CA . ASN B 1 156 ? -2.277 -41.469 -7.922 1 96 156 ASN B CA 1
ATOM 3627 C C . ASN B 1 156 ? -3.262 -42.625 -7.824 1 96 156 ASN B C 1
ATOM 3629 O O . ASN B 1 156 ? -2.871 -43.812 -7.957 1 96 156 ASN B O 1
ATOM 3633 N N . ALA B 1 157 ? -4.473 -42.344 -7.602 1 95.44 157 ALA B N 1
ATOM 3634 C CA . ALA B 1 157 ? -5.48 -43.375 -7.391 1 95.44 157 ALA B CA 1
ATOM 3635 C C . ALA B 1 157 ? -5.711 -44.188 -8.664 1 95.44 157 ALA B C 1
ATOM 3637 O O . ALA B 1 157 ? -5.887 -45.406 -8.617 1 95.44 157 ALA B O 1
ATOM 3638 N N . THR B 1 158 ? -5.664 -43.562 -9.828 1 96.31 158 THR B N 1
ATOM 3639 C CA . THR B 1 158 ? -6.059 -44.219 -11.07 1 96.31 158 THR B CA 1
ATOM 3640 C C . THR B 1 158 ? -4.848 -44.438 -11.969 1 96.31 158 THR B C 1
ATOM 3642 O O . THR B 1 158 ? -4.895 -45.25 -12.898 1 96.31 158 THR B O 1
ATOM 3645 N N . GLY B 1 159 ? -3.824 -43.625 -11.758 1 94.94 159 GLY B N 1
ATOM 3646 C CA . GLY B 1 159 ? -2.65 -43.688 -12.617 1 94.94 159 GLY B CA 1
ATOM 3647 C C . GLY B 1 159 ? -2.842 -42.969 -13.945 1 94.94 159 GLY B C 1
ATOM 3648 O O . GLY B 1 159 ? -1.941 -42.969 -14.789 1 94.94 159 GLY B O 1
ATOM 3649 N N . LYS B 1 160 ? -3.955 -42.375 -14.109 1 97.06 160 LYS B N 1
ATOM 3650 C CA . LYS B 1 160 ? -4.262 -41.688 -15.367 1 97.06 160 LYS B CA 1
ATOM 3651 C C . LYS B 1 160 ? -3.695 -40.281 -15.383 1 97.06 160 LYS B C 1
ATOM 3653 O O . LYS B 1 160 ? -3.629 -39.625 -14.344 1 97.06 160 LYS B O 1
ATOM 3658 N N . ILE B 1 161 ? -3.336 -39.875 -16.594 1 97.5 161 ILE B N 1
ATOM 3659 C CA . ILE B 1 161 ? -2.871 -38.5 -16.781 1 97.5 161 ILE B CA 1
ATOM 3660 C C . ILE B 1 161 ? -4.027 -37.531 -16.547 1 97.5 161 ILE B C 1
ATOM 3662 O O . ILE B 1 161 ? -5.113 -37.688 -17.094 1 97.5 161 ILE B O 1
ATOM 3666 N N . VAL B 1 162 ? -3.803 -36.531 -15.664 1 96.88 162 VAL B N 1
ATOM 3667 C CA . VAL B 1 162 ? -4.848 -35.562 -15.383 1 96.88 162 VAL B CA 1
ATOM 3668 C C . VAL B 1 162 ? -5.117 -34.719 -16.6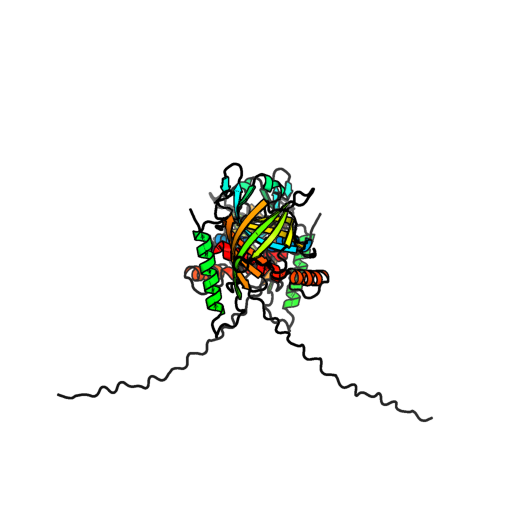25 1 96.88 162 VAL B C 1
ATOM 3670 O O . VAL B 1 162 ? -4.254 -34.594 -17.5 1 96.88 162 VAL B O 1
ATOM 3673 N N . PRO B 1 163 ? -6.359 -34.094 -16.75 1 92.75 163 PRO B N 1
ATOM 3674 C CA . PRO B 1 163 ? -6.621 -33.188 -17.891 1 92.75 163 PRO B CA 1
ATOM 3675 C C . PRO B 1 163 ? -5.578 -32.094 -18.031 1 92.75 163 PRO B C 1
ATOM 3677 O O . PRO B 1 163 ? -5.297 -31.375 -17.047 1 92.75 163 PRO B O 1
ATOM 3680 N N . ASN B 1 164 ? -4.977 -31.938 -19.156 1 91.75 164 ASN B N 1
ATOM 3681 C CA . ASN B 1 164 ? -3.936 -30.953 -19.422 1 91.75 164 ASN B CA 1
ATOM 3682 C C . ASN B 1 164 ? -2.699 -31.203 -18.562 1 91.75 164 ASN B C 1
ATOM 3684 O O . ASN B 1 164 ? -2.051 -30.25 -18.125 1 91.75 164 ASN B O 1
ATOM 3688 N N . GLY B 1 165 ? -2.443 -32.438 -18.328 1 97.19 165 GLY B N 1
ATOM 3689 C CA . GLY B 1 165 ? -1.408 -32.781 -17.375 1 97.19 165 GLY B CA 1
ATOM 3690 C C . GLY B 1 165 ? -0.039 -32.938 -18.016 1 97.19 165 GLY B C 1
ATOM 3691 O O . GLY B 1 165 ? 0.921 -33.344 -17.344 1 97.19 165 GLY B O 1
ATOM 3692 N N . ILE B 1 166 ? 0.097 -32.75 -19.312 1 97.75 166 ILE B N 1
ATOM 3693 C CA . ILE B 1 166 ? 1.392 -32.781 -19.984 1 97.75 166 ILE B CA 1
ATOM 3694 C C . ILE B 1 166 ? 1.772 -31.359 -20.422 1 97.75 166 ILE B C 1
ATOM 3696 O O . ILE B 1 166 ? 1.19 -30.828 -21.375 1 97.75 166 ILE B O 1
ATOM 3700 N N . ILE B 1 167 ? 2.789 -30.875 -19.703 1 97.19 167 ILE B N 1
ATOM 3701 C CA . ILE B 1 167 ? 3.068 -29.484 -19.984 1 97.19 167 ILE B CA 1
ATOM 3702 C C . ILE B 1 167 ? 4.57 -29.219 -19.906 1 97.19 167 ILE B C 1
ATOM 3704 O O . ILE B 1 167 ? 5.301 -29.984 -19.266 1 97.19 167 ILE B O 1
ATOM 3708 N N . GLU B 1 168 ? 4.973 -28.25 -20.656 1 96.38 168 GLU B N 1
ATOM 3709 C CA . GLU B 1 168 ? 6.258 -27.578 -20.484 1 96.38 168 GLU B CA 1
ATOM 3710 C C . GLU B 1 168 ? 6.082 -26.219 -19.828 1 96.38 168 GLU B C 1
ATOM 3712 O O . GLU B 1 168 ? 5.406 -25.344 -20.359 1 96.38 168 GLU B O 1
ATOM 3717 N N . LYS B 1 169 ? 6.629 -26.094 -18.672 1 95.88 169 LYS B N 1
ATOM 3718 C CA . LYS B 1 169 ? 6.5 -24.828 -17.953 1 95.88 169 LYS B CA 1
ATOM 3719 C C . LYS B 1 169 ? 7.668 -23.891 -18.266 1 95.88 169 LYS B C 1
ATOM 3721 O O . LYS B 1 169 ? 8.828 -24.266 -18.062 1 95.88 169 LYS B O 1
ATOM 3726 N N . VAL B 1 170 ? 7.324 -22.688 -18.719 1 95.88 170 VAL B N 1
ATOM 3727 C CA . VAL B 1 170 ? 8.328 -21.688 -19.062 1 95.88 170 VAL B CA 1
ATOM 3728 C C . VAL B 1 170 ? 8.18 -20.469 -18.172 1 95.88 170 VAL B C 1
ATOM 3730 O O . VAL B 1 170 ? 7.113 -19.844 -18.125 1 95.88 170 VAL B O 1
ATOM 3733 N N . ARG B 1 171 ? 9.273 -20.188 -17.469 1 96.25 171 ARG B N 1
ATOM 3734 C CA . ARG B 1 171 ? 9.258 -19 -16.625 1 96.25 171 ARG B CA 1
ATOM 3735 C C . ARG B 1 171 ? 9.352 -17.719 -17.453 1 96.25 171 ARG B C 1
ATOM 3737 O O . ARG B 1 171 ? 10.195 -17.625 -18.359 1 96.25 171 ARG B O 1
ATOM 3744 N N . VAL B 1 172 ? 8.508 -16.766 -17.156 1 97.56 172 VAL B N 1
ATOM 3745 C CA . VAL B 1 172 ? 8.484 -15.508 -17.906 1 97.56 172 VAL B CA 1
ATOM 3746 C C . VAL B 1 172 ? 9.102 -14.391 -17.062 1 97.56 172 VAL B C 1
ATOM 3748 O O . VAL B 1 172 ? 10.023 -13.711 -17.516 1 97.56 172 VAL B O 1
ATOM 3751 N N . ALA B 1 173 ? 8.531 -14.164 -15.859 1 97.44 173 ALA B N 1
ATOM 3752 C CA . ALA B 1 173 ? 8.992 -13.078 -14.992 1 97.44 173 ALA B CA 1
ATOM 3753 C C . ALA B 1 173 ? 8.57 -13.312 -13.547 1 97.44 173 ALA B C 1
ATOM 3755 O O . ALA B 1 173 ? 7.641 -14.078 -13.281 1 97.44 173 ALA B O 1
ATOM 3756 N N . ASP B 1 174 ? 9.289 -12.695 -12.641 1 97.25 174 ASP B N 1
ATOM 3757 C CA . ASP B 1 174 ? 8.906 -12.75 -11.234 1 97.25 174 ASP B CA 1
ATOM 3758 C C . ASP B 1 174 ? 9.148 -11.414 -10.547 1 97.25 174 ASP B C 1
ATOM 3760 O O . ASP B 1 174 ? 9.969 -10.617 -11 1 97.25 174 ASP B O 1
ATOM 3764 N N . LEU B 1 175 ? 8.406 -11.164 -9.562 1 97.38 175 LEU B N 1
ATOM 3765 C CA . LEU B 1 175 ? 8.57 -10.047 -8.641 1 97.38 175 LEU B CA 1
ATOM 3766 C C . LEU B 1 175 ? 8.656 -10.539 -7.199 1 97.38 175 LEU B C 1
ATOM 3768 O O . LEU B 1 175 ? 7.82 -11.336 -6.758 1 97.38 175 LEU B O 1
ATOM 3772 N N . ASN B 1 176 ? 9.664 -10.086 -6.5 1 98 176 ASN B N 1
ATOM 3773 C CA . ASN B 1 176 ? 9.836 -10.438 -5.094 1 98 176 ASN B CA 1
ATOM 3774 C C . ASN B 1 176 ? 9.508 -9.258 -4.18 1 98 176 ASN B C 1
ATOM 3776 O O . ASN B 1 176 ? 10.008 -8.148 -4.387 1 98 176 ASN B O 1
ATOM 3780 N N . ILE B 1 177 ? 8.656 -9.477 -3.223 1 98 177 ILE B N 1
ATOM 3781 C CA . ILE B 1 177 ? 8.242 -8.422 -2.299 1 98 177 ILE B CA 1
ATOM 3782 C C . ILE B 1 177 ? 8.617 -8.812 -0.872 1 98 177 ILE B C 1
ATOM 3784 O O . ILE B 1 177 ? 8.242 -9.891 -0.395 1 98 177 ILE B O 1
ATOM 3788 N N . HIS B 1 178 ? 9.367 -7.977 -0.223 1 97.25 178 HIS B N 1
ATOM 3789 C CA . HIS B 1 178 ? 9.703 -8.133 1.188 1 97.25 178 HIS B CA 1
ATOM 3790 C C . HIS B 1 178 ? 8.688 -7.426 2.078 1 97.25 178 HIS B C 1
ATOM 3792 O O . HIS B 1 178 ? 8.414 -6.238 1.89 1 97.25 178 HIS B O 1
ATOM 3798 N N . ALA B 1 179 ? 8.078 -8.148 2.928 1 96.38 179 ALA B N 1
ATOM 3799 C CA . ALA B 1 179 ? 7.152 -7.602 3.916 1 96.38 179 ALA B CA 1
ATOM 3800 C C . ALA B 1 179 ? 7.754 -7.656 5.32 1 96.38 179 ALA B C 1
ATOM 3802 O O . ALA B 1 179 ? 7.477 -8.578 6.086 1 96.38 179 ALA B O 1
ATOM 3803 N N . PRO B 1 180 ? 8.414 -6.594 5.742 1 94.94 180 PRO B N 1
ATOM 3804 C CA . PRO B 1 180 ? 9.211 -6.66 6.973 1 94.94 180 PRO B CA 1
ATOM 3805 C C . PRO B 1 180 ? 8.352 -6.785 8.227 1 94.94 180 PRO B C 1
ATOM 3807 O O . PRO B 1 180 ? 8.812 -7.297 9.25 1 94.94 180 PRO B O 1
ATOM 3810 N N . ASN B 1 181 ? 7.113 -6.363 8.141 1 93.38 181 ASN B N 1
ATOM 3811 C CA . ASN B 1 181 ? 6.262 -6.355 9.328 1 93.38 181 ASN B CA 1
ATOM 3812 C C . ASN B 1 181 ? 5.43 -7.629 9.422 1 93.38 181 ASN B C 1
ATOM 3814 O O . ASN B 1 181 ? 4.586 -7.758 10.312 1 93.38 181 ASN B O 1
ATOM 3818 N N . GLN B 1 182 ? 5.605 -8.555 8.539 1 94.94 182 GLN B N 1
ATOM 3819 C CA . GLN B 1 182 ? 4.883 -9.82 8.523 1 94.94 182 GLN B CA 1
ATOM 3820 C C . GLN B 1 182 ? 5.844 -11.008 8.602 1 94.94 182 GLN B C 1
ATOM 3822 O O . GLN B 1 182 ? 7.047 -10.852 8.406 1 94.94 182 GLN B O 1
ATOM 3827 N N . ALA B 1 183 ? 5.273 -12.125 8.914 1 94.69 183 ALA B N 1
ATOM 3828 C CA . ALA B 1 183 ? 6.09 -13.328 9.055 1 94.69 183 ALA B CA 1
ATOM 3829 C C . ALA B 1 183 ? 6.539 -13.844 7.688 1 94.69 183 ALA B C 1
ATOM 3831 O O . ALA B 1 183 ? 7.582 -14.5 7.578 1 94.69 183 ALA B O 1
ATOM 3832 N N . LEU B 1 184 ? 5.754 -13.516 6.676 1 97.56 184 LEU B N 1
ATOM 3833 C CA . LEU B 1 184 ? 6.066 -14.07 5.363 1 97.56 184 LEU B CA 1
ATOM 3834 C C . LEU B 1 184 ? 6.191 -12.961 4.32 1 97.56 184 LEU B C 1
ATOM 3836 O O . LEU B 1 184 ? 5.438 -11.984 4.352 1 97.56 184 LEU B O 1
ATOM 3840 N N . ASP B 1 185 ? 7.129 -13.133 3.453 1 98 185 ASP B N 1
ATOM 3841 C CA . ASP B 1 185 ? 7.227 -12.414 2.186 1 98 185 ASP B CA 1
ATOM 3842 C C . ASP B 1 185 ? 6.449 -13.133 1.085 1 98 185 ASP B C 1
ATOM 3844 O O . ASP B 1 185 ? 5.777 -14.133 1.342 1 98 185 ASP B O 1
ATOM 3848 N N . PHE B 1 186 ? 6.48 -12.531 -0.111 1 98.5 186 PHE B N 1
ATOM 3849 C CA . PHE B 1 186 ? 5.809 -13.242 -1.19 1 98.5 186 PHE B CA 1
ATOM 3850 C C . PHE B 1 186 ? 6.449 -12.922 -2.535 1 98.5 186 PHE B C 1
ATOM 3852 O O . PHE B 1 186 ? 7.172 -11.93 -2.66 1 98.5 186 PHE B O 1
ATOM 3859 N N . ARG B 1 187 ? 6.242 -13.859 -3.455 1 98.5 187 ARG B N 1
ATOM 3860 C CA . ARG B 1 187 ? 6.715 -13.734 -4.832 1 98.5 187 ARG B CA 1
ATOM 3861 C C . ARG B 1 187 ? 5.562 -13.867 -5.82 1 98.5 187 ARG B C 1
ATOM 3863 O O . ARG B 1 187 ? 4.723 -14.758 -5.684 1 98.5 187 ARG B O 1
ATOM 3870 N N . ILE B 1 188 ? 5.508 -12.914 -6.758 1 98.69 188 ILE B N 1
ATOM 3871 C CA . ILE B 1 188 ? 4.594 -13.031 -7.891 1 98.69 188 ILE B CA 1
ATOM 3872 C C . ILE B 1 188 ? 5.344 -13.594 -9.102 1 98.69 188 ILE B C 1
ATOM 3874 O O . ILE B 1 188 ? 6.344 -13.016 -9.539 1 98.69 188 ILE B O 1
ATOM 3878 N N . SER B 1 189 ? 4.855 -14.695 -9.586 1 98.31 189 SER B N 1
ATOM 3879 C CA . SER B 1 189 ? 5.5 -15.336 -10.727 1 98.31 189 SER B CA 1
ATOM 3880 C C . SER B 1 189 ? 4.555 -15.422 -11.914 1 98.31 189 SER B C 1
ATOM 3882 O O . SER B 1 189 ? 3.365 -15.711 -11.75 1 98.31 189 SER B O 1
ATOM 3884 N N . ILE B 1 190 ? 5.09 -15.117 -13.016 1 98.38 190 ILE B N 1
ATOM 3885 C CA . ILE B 1 190 ? 4.395 -15.305 -14.281 1 98.38 190 ILE B CA 1
ATOM 3886 C C . ILE B 1 190 ? 5.09 -16.391 -15.094 1 98.38 190 ILE B C 1
ATOM 3888 O O . ILE B 1 190 ? 6.281 -16.297 -15.383 1 98.38 190 ILE B O 1
ATOM 3892 N N . ASN B 1 191 ? 4.336 -17.422 -15.398 1 97.75 191 ASN B N 1
ATOM 3893 C CA . ASN B 1 191 ? 4.82 -18.547 -16.188 1 97.75 191 ASN B CA 1
ATOM 3894 C C . ASN B 1 191 ? 3.867 -18.875 -17.344 1 97.75 191 ASN B C 1
ATOM 3896 O O . ASN B 1 191 ? 2.705 -18.469 -17.328 1 97.75 191 ASN B O 1
ATOM 3900 N N . ARG B 1 192 ? 4.41 -19.562 -18.281 1 97.38 192 ARG B N 1
ATOM 3901 C CA . ARG B 1 192 ? 3.576 -20.188 -19.312 1 97.38 192 ARG B CA 1
ATOM 3902 C C . ARG B 1 192 ? 3.59 -21.703 -19.188 1 97.38 192 ARG B C 1
ATOM 3904 O O . ARG B 1 192 ? 4.637 -22.297 -18.953 1 97.38 192 ARG B O 1
ATOM 3911 N N . GLU B 1 193 ? 2.453 -22.234 -19.281 1 96.56 193 GLU B N 1
ATOM 3912 C CA . GLU B 1 193 ? 2.33 -23.688 -19.312 1 96.56 193 GLU B CA 1
ATOM 3913 C C . GLU B 1 193 ? 1.909 -24.172 -20.703 1 96.56 193 GLU B C 1
ATOM 3915 O O . GLU B 1 193 ? 0.716 -24.266 -21 1 96.56 193 GLU B O 1
ATOM 3920 N N . LEU B 1 194 ? 2.879 -24.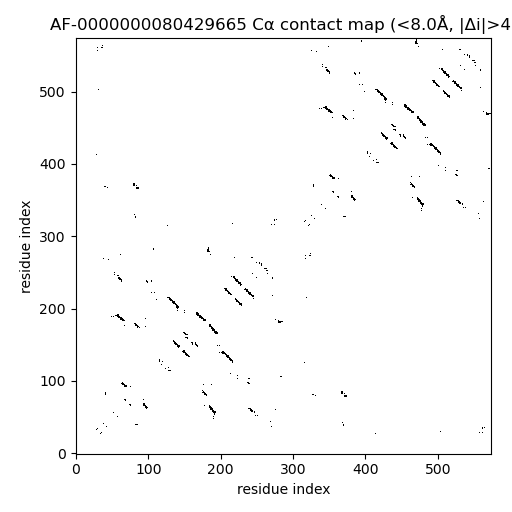656 -21.438 1 96.38 194 LEU B N 1
ATOM 3921 C CA . LEU B 1 194 ? 2.648 -25.047 -22.828 1 96.38 194 LEU B CA 1
ATOM 3922 C C . LEU B 1 194 ? 2.248 -26.516 -22.906 1 96.38 194 LEU B C 1
ATOM 3924 O O . LEU B 1 194 ? 2.982 -27.391 -22.453 1 96.38 194 LEU B O 1
ATOM 3928 N N . PRO B 1 195 ? 1.075 -26.75 -23.516 1 96.62 195 PRO B N 1
ATOM 3929 C CA . PRO B 1 195 ? 0.704 -28.141 -23.719 1 96.62 195 PRO B CA 1
ATOM 3930 C C . PRO B 1 195 ? 1.658 -28.891 -24.641 1 96.62 195 PRO B C 1
ATOM 3932 O O . PRO B 1 195 ? 2.125 -28.328 -25.641 1 96.62 195 PRO B O 1
ATOM 3935 N N . ARG B 1 196 ? 1.957 -30.109 -24.281 1 95.56 196 ARG B N 1
ATOM 3936 C CA . ARG B 1 196 ? 2.836 -30.969 -25.078 1 95.56 196 ARG B CA 1
ATOM 3937 C C . ARG B 1 196 ? 2.26 -32.375 -25.219 1 95.56 196 ARG B C 1
ATOM 3939 O O . ARG B 1 196 ? 1.223 -32.688 -24.625 1 95.56 196 ARG B O 1
ATOM 3946 N N . SER B 1 197 ? 2.924 -33.094 -26.078 1 94.5 197 SER B N 1
ATOM 3947 C CA . SER B 1 197 ? 2.545 -34.5 -26.234 1 94.5 197 SER B CA 1
ATOM 3948 C C . SER B 1 197 ? 3.289 -35.406 -25.25 1 94.5 197 SER B C 1
ATOM 3950 O O . SER B 1 197 ? 4.367 -35.031 -24.766 1 94.5 197 SER B O 1
ATOM 3952 N N . LYS B 1 198 ? 2.709 -36.5 -25 1 92.88 198 LYS B N 1
ATOM 3953 C CA . LYS B 1 198 ? 3.314 -37.438 -24.062 1 92.88 198 LYS B CA 1
ATOM 3954 C C . LYS B 1 198 ? 4.707 -37.875 -24.531 1 92.88 198 LYS B C 1
ATOM 3956 O O . LYS B 1 198 ? 4.891 -38.25 -25.688 1 92.88 198 LYS B O 1
ATOM 3961 N N . PRO B 1 199 ? 5.613 -37.844 -23.641 1 92.38 199 PRO B N 1
ATOM 3962 C CA . PRO B 1 199 ? 6.965 -38.25 -24.031 1 92.38 199 PRO B CA 1
ATOM 3963 C C . PRO B 1 199 ? 7.102 -39.781 -24.141 1 92.38 199 PRO B C 1
ATOM 3965 O O . PRO B 1 199 ? 6.352 -40.5 -23.5 1 92.38 199 PRO B O 1
ATOM 3968 N N . ASN B 1 200 ? 8.125 -40.219 -24.906 1 89.44 200 ASN B N 1
ATOM 3969 C CA . ASN B 1 200 ? 8.398 -41.625 -25.078 1 89.44 200 ASN B CA 1
ATOM 3970 C C . ASN B 1 200 ? 9.625 -42.062 -24.266 1 89.44 200 ASN B C 1
ATOM 3972 O O . ASN B 1 200 ? 9.906 -43.25 -24.156 1 89.44 200 ASN B O 1
ATOM 3976 N N . SER B 1 201 ? 10.289 -41.188 -23.734 1 90 201 SER B N 1
ATOM 3977 C CA . SER B 1 201 ? 11.484 -41.469 -22.938 1 90 201 SER B CA 1
ATOM 3978 C C . SER B 1 201 ? 11.125 -41.812 -21.5 1 90 201 SER B C 1
ATOM 3980 O O . SER B 1 201 ? 9.953 -41.844 -21.125 1 90 201 SER B O 1
ATOM 3982 N N . SER B 1 202 ? 12.148 -42.188 -20.719 1 91.25 202 SER B N 1
ATOM 3983 C CA . SER B 1 202 ? 11.961 -42.438 -19.297 1 91.25 202 SER B CA 1
ATOM 3984 C C . SER B 1 202 ? 12.039 -41.156 -18.484 1 91.25 202 SER B C 1
ATOM 3986 O O . SER B 1 202 ? 12.781 -40.25 -18.844 1 91.25 202 SER B O 1
ATOM 3988 N N . SER B 1 203 ? 11.227 -41.188 -17.438 1 92.56 203 SER B N 1
ATOM 3989 C CA . SER B 1 203 ? 11.266 -40.031 -16.562 1 92.56 203 SER B CA 1
ATOM 3990 C C . SER B 1 203 ? 12.586 -39.938 -15.812 1 92.56 203 SER B C 1
ATOM 3992 O O . SER B 1 203 ? 13.172 -40.969 -15.445 1 92.56 203 SER B O 1
ATOM 3994 N N . VAL B 1 204 ? 13.078 -38.781 -15.578 1 90.06 204 VAL B N 1
ATOM 3995 C CA . VAL B 1 204 ? 14.359 -38.562 -14.914 1 90.06 204 VAL B CA 1
ATOM 3996 C C . VAL B 1 204 ? 14.133 -38.25 -13.438 1 90.06 204 VAL B C 1
ATOM 3998 O O . VAL B 1 204 ? 15.023 -38.438 -12.609 1 90.06 204 VAL B O 1
ATOM 4001 N N . PHE B 1 205 ? 13.031 -37.719 -13.156 1 90.19 205 PHE B N 1
ATOM 4002 C CA . PHE B 1 205 ? 12.703 -37.281 -11.805 1 90.19 205 PHE B CA 1
ATOM 4003 C C . PHE B 1 205 ? 11.195 -37.344 -11.562 1 90.19 205 PHE B C 1
ATOM 4005 O O . PHE B 1 205 ? 10.406 -37.125 -12.484 1 90.19 205 PHE B O 1
ATOM 4012 N N . GLU B 1 206 ? 10.828 -37.75 -10.312 1 92.75 206 GLU B N 1
ATOM 4013 C CA . GLU B 1 206 ? 9.406 -37.781 -9.961 1 92.75 206 GLU B CA 1
ATOM 4014 C C . GLU B 1 206 ? 9.18 -37.219 -8.562 1 92.75 206 GLU B C 1
ATOM 4016 O O . GLU B 1 206 ? 10.047 -37.312 -7.695 1 92.75 206 GLU B O 1
ATOM 4021 N N . ARG B 1 207 ? 7.996 -36.625 -8.352 1 94.5 207 ARG B N 1
ATOM 4022 C CA . ARG B 1 207 ? 7.602 -36.125 -7.035 1 94.5 207 ARG B CA 1
ATOM 4023 C C . ARG B 1 207 ? 6.105 -36.312 -6.812 1 94.5 207 ARG B C 1
ATOM 4025 O O . ARG B 1 207 ? 5.312 -36.156 -7.742 1 94.5 207 ARG B O 1
ATOM 4032 N N . LYS B 1 208 ? 5.75 -36.719 -5.609 1 95.56 208 LYS B N 1
ATOM 4033 C CA . LYS B 1 208 ? 4.355 -36.875 -5.215 1 95.56 208 LYS B CA 1
ATOM 4034 C C . LYS B 1 208 ? 3.809 -35.594 -4.57 1 95.56 208 LYS B C 1
ATOM 4036 O O . LYS B 1 208 ? 4.5 -34.938 -3.783 1 95.56 208 LYS B O 1
ATOM 4041 N N . LYS B 1 209 ? 2.623 -35.281 -4.945 1 96.75 209 LYS B N 1
ATOM 4042 C CA . LYS B 1 209 ? 1.979 -34.062 -4.465 1 96.75 209 LYS B CA 1
ATOM 4043 C C . LYS B 1 209 ? 0.653 -34.375 -3.777 1 96.75 209 LYS B C 1
ATOM 4045 O O . LYS B 1 209 ? -0.211 -35.031 -4.359 1 96.75 209 LYS B O 1
ATOM 4050 N N . ASP B 1 210 ? 0.55 -33.938 -2.586 1 97.88 210 ASP B N 1
ATOM 4051 C CA . ASP B 1 210 ? -0.705 -33.906 -1.843 1 97.88 210 ASP B CA 1
ATOM 4052 C C . ASP B 1 210 ? -1.22 -32.469 -1.729 1 97.88 210 ASP B C 1
ATOM 4054 O O . ASP B 1 210 ? -0.674 -31.672 -0.968 1 97.88 210 ASP B O 1
ATOM 4058 N N . ARG B 1 211 ? -2.297 -32.188 -2.5 1 98.38 211 ARG B N 1
ATOM 4059 C CA . ARG B 1 211 ? -2.717 -30.812 -2.646 1 98.38 211 ARG B CA 1
ATOM 4060 C C . ARG B 1 211 ? -4.145 -30.625 -2.146 1 98.38 211 ARG B C 1
ATOM 4062 O O . ARG B 1 211 ? -5.051 -31.359 -2.529 1 98.38 211 ARG B O 1
ATOM 4069 N N . ILE B 1 212 ? -4.32 -29.641 -1.254 1 98.56 212 ILE B N 1
ATOM 4070 C CA . ILE B 1 212 ? -5.633 -29.125 -0.886 1 98.56 212 ILE B CA 1
ATOM 4071 C C . ILE B 1 212 ? -5.867 -27.781 -1.571 1 98.56 212 ILE B C 1
ATOM 4073 O O . ILE B 1 212 ? -5.082 -26.844 -1.401 1 98.56 212 ILE B O 1
ATOM 4077 N N . SER B 1 213 ? -7.004 -27.734 -2.318 1 98.56 213 SER B N 1
ATOM 4078 C CA . SER B 1 213 ? -7.277 -26.547 -3.117 1 98.56 213 SER B CA 1
ATOM 4079 C C . SER B 1 213 ? -8.578 -25.875 -2.686 1 98.56 213 SER B C 1
ATOM 4081 O O . SER B 1 213 ? -9.555 -26.562 -2.375 1 98.56 213 SER B O 1
ATOM 4083 N N . TYR B 1 214 ? -8.57 -24.547 -2.639 1 98.75 214 TYR B N 1
ATOM 4084 C CA . TYR B 1 214 ? -9.727 -23.688 -2.391 1 98.75 214 TYR B CA 1
ATOM 4085 C C . TYR B 1 214 ? -9.914 -22.688 -3.527 1 98.75 214 TYR B C 1
ATOM 4087 O O . TYR B 1 214 ? -8.938 -22.25 -4.141 1 98.75 214 TYR B O 1
ATOM 4095 N N . GLN B 1 215 ? -11.141 -22.391 -3.826 1 98.38 215 GLN B N 1
ATOM 4096 C CA . GLN B 1 215 ? -11.398 -21.359 -4.832 1 98.38 215 GLN B CA 1
ATOM 4097 C C . GLN B 1 215 ? -12.438 -20.359 -4.348 1 98.38 215 GLN B C 1
ATOM 4099 O O . GLN B 1 215 ? -13.492 -20.75 -3.828 1 98.38 215 GLN B O 1
ATOM 4104 N N . HIS B 1 216 ? -12.148 -19.125 -4.469 1 97.94 216 HIS B N 1
ATOM 4105 C CA . HIS B 1 216 ? -13.016 -18.031 -4.035 1 97.94 216 HIS B CA 1
ATOM 4106 C C . HIS B 1 216 ? -12.664 -16.734 -4.742 1 97.94 216 HIS B C 1
ATOM 4108 O O . HIS B 1 216 ? -11.484 -16.406 -4.895 1 97.94 216 HIS B O 1
ATOM 4114 N N . GLY B 1 217 ? -13.633 -16.016 -5.273 1 95.5 217 GLY B N 1
ATOM 4115 C CA . GLY B 1 217 ? -13.422 -14.703 -5.852 1 95.5 217 GLY B CA 1
ATOM 4116 C C . GLY B 1 217 ? -12.516 -14.727 -7.07 1 95.5 217 GLY B C 1
ATOM 4117 O O . GLY B 1 217 ? -11.734 -13.797 -7.285 1 95.5 217 GLY B O 1
ATOM 4118 N N . GLY B 1 218 ? -12.453 -15.805 -7.742 1 96.06 218 GLY B N 1
ATOM 4119 C CA . GLY B 1 218 ? -11.633 -15.914 -8.938 1 96.06 218 GLY B CA 1
ATOM 4120 C C . GLY B 1 218 ? -10.188 -16.266 -8.641 1 96.06 218 GLY B C 1
ATOM 4121 O O . GLY B 1 218 ? -9.336 -16.203 -9.523 1 96.06 218 GLY B O 1
ATOM 4122 N N . ILE B 1 219 ? -9.945 -16.609 -7.387 1 98.25 219 ILE B N 1
ATOM 4123 C CA . ILE B 1 219 ? -8.586 -16.953 -6.965 1 98.25 219 ILE B CA 1
ATOM 4124 C C . ILE B 1 219 ? -8.555 -18.391 -6.453 1 98.25 219 ILE B C 1
ATOM 4126 O O . ILE B 1 219 ? -9.453 -18.812 -5.723 1 98.25 219 ILE B O 1
ATOM 4130 N N . ALA B 1 220 ? -7.57 -19.094 -6.855 1 98.5 220 ALA B N 1
ATOM 4131 C CA . ALA B 1 220 ? -7.305 -20.438 -6.336 1 98.5 220 ALA B CA 1
ATOM 4132 C C . ALA B 1 220 ? -6.223 -20.406 -5.258 1 98.5 220 ALA B C 1
ATOM 4134 O O . ALA B 1 220 ? -5.227 -19.703 -5.398 1 98.5 220 ALA B O 1
ATOM 4135 N N . PHE B 1 221 ? -6.434 -21.078 -4.18 1 98.81 221 PHE B N 1
ATOM 4136 C CA . PHE B 1 221 ? -5.492 -21.266 -3.08 1 98.81 221 PHE B CA 1
ATOM 4137 C C . PHE B 1 221 ? -5.062 -22.719 -2.975 1 98.81 221 PHE B C 1
ATOM 4139 O O . PHE B 1 221 ? -5.898 -23.609 -2.781 1 98.81 221 PHE B O 1
ATOM 4146 N N . ASP B 1 222 ? -3.777 -22.953 -3.055 1 98.75 222 ASP B N 1
ATOM 4147 C CA . ASP B 1 222 ? -3.305 -24.328 -3.049 1 98.75 222 ASP B CA 1
ATOM 4148 C C . ASP B 1 222 ? -2.303 -24.562 -1.919 1 98.75 222 ASP B C 1
ATOM 4150 O O . ASP B 1 222 ? -1.231 -23.953 -1.896 1 98.75 222 ASP B O 1
ATOM 4154 N N . LEU B 1 223 ? -2.641 -25.391 -0.993 1 98.69 223 LEU B N 1
ATOM 4155 C CA . LEU B 1 223 ? -1.716 -25.953 -0.011 1 98.69 223 LEU B CA 1
ATOM 4156 C C . LEU B 1 223 ? -1.184 -27.297 -0.473 1 98.69 223 LEU B C 1
ATOM 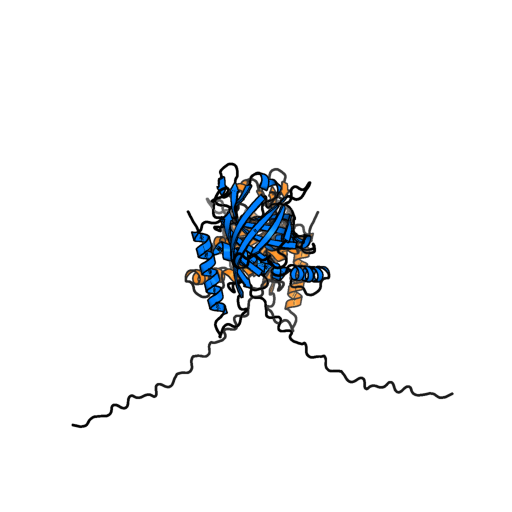4158 O O . LEU B 1 223 ? -1.947 -28.266 -0.608 1 98.69 223 LEU B O 1
ATOM 4162 N N . THR B 1 224 ? 0.165 -27.375 -0.685 1 98.56 224 THR B N 1
ATOM 4163 C CA . THR B 1 224 ? 0.703 -28.578 -1.302 1 98.56 224 THR B CA 1
ATOM 4164 C C . THR B 1 224 ? 1.85 -29.156 -0.471 1 98.56 224 THR B C 1
ATOM 4166 O O . THR B 1 224 ? 2.74 -28.406 -0.045 1 98.56 224 THR B O 1
ATOM 4169 N N . GLN B 1 225 ? 1.76 -30.359 -0.157 1 97.75 225 GLN B N 1
ATOM 4170 C CA . GLN B 1 225 ? 2.891 -31.141 0.336 1 97.75 225 GLN B CA 1
ATOM 4171 C C . GLN B 1 225 ? 3.549 -31.938 -0.792 1 97.75 225 GLN B C 1
ATOM 4173 O O . GLN B 1 225 ? 2.871 -32.625 -1.542 1 97.75 225 GLN B O 1
ATOM 4178 N N . VAL B 1 226 ? 4.805 -31.734 -0.933 1 96.38 226 VAL B N 1
ATOM 4179 C CA . VAL B 1 226 ? 5.539 -32.406 -2.008 1 96.38 226 VAL B CA 1
ATOM 4180 C C . VAL B 1 226 ? 6.594 -33.344 -1.416 1 96.38 226 VAL B C 1
ATOM 4182 O O . VAL B 1 226 ? 7.363 -32.938 -0.542 1 96.38 226 VAL B O 1
ATOM 4185 N N . LYS B 1 227 ? 6.648 -34.531 -1.898 1 92.62 227 LYS B N 1
ATOM 4186 C CA . LYS B 1 227 ? 7.633 -35.531 -1.49 1 92.62 227 LYS B CA 1
ATOM 4187 C C . LYS B 1 227 ? 8.398 -36.094 -2.693 1 92.62 227 LYS B C 1
ATOM 4189 O O . LYS B 1 227 ? 7.793 -36.531 -3.666 1 92.62 227 LYS B O 1
ATOM 4194 N N . GLY B 1 228 ? 9.695 -35.875 -2.619 1 85.31 228 GLY B N 1
ATOM 4195 C CA . GLY B 1 228 ? 10.516 -36.469 -3.67 1 85.31 228 GLY B CA 1
ATOM 4196 C C . GLY B 1 228 ? 10.695 -37.969 -3.523 1 85.31 228 GLY B C 1
ATOM 4197 O O . GLY B 1 228 ? 10.164 -38.562 -2.592 1 85.31 228 GLY B O 1
ATOM 4198 N N . ALA B 1 229 ? 11.398 -38.531 -4.539 1 74.81 229 ALA B N 1
ATOM 4199 C CA . ALA B 1 229 ? 11.703 -39.938 -4.461 1 74.81 229 ALA B CA 1
ATOM 4200 C C . ALA B 1 229 ? 12.586 -40.25 -3.26 1 74.81 229 ALA B C 1
ATOM 4202 O O . ALA B 1 229 ? 13.516 -39.5 -2.957 1 74.81 229 ALA B O 1
ATOM 4203 N N . ALA B 1 230 ? 12.219 -41.25 -2.549 1 66.12 230 ALA B N 1
ATOM 4204 C CA . ALA B 1 230 ? 12.859 -41.625 -1.294 1 66.12 230 ALA B CA 1
ATOM 4205 C C . ALA B 1 230 ? 14.375 -41.719 -1.448 1 66.12 230 ALA B C 1
ATOM 4207 O O . ALA B 1 230 ? 15.117 -41.375 -0.533 1 66.12 230 ALA B O 1
ATOM 4208 N N . ASP B 1 231 ? 14.711 -42.156 -2.475 1 64.06 231 ASP B N 1
ATOM 4209 C CA . ASP B 1 231 ? 16.141 -42.438 -2.643 1 64.06 231 ASP B CA 1
ATOM 4210 C C . ASP B 1 231 ? 16.891 -41.156 -3.039 1 64.06 231 ASP B C 1
ATOM 4212 O O . ASP B 1 231 ? 18.094 -41.062 -2.805 1 64.06 231 ASP B O 1
ATOM 4216 N N . ARG B 1 232 ? 16.297 -40.188 -3.535 1 64.56 232 ARG B N 1
ATOM 4217 C CA . ARG B 1 232 ? 17.016 -39.062 -4.121 1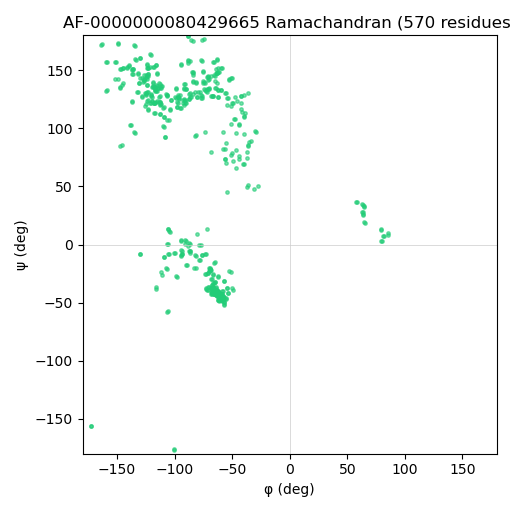 64.56 232 ARG B CA 1
ATOM 4218 C C . ARG B 1 232 ? 16.75 -37.781 -3.352 1 64.56 232 ARG B C 1
ATOM 4220 O O . ARG B 1 232 ? 17.656 -36.969 -3.158 1 64.56 232 ARG B O 1
ATOM 4227 N N . ASP B 1 233 ? 15.508 -37.594 -2.891 1 64.69 233 ASP B N 1
ATOM 4228 C CA . ASP B 1 233 ? 15.117 -36.344 -2.23 1 64.69 233 ASP B CA 1
ATOM 4229 C C . ASP B 1 233 ? 14.094 -36.625 -1.13 1 64.69 233 ASP B C 1
ATOM 4231 O O . ASP B 1 233 ? 12.898 -36.406 -1.329 1 64.69 233 ASP B O 1
ATOM 4235 N N . PRO B 1 234 ? 14.602 -36.938 -0.017 1 68.75 234 PRO B N 1
ATOM 4236 C CA . PRO B 1 234 ? 13.68 -37.344 1.05 1 68.75 234 PRO B CA 1
ATOM 4237 C C . PRO B 1 234 ? 12.992 -36.156 1.718 1 68.75 234 PRO B C 1
ATOM 4239 O O . PRO B 1 234 ? 12.016 -36.344 2.451 1 68.75 234 PRO B O 1
ATOM 4242 N N . ASP B 1 235 ? 13.32 -35.062 1.263 1 83.94 235 ASP B N 1
ATOM 4243 C CA . ASP B 1 235 ? 12.805 -33.906 2.021 1 83.94 235 ASP B CA 1
ATOM 4244 C C . ASP B 1 235 ? 11.375 -33.594 1.6 1 83.94 235 ASP B C 1
ATOM 4246 O O . ASP B 1 235 ? 11.055 -33.594 0.409 1 83.94 235 ASP B O 1
ATOM 4250 N N . VAL B 1 236 ? 10.523 -33.438 2.557 1 93.12 236 VAL B N 1
ATOM 4251 C CA . VAL B 1 236 ? 9.141 -33.031 2.373 1 93.12 236 VAL B CA 1
ATOM 4252 C C . VAL B 1 236 ? 9.047 -31.516 2.377 1 93.12 236 VAL B C 1
ATOM 4254 O O . VAL B 1 236 ? 9.648 -30.844 3.225 1 93.12 236 VAL B O 1
ATOM 4257 N N . ARG B 1 237 ? 8.375 -31.016 1.354 1 96.06 237 ARG B N 1
ATOM 4258 C CA . ARG B 1 237 ? 8.195 -29.578 1.241 1 96.06 237 ARG B CA 1
ATOM 4259 C C . ARG B 1 237 ? 6.719 -29.203 1.353 1 96.06 237 ARG B C 1
ATOM 4261 O O . ARG B 1 237 ? 5.844 -29.969 0.956 1 96.06 237 ARG B O 1
ATOM 4268 N N . HIS B 1 238 ? 6.457 -28.031 1.922 1 98.19 238 HIS B N 1
ATOM 4269 C CA . HIS B 1 238 ? 5.117 -27.484 2.062 1 98.19 238 HIS B CA 1
ATOM 4270 C C . HIS B 1 238 ? 5.035 -26.078 1.46 1 98.19 238 HIS B C 1
ATOM 4272 O O . HIS B 1 238 ? 5.875 -25.234 1.745 1 98.19 238 HIS B O 1
ATOM 4278 N N . GLU B 1 239 ? 4.008 -25.922 0.635 1 98.12 239 GLU B N 1
ATOM 4279 C CA . GLU B 1 239 ? 3.914 -24.641 -0.068 1 98.12 239 GLU B CA 1
ATOM 4280 C C . GLU B 1 239 ? 2.48 -24.125 -0.068 1 98.12 239 GLU B C 1
ATOM 4282 O O . GLU B 1 239 ? 1.528 -24.906 -0.001 1 98.12 239 GLU B O 1
ATOM 4287 N N . LEU B 1 240 ? 2.357 -22.812 -0.02 1 98.75 240 LEU B N 1
ATOM 4288 C CA . LEU B 1 240 ? 1.095 -22.109 -0.23 1 98.75 240 LEU B CA 1
ATOM 4289 C C . LEU B 1 240 ? 1.175 -21.203 -1.448 1 98.75 240 LEU B C 1
ATOM 4291 O O . LEU B 1 240 ? 2.033 -20.312 -1.513 1 98.75 240 LEU B O 1
ATOM 4295 N N . GLU B 1 241 ? 0.294 -21.438 -2.4 1 98.69 241 GLU B N 1
ATOM 4296 C CA . GLU B 1 241 ? 0.258 -20.656 -3.633 1 98.69 241 GLU B CA 1
ATOM 4297 C C . GLU B 1 241 ? -1.138 -20.094 -3.889 1 98.69 241 GLU B C 1
ATOM 4299 O O . GLU B 1 241 ? -2.139 -20.75 -3.582 1 98.69 241 GLU B O 1
ATOM 4304 N N . LEU B 1 242 ? -1.162 -18.891 -4.355 1 98.81 242 LEU B N 1
ATOM 4305 C CA . LEU B 1 242 ? -2.377 -18.266 -4.879 1 98.81 242 LEU B CA 1
ATOM 4306 C C . LEU B 1 242 ? -2.264 -18.031 -6.383 1 98.81 242 LEU B C 1
ATOM 4308 O O . LEU B 1 242 ? -1.212 -17.609 -6.871 1 98.81 242 LEU B O 1
ATOM 4312 N N . GLU B 1 243 ? -3.295 -18.281 -7.133 1 98.31 243 GLU B N 1
ATOM 4313 C CA . GLU B 1 243 ? -3.262 -18 -8.562 1 98.31 243 GLU B CA 1
ATOM 4314 C C . GLU B 1 243 ? -4.637 -17.594 -9.078 1 98.31 243 GLU B C 1
ATOM 4316 O O . GLU B 1 243 ? -5.66 -17.922 -8.469 1 98.31 243 GLU B O 1
ATOM 4321 N N . PHE B 1 244 ? -4.613 -16.828 -10.055 1 97.81 244 PHE B N 1
ATOM 4322 C CA . PHE B 1 244 ? -5.883 -16.547 -10.719 1 97.81 244 PHE B CA 1
ATOM 4323 C C . PHE B 1 244 ? -6.48 -17.828 -11.297 1 97.81 244 PHE B C 1
ATOM 4325 O O . PHE B 1 244 ? -5.82 -18.531 -12.055 1 97.81 244 PHE B O 1
ATOM 4332 N N . ALA B 1 245 ? -7.719 -18.109 -10.961 1 95.19 245 ALA B N 1
ATOM 4333 C CA . ALA B 1 245 ? -8.375 -19.344 -11.391 1 95.19 245 ALA B CA 1
ATOM 4334 C C . ALA B 1 245 ? -8.547 -19.375 -12.906 1 95.19 245 ALA B C 1
ATOM 4336 O O . ALA B 1 245 ? -8.508 -20.438 -13.516 1 95.19 245 ALA B O 1
ATOM 4337 N N . ASP B 1 246 ? -8.727 -18.234 -13.469 1 94 246 ASP B N 1
ATOM 4338 C CA . ASP B 1 246 ? -8.883 -18.094 -14.914 1 94 246 ASP B CA 1
ATOM 4339 C C . ASP B 1 246 ? -8.125 -16.875 -15.43 1 94 246 ASP B C 1
ATOM 4341 O O . ASP B 1 246 ? -8.625 -15.75 -15.375 1 94 246 ASP B O 1
ATOM 4345 N N . SER B 1 247 ? -6.992 -17.156 -16.016 1 94.62 247 SER B N 1
ATOM 4346 C CA . SER B 1 247 ? -6.16 -16.062 -16.516 1 94.62 247 SER B CA 1
ATOM 4347 C C . SER B 1 247 ? -6.793 -15.406 -17.734 1 94.62 247 SER B C 1
ATOM 4349 O O . SER B 1 247 ? -6.516 -14.242 -18.016 1 94.62 247 SER B O 1
ATOM 4351 N N . GLY B 1 248 ? -7.637 -16.141 -18.438 1 95 248 GLY B N 1
ATOM 4352 C CA . GLY B 1 248 ? -8.344 -15.57 -19.578 1 95 248 GLY B CA 1
ATOM 4353 C C . GLY B 1 248 ? -9.273 -14.438 -19.188 1 95 248 GLY B C 1
ATOM 4354 O O . GLY B 1 248 ? -9.359 -13.43 -19.891 1 95 248 GLY B O 1
ATOM 4355 N N . VAL B 1 249 ? -9.914 -14.648 -18.094 1 96.12 249 VAL B N 1
ATOM 4356 C CA . VAL B 1 249 ? -10.805 -13.602 -17.609 1 96.12 249 VAL B CA 1
ATOM 4357 C C . VAL B 1 249 ? -10 -12.352 -17.25 1 96.12 249 VAL B C 1
ATOM 4359 O O . VAL B 1 249 ? -10.398 -11.234 -17.594 1 96.12 249 VAL B O 1
ATOM 4362 N N . LEU B 1 250 ? -8.914 -12.555 -16.609 1 97 250 LEU B N 1
ATOM 4363 C CA . LEU B 1 250 ? -8.047 -11.445 -16.25 1 97 250 LEU B CA 1
ATOM 4364 C C . LEU B 1 250 ? -7.578 -10.695 -17.484 1 97 250 LEU B C 1
ATOM 4366 O O . LEU B 1 250 ? -7.625 -9.461 -17.531 1 97 250 LEU B O 1
ATOM 4370 N N . ALA B 1 251 ? -7.223 -11.414 -18.484 1 97.5 251 ALA B N 1
ATOM 4371 C CA . ALA B 1 251 ? -6.762 -10.828 -19.734 1 97.5 251 ALA B CA 1
ATOM 4372 C C . ALA B 1 251 ? -7.875 -10.031 -20.406 1 97.5 251 ALA B C 1
ATOM 4374 O O . ALA B 1 251 ? -7.637 -8.938 -20.938 1 97.5 251 ALA B O 1
ATOM 4375 N N . SER B 1 252 ? -9.016 -10.586 -20.406 1 97.5 252 SER B N 1
ATOM 4376 C CA . SER B 1 252 ? -10.164 -9.922 -21.016 1 97.5 252 SER B CA 1
ATOM 4377 C C . SER B 1 252 ? -10.477 -8.609 -20.312 1 97.5 252 SER B C 1
ATOM 4379 O O . SER B 1 252 ? -10.742 -7.598 -20.953 1 97.5 252 SER B O 1
ATOM 4381 N N . GLU B 1 253 ? -10.453 -8.672 -19 1 97.44 253 GLU B N 1
ATOM 4382 C CA . GLU B 1 253 ? -10.703 -7.457 -18.234 1 97.44 253 GLU B CA 1
ATOM 4383 C C . GLU B 1 253 ? -9.625 -6.41 -18.469 1 97.44 253 GLU B C 1
ATOM 4385 O O . GLU B 1 253 ? -9.906 -5.211 -18.5 1 97.44 253 GLU B O 1
ATOM 4390 N N . LYS B 1 254 ? -8.438 -6.867 -18.609 1 97.88 254 LYS B N 1
ATOM 4391 C CA . LYS B 1 254 ? -7.352 -5.941 -18.922 1 97.88 254 LYS B CA 1
ATOM 4392 C C . LYS B 1 254 ? -7.555 -5.297 -20.281 1 97.88 254 LYS B C 1
ATOM 4394 O O . LYS B 1 254 ? -7.266 -4.113 -20.469 1 97.88 254 LYS B O 1
ATOM 4399 N N . ALA B 1 255 ? -8.008 -6.051 -21.234 1 97.44 255 ALA B N 1
ATOM 4400 C CA . ALA B 1 255 ? -8.289 -5.523 -22.578 1 97.44 255 ALA B CA 1
ATOM 4401 C C . ALA B 1 255 ? -9.352 -4.43 -22.516 1 97.44 255 ALA B C 1
ATOM 4403 O O . ALA B 1 255 ? -9.227 -3.396 -23.188 1 97.44 255 ALA B O 1
ATOM 4404 N N . LYS B 1 256 ? -10.344 -4.707 -21.797 1 97.44 256 LYS B N 1
ATOM 4405 C CA . LYS B 1 256 ? -11.367 -3.691 -21.609 1 97.44 256 LYS B CA 1
ATOM 4406 C C . LYS B 1 256 ? -10.773 -2.422 -21 1 97.44 256 LYS B C 1
ATOM 4408 O O . LYS B 1 256 ? -11.094 -1.313 -21.438 1 97.44 256 LYS B O 1
ATOM 4413 N N . TYR B 1 257 ? -9.992 -2.641 -19.984 1 95.62 257 TYR B N 1
ATOM 4414 C CA . TYR B 1 257 ? -9.32 -1.538 -19.297 1 95.62 257 TYR B CA 1
ATOM 4415 C C . TYR B 1 257 ? -8.539 -0.683 -20.297 1 95.62 257 TYR B C 1
ATOM 4417 O O . TYR B 1 257 ? -8.609 0.547 -20.25 1 95.62 257 TYR B O 1
ATOM 4425 N N . ASP B 1 258 ? -7.895 -1.28 -21.203 1 96.06 258 ASP B N 1
ATOM 4426 C CA . ASP B 1 258 ? -7.078 -0.581 -22.188 1 96.06 258 ASP B CA 1
ATOM 4427 C C . ASP B 1 258 ? -7.949 0.24 -23.141 1 96.06 258 ASP B C 1
ATOM 4429 O O . ASP B 1 258 ? -7.531 1.291 -23.625 1 96.06 258 ASP B O 1
ATOM 4433 N N . ARG B 1 259 ? -9.094 -0.213 -23.344 1 96.5 259 ARG B N 1
ATOM 4434 C CA . ARG B 1 259 ? -10.016 0.463 -24.25 1 96.5 259 ARG B CA 1
ATOM 4435 C C . ARG B 1 259 ? -10.859 1.492 -23.5 1 96.5 259 ARG B C 1
ATOM 4437 O O . ARG B 1 259 ? -11.852 1.992 -24.031 1 96.5 259 ARG B O 1
ATOM 4444 N N . LYS B 1 260 ? -10.586 1.646 -22.234 1 94.56 260 LYS B N 1
ATOM 4445 C CA . LYS B 1 260 ? -11.289 2.609 -21.391 1 94.56 260 LYS B CA 1
ATOM 4446 C C . LYS B 1 260 ? -12.758 2.242 -21.25 1 94.56 260 LYS B C 1
ATOM 4448 O O . LYS B 1 260 ? -13.625 3.121 -21.203 1 94.56 260 LYS B O 1
ATOM 4453 N N . GLU B 1 261 ? -13.047 0.978 -21.266 1 95.81 261 GLU B N 1
ATOM 4454 C CA . GLU B 1 261 ? -14.359 0.418 -20.953 1 95.81 261 GLU B CA 1
ATOM 4455 C C . GLU B 1 261 ? -14.453 0.01 -19.484 1 95.81 261 GLU B C 1
ATOM 4457 O O . GLU B 1 261 ? -13.438 -0.124 -18.797 1 95.81 261 GLU B O 1
ATOM 4462 N N . PRO B 1 262 ? -15.625 -0.014 -19.016 1 94.69 262 PRO B N 1
ATOM 4463 C CA . PRO B 1 262 ? -15.742 -0.557 -17.656 1 94.69 262 PRO B CA 1
ATOM 4464 C C . PRO B 1 262 ? -15.039 -1.905 -17.5 1 94.69 262 PRO B C 1
ATOM 4466 O O . PRO B 1 262 ? -15.273 -2.822 -18.297 1 94.69 262 PRO B O 1
ATOM 4469 N N . SER B 1 263 ? -14.109 -1.938 -16.594 1 96.38 263 SER B N 1
ATOM 4470 C CA . SER B 1 263 ? -13.266 -3.113 -16.422 1 96.38 263 SER B CA 1
ATOM 4471 C C . SER B 1 263 ? -13.102 -3.449 -14.938 1 96.38 263 SER B C 1
ATOM 4473 O O . SER B 1 263 ? -13.094 -2.555 -14.086 1 96.38 263 SER B O 1
ATOM 4475 N N . GLN B 1 264 ? -12.906 -4.727 -14.68 1 96.12 264 GLN B N 1
ATOM 4476 C CA . GLN B 1 264 ? -12.664 -5.184 -13.312 1 96.12 264 GLN B CA 1
ATOM 4477 C C . GLN B 1 264 ? -11.195 -5.547 -13.102 1 96.12 264 GLN B C 1
ATOM 4479 O O . GLN B 1 264 ? -10.844 -6.184 -12.109 1 96.12 264 GLN B O 1
ATOM 4484 N N . TYR B 1 265 ? -10.359 -5.199 -13.945 1 97.19 265 TYR B N 1
ATOM 4485 C CA . TYR B 1 265 ? -8.961 -5.617 -13.906 1 97.19 265 TYR B CA 1
ATOM 4486 C C . TYR B 1 265 ? -8.312 -5.219 -12.586 1 97.19 265 TYR B C 1
ATOM 4488 O O . TYR B 1 265 ? -7.781 -6.066 -11.867 1 97.19 265 TYR B O 1
ATOM 4496 N N . THR B 1 266 ? -8.453 -3.953 -12.234 1 96 266 THR B N 1
ATOM 4497 C CA . THR B 1 266 ? -7.812 -3.434 -11.031 1 96 266 THR B CA 1
ATOM 4498 C C . THR B 1 266 ? -8.383 -4.102 -9.781 1 96 266 THR B C 1
ATOM 4500 O O . THR B 1 266 ? -7.637 -4.477 -8.875 1 96 266 THR B O 1
ATOM 4503 N N . GLN B 1 267 ? -9.617 -4.27 -9.82 1 95.81 267 GLN B N 1
ATOM 4504 C CA . GLN B 1 267 ? -10.273 -4.898 -8.68 1 95.81 267 GLN B CA 1
ATOM 4505 C C . GLN B 1 267 ? -9.828 -6.348 -8.516 1 95.81 267 GLN B C 1
ATOM 4507 O O . GLN B 1 267 ? -9.648 -6.824 -7.395 1 95.81 267 GLN B O 1
ATOM 4512 N N . MET B 1 268 ? -9.68 -6.992 -9.609 1 97.5 268 MET B N 1
ATOM 4513 C CA . MET B 1 268 ? -9.227 -8.375 -9.562 1 97.5 268 MET B CA 1
ATOM 4514 C C . MET B 1 268 ? -7.836 -8.477 -8.945 1 97.5 268 MET B C 1
ATOM 4516 O O . MET B 1 268 ? -7.582 -9.344 -8.117 1 97.5 268 MET B O 1
ATOM 4520 N N . VAL B 1 269 ? -6.961 -7.555 -9.297 1 98.12 269 VAL B N 1
ATOM 4521 C CA . VAL B 1 269 ? -5.605 -7.547 -8.758 1 98.12 269 VAL B CA 1
ATOM 4522 C C . VAL B 1 269 ? -5.641 -7.168 -7.281 1 98.12 269 VAL B C 1
ATOM 4524 O O . VAL B 1 269 ? -4.883 -7.711 -6.477 1 98.12 269 VAL B O 1
ATOM 4527 N N . GLU B 1 270 ? -6.504 -6.297 -6.945 1 97.62 270 GLU B N 1
ATOM 4528 C CA . GLU B 1 270 ? -6.645 -5.91 -5.543 1 97.62 270 GLU B CA 1
ATOM 4529 C C . GLU B 1 270 ? -7.086 -7.094 -4.688 1 97.62 270 GLU B C 1
ATOM 4531 O O . GLU B 1 270 ? -6.578 -7.293 -3.584 1 97.62 270 GLU B O 1
ATOM 4536 N N . VAL B 1 271 ? -8.039 -7.84 -5.199 1 97.88 271 VAL B N 1
ATOM 4537 C CA . VAL B 1 271 ? -8.508 -9.008 -4.469 1 97.88 271 VAL B CA 1
ATOM 4538 C C . VAL B 1 271 ? -7.359 -10.008 -4.297 1 97.88 271 VAL B C 1
ATOM 4540 O O . VAL B 1 271 ? -7.184 -10.586 -3.221 1 97.88 271 VAL B O 1
ATOM 4543 N N . PHE B 1 272 ? -6.641 -10.18 -5.355 1 98.56 272 PHE B N 1
ATOM 4544 C CA . PHE B 1 272 ? -5.457 -11.031 -5.332 1 98.56 272 PHE B CA 1
ATOM 4545 C C . PHE B 1 272 ? -4.492 -10.586 -4.238 1 98.56 272 PHE B C 1
ATOM 4547 O O . PHE B 1 272 ? -4.086 -11.383 -3.396 1 98.56 272 PHE B O 1
ATOM 4554 N N . MET B 1 273 ? -4.203 -9.32 -4.121 1 98.44 273 MET B N 1
ATOM 4555 C CA . MET B 1 273 ? -3.271 -8.742 -3.156 1 98.44 273 MET B CA 1
ATOM 4556 C C . MET B 1 273 ? -3.848 -8.797 -1.745 1 98.44 273 MET B C 1
ATOM 4558 O O . MET B 1 273 ? -3.121 -9.055 -0.783 1 98.44 273 MET B O 1
ATOM 4562 N N . ASN B 1 274 ? -5.117 -8.547 -1.653 1 98.25 274 ASN B N 1
ATOM 4563 C CA . ASN B 1 274 ? -5.766 -8.625 -0.349 1 98.25 274 ASN B CA 1
ATOM 4564 C C . ASN B 1 274 ? -5.586 -10 0.289 1 98.25 274 ASN B C 1
ATOM 4566 O O . ASN B 1 274 ? -5.273 -10.102 1.476 1 98.25 274 ASN B O 1
ATOM 4570 N N . ASN B 1 275 ? -5.789 -10.984 -0.513 1 98.69 275 ASN B N 1
ATOM 4571 C CA . ASN B 1 275 ? -5.656 -12.344 -0.002 1 98.69 275 ASN B CA 1
ATOM 4572 C C . ASN B 1 275 ? -4.223 -12.648 0.415 1 98.69 275 ASN B C 1
ATOM 4574 O O . ASN B 1 275 ? -3.992 -13.258 1.461 1 98.69 275 ASN B O 1
ATOM 4578 N N . ILE B 1 276 ? -3.277 -12.227 -0.374 1 98.69 276 ILE B N 1
ATOM 4579 C CA . ILE B 1 276 ? -1.87 -12.438 -0.056 1 98.69 276 ILE B CA 1
ATOM 4580 C C . ILE B 1 276 ? -1.538 -11.781 1.28 1 98.69 276 ILE B C 1
ATOM 4582 O O . ILE B 1 276 ? -0.952 -12.414 2.162 1 98.69 276 ILE B O 1
ATOM 4586 N N . ARG B 1 277 ? -1.952 -10.555 1.406 1 97.94 277 ARG B N 1
ATOM 4587 C CA . ARG B 1 277 ? -1.631 -9.781 2.598 1 97.94 277 ARG B CA 1
ATOM 4588 C C . ARG B 1 277 ? -2.279 -10.383 3.838 1 97.94 277 ARG B C 1
ATOM 4590 O O . ARG B 1 277 ? -1.646 -10.477 4.891 1 97.94 277 ARG B O 1
ATOM 4597 N N . LEU B 1 278 ? -3.492 -10.789 3.697 1 98.12 278 LEU B N 1
ATOM 4598 C CA . LEU B 1 278 ? -4.195 -11.344 4.852 1 98.12 278 LEU B CA 1
ATOM 4599 C C . LEU B 1 278 ? -3.582 -12.672 5.277 1 98.12 278 LEU B C 1
ATOM 4601 O O . LEU B 1 278 ? -3.406 -12.93 6.469 1 98.12 278 LEU B O 1
ATOM 4605 N N . LEU B 1 279 ? -3.268 -13.492 4.32 1 98.5 279 LEU B N 1
ATOM 4606 C CA . LEU B 1 279 ? -2.641 -14.766 4.648 1 98.5 279 LEU B CA 1
ATOM 4607 C C . LEU B 1 279 ? -1.274 -14.547 5.293 1 98.5 279 LEU B C 1
ATOM 4609 O O . LEU B 1 279 ? -0.908 -15.258 6.23 1 98.5 279 LEU B O 1
ATOM 4613 N N . SER B 1 280 ? -0.548 -13.625 4.801 1 97.69 280 SER B N 1
ATOM 4614 C CA . SER B 1 280 ? 0.732 -13.289 5.414 1 97.69 280 SER B CA 1
ATOM 4615 C C . SER B 1 280 ? 0.546 -12.789 6.844 1 97.69 280 SER B C 1
ATOM 4617 O O . SER B 1 280 ? 1.288 -13.18 7.746 1 97.69 280 SER B O 1
ATOM 4619 N N . ARG B 1 281 ? -0.451 -11.953 7.066 1 95.69 281 ARG B N 1
ATOM 4620 C CA . ARG B 1 281 ? -0.729 -11.383 8.383 1 95.69 281 ARG B CA 1
ATOM 4621 C C . ARG B 1 281 ? -1.171 -12.461 9.367 1 95.69 281 ARG B C 1
ATOM 4623 O O . ARG B 1 281 ? -0.881 -12.383 10.562 1 95.69 281 ARG B O 1
ATOM 4630 N N . TYR B 1 282 ? -1.859 -13.453 8.867 1 96.56 282 TYR B N 1
ATOM 4631 C CA . TYR B 1 282 ? -2.395 -14.5 9.727 1 96.56 282 TYR B CA 1
ATOM 4632 C C . TYR B 1 282 ? -1.371 -15.602 9.945 1 96.56 282 TYR B C 1
ATOM 4634 O O . TYR B 1 282 ? -1.608 -16.531 10.719 1 96.56 282 TYR B O 1
ATOM 4642 N N . ALA B 1 283 ? -0.256 -15.5 9.258 1 97.75 283 ALA B N 1
ATOM 4643 C CA . ALA B 1 283 ? 0.783 -16.516 9.398 1 97.75 283 ALA B CA 1
ATOM 4644 C C . ALA B 1 283 ? 1.308 -16.578 10.828 1 97.75 283 ALA B C 1
ATOM 4646 O O . ALA B 1 283 ? 1.36 -15.555 11.523 1 97.75 283 ALA B O 1
ATOM 4647 N N . LEU B 1 284 ? 1.698 -17.734 11.227 1 95.62 284 LEU B N 1
ATOM 4648 C CA . LEU B 1 284 ? 2.344 -17.906 12.523 1 95.62 284 LEU B CA 1
ATOM 4649 C C . LEU B 1 284 ? 3.738 -17.281 12.516 1 95.62 284 LEU B C 1
ATOM 4651 O O . LEU B 1 284 ? 4.465 -17.391 11.523 1 95.62 284 LEU B O 1
ATOM 4655 N N . LYS B 1 285 ? 3.977 -16.562 13.562 1 91.25 285 LYS B N 1
ATOM 4656 C CA . LYS B 1 285 ? 5.352 -16.094 13.742 1 91.25 285 LYS B CA 1
ATOM 4657 C C . LYS B 1 285 ? 6.223 -17.188 14.375 1 91.25 285 LYS B C 1
ATOM 4659 O O . LYS B 1 285 ? 6.305 -17.281 15.602 1 91.25 285 LYS B O 1
ATOM 4664 N N . LEU B 1 286 ? 6.84 -17.891 13.547 1 83.44 286 LEU B N 1
ATOM 4665 C CA . LEU B 1 286 ? 7.594 -19.047 14.023 1 83.44 286 LEU B CA 1
ATOM 4666 C C . LEU B 1 286 ? 9.039 -18.672 14.305 1 83.44 286 LEU B C 1
ATOM 4668 O O . LEU B 1 286 ? 9.625 -17.859 13.594 1 83.44 286 LEU B O 1
ATOM 4672 N N . GLU B 1 287 ? 9.688 -18.812 15.555 1 65.94 287 GLU B N 1
ATOM 4673 C CA . GLU B 1 287 ? 11.047 -18.562 16.016 1 65.94 287 GLU B CA 1
ATOM 4674 C C . GLU B 1 287 ? 12.039 -19.5 15.352 1 65.94 287 GLU B C 1
ATOM 4676 O O . GLU B 1 287 ? 11.695 -20.625 14.992 1 65.94 287 GLU B O 1
#

Foldseek 3Di:
DPPPPPPPPPPPPPPPDPPPPVPPPVPDQCDPVSDDDDDDVLVVVLVVCLVDLPDPQKWKKKWKFFKAFPVVRHGDDPPDPFKDWDDPVCCVRIDTDRFDDPVQLVLLVVVVVVQQVVCPDPPRPFDHKDKDKFKKKWFWADDPPDPWIWIFIAGPVPRHTDVLRTWTKAWDDKIWIDGPVFLITMMITMIHTHRDDDDDDDTPWMKMKTWMWIDDPQKIWIWIWIATDVVPGGDIGIIIMMIGNDSVLLNVLSVCVVVVHDGCNSVSSVVVVVVVVVSRRSGDNDD/DDPPPPPPDPPPPPPPDPDPPPPPPVPDQCDPVSDDDDDDVLVVVLVVCLVDLPDPQKWKKKWKFFKAFPVVRHGDDPPDPFKDWDDPVCCVRIDTDRFDDPVQLVLLVVVVVVQQVVCPDPPRDFDHKDKDKFKKKWFWADDPPDPWIWIFIAGPVPRHTDVLRTWTKAWDDKIWIDGPVFLITMMITMIHTHRDDDDPDDTPWMKMKTWMWIDDPQKIWIWIWIATDVVPGGDIGIIIMMIGNDSVLLNVLSVCVVVVHDGCNSVSSVVVVVVVVVSRRSGDNDD

Radius of gyration: 30.83 Å; Cα contacts (8 Å, |Δi|>4): 1074; chains: 2; bounding box: 81×88×112 Å

Secondary structure (DSSP, 8-state):
-----------------------------SSTTS-PPPPHHHHHHHHHHHTTTTSTTEEEEEEEEEEEETTTTEE-----SS-EEEPGGGTTSEEEE----HHHHHHHHHHHHHHHHHHHSTT--SPPPEEEEEEEEEEEEEPTT-S-EEEEEEETTT-PEEEEEEEEEEEEEEEEEE-TTSS-EEEEEEEEEEE-PPP-S--SEEEEEEEEEEEETTEEEEEEEEEE-TTT---EEEEEEEEES-HHHHHHHHHHHHTTS---HHHHHHHHHHHHHHHHHHS----/-----------------------------SSTTS-PPPPHHHHHHHHHHHTTTTSTTEEEEEEEEEEEETTTTEE-----SS-EEEPGGGGGGEEEE----HHHHHHHHHHHHHHHHHHHSTT--SPPPEEEEEEEEEEEEEPTT-S-EEEEEEETTT-PEEEEEEEEEEEEEEEEEE-TTSS-EEEEEEEEEEE-PPP-S--SEEEEEEEEEEEETTEEEEEEEEEE-TTT---EEEEEEEEES-HHHHHHHHHHHHTTS---HHHHHHHHHHHHHHHHHHS----

InterPro domains:
  IPR004206 mRNA triphosphatase Cet1-like [PF02940] (39-244)
  IPR004206 mRNA triphosphatase Cet1-like [cd07470] (45-279)
  IPR033469 CYTH-like domain superfamily [SSF55154] (17-284)
  IPR037009 mRNA triphosphatase Cet1-like superfamily [G3DSA:3.20.100.10] (25-283)
  IPR040343 RNA 5'-triphosphatase Cet1/Ctl1 [PTHR28118] (14-281)

pLDDT: mean 88.97, std 19.46, range [22.88, 98.88]